Protein AF-A0A1E3YPY6-F1 (afdb_monomer_lite)

Structure (mmCIF, N/CA/C/O backbone):
data_AF-A0A1E3YPY6-F1
#
_entry.id   AF-A0A1E3YPY6-F1
#
loop_
_atom_site.group_PDB
_atom_site.id
_atom_site.type_symbol
_atom_site.label_atom_id
_atom_site.label_alt_id
_atom_site.label_comp_id
_atom_site.label_asym_id
_atom_site.label_entity_id
_atom_site.label_seq_id
_atom_site.pdbx_PDB_ins_code
_atom_site.Cartn_x
_atom_site.Cartn_y
_atom_site.Cartn_z
_atom_site.occupancy
_atom_site.B_iso_or_equiv
_atom_site.auth_seq_id
_atom_site.auth_comp_id
_atom_site.auth_asym_id
_atom_site.auth_atom_id
_atom_site.pdbx_PDB_model_num
ATOM 1 N N . MET A 1 1 ? 12.101 27.119 56.836 1.00 34.97 1 MET A N 1
ATOM 2 C CA . MET A 1 1 ? 12.352 27.068 55.381 1.00 34.97 1 MET A CA 1
ATOM 3 C C . MET A 1 1 ? 12.056 25.634 54.955 1.00 34.97 1 MET A C 1
ATOM 5 O O . MET A 1 1 ? 12.822 24.763 55.325 1.00 34.97 1 MET A O 1
ATOM 9 N N . LEU A 1 2 ? 10.776 25.323 54.697 1.00 31.48 2 LEU A N 1
ATOM 10 C CA . LEU A 1 2 ? 10.210 25.083 53.349 1.00 31.48 2 LEU A CA 1
ATOM 11 C C . LEU A 1 2 ? 10.940 23.900 52.667 1.00 31.48 2 LEU A C 1
ATOM 13 O O . LEU A 1 2 ? 12.137 24.001 52.460 1.00 31.48 2 LEU A O 1
ATOM 17 N N . MET A 1 3 ? 10.333 22.758 52.334 1.00 29.95 3 MET A N 1
ATOM 18 C CA . MET A 1 3 ? 9.056 22.560 51.641 1.00 29.95 3 MET A CA 1
ATOM 19 C C . MET A 1 3 ? 8.446 21.179 51.951 1.00 29.95 3 MET A C 1
ATOM 21 O O . MET A 1 3 ? 9.142 20.166 51.933 1.00 29.95 3 MET A O 1
ATOM 25 N N . LEU A 1 4 ? 7.124 21.155 52.155 1.00 35.59 4 LEU A N 1
ATOM 26 C CA . LEU A 1 4 ? 6.273 20.010 51.832 1.00 35.59 4 LEU A CA 1
ATOM 27 C C . LEU A 1 4 ? 6.309 19.797 50.309 1.00 35.59 4 LEU A C 1
ATOM 29 O O . LEU A 1 4 ? 6.026 20.738 49.571 1.00 35.59 4 LEU A O 1
ATOM 33 N N . LEU A 1 5 ? 6.562 18.571 49.846 1.00 29.44 5 LEU A N 1
ATOM 34 C CA . LEU A 1 5 ? 6.074 18.109 48.544 1.00 29.44 5 LEU A CA 1
ATOM 35 C C . LEU A 1 5 ? 4.943 17.111 48.802 1.00 29.44 5 LEU A C 1
ATOM 37 O O . LEU A 1 5 ? 5.155 15.914 48.977 1.00 29.44 5 LEU A O 1
ATOM 41 N N . SER A 1 6 ? 3.726 17.639 48.874 1.00 31.80 6 SER A N 1
ATOM 42 C CA . SER A 1 6 ? 2.503 16.875 48.676 1.00 31.80 6 SER A CA 1
ATOM 43 C C . SER A 1 6 ? 2.455 16.437 47.213 1.00 31.80 6 SER A C 1
ATOM 45 O O . SER A 1 6 ? 2.243 17.253 46.318 1.00 31.80 6 SER A O 1
ATOM 47 N N . ALA A 1 7 ? 2.652 15.144 46.956 1.00 33.16 7 ALA A N 1
ATOM 48 C CA . ALA A 1 7 ? 2.241 14.547 45.694 1.00 33.16 7 ALA A CA 1
ATOM 49 C C . ALA A 1 7 ? 0.706 14.559 45.666 1.00 33.16 7 ALA A C 1
ATOM 51 O O . ALA A 1 7 ? 0.052 13.707 46.263 1.00 33.16 7 ALA A O 1
ATOM 52 N N . LEU A 1 8 ? 0.132 15.588 45.042 1.00 30.27 8 LEU A N 1
ATOM 53 C CA . LEU A 1 8 ? -1.280 15.599 44.681 1.00 30.27 8 LEU A CA 1
ATOM 54 C C . LEU A 1 8 ? -1.510 14.445 43.692 1.00 30.27 8 LEU A C 1
ATOM 56 O O . LEU A 1 8 ? -0.836 14.413 42.658 1.00 30.27 8 LEU A O 1
ATOM 60 N N . PRO A 1 9 ? -2.428 13.500 43.957 1.00 34.06 9 PRO A N 1
ATOM 61 C CA . PRO A 1 9 ? -2.898 12.627 42.900 1.00 34.06 9 PRO A CA 1
ATOM 62 C C . PRO A 1 9 ? -3.607 13.516 41.875 1.00 34.06 9 PRO A C 1
ATOM 64 O O . PRO A 1 9 ? -4.551 14.234 42.207 1.00 34.06 9 PRO A O 1
ATOM 67 N N . PHE A 1 10 ? -3.122 13.505 40.635 1.00 34.03 10 PHE A N 1
ATOM 68 C CA . PHE A 1 10 ? -3.840 14.075 39.502 1.00 34.03 10 PHE A CA 1
ATOM 69 C C . PHE A 1 10 ? -5.107 13.238 39.285 1.00 34.03 10 PHE A C 1
ATOM 71 O O . PHE A 1 10 ? -5.103 12.269 38.532 1.00 34.03 10 PHE A O 1
ATOM 78 N N . ALA A 1 11 ? -6.180 13.567 40.003 1.00 38.66 11 ALA A N 1
ATOM 79 C CA . ALA A 1 11 ? -7.504 13.039 39.724 1.00 38.66 11 ALA A CA 1
ATOM 80 C C . ALA A 1 11 ? -8.008 13.711 38.442 1.00 38.66 11 ALA A C 1
ATOM 82 O O . ALA A 1 11 ? -8.156 14.932 38.390 1.00 38.66 11 ALA A O 1
ATOM 83 N N . ALA A 1 12 ? -8.239 12.925 37.393 1.00 40.94 12 ALA A N 1
ATOM 84 C CA . ALA A 1 12 ? -8.916 13.408 36.200 1.00 40.94 12 ALA A CA 1
ATOM 85 C C . ALA A 1 12 ? -10.387 13.690 36.558 1.00 40.94 12 ALA A C 1
ATOM 87 O O . ALA A 1 12 ? -11.180 12.773 36.757 1.00 40.94 12 ALA A O 1
ATOM 88 N N . SER A 1 13 ? -10.745 14.967 36.692 1.00 46.03 13 SER A N 1
ATOM 89 C CA . SER A 1 13 ? -12.110 15.438 36.944 1.00 46.03 13 SER A CA 1
ATOM 90 C C . SER A 1 13 ? -12.674 16.060 35.664 1.00 46.03 13 SER A C 1
ATOM 92 O O . SER A 1 13 ? -12.537 17.264 35.457 1.00 46.03 13 SER A O 1
ATOM 94 N N . ALA A 1 14 ? -13.244 15.246 34.772 1.00 44.12 14 ALA A N 1
ATOM 95 C CA . ALA A 1 14 ? -13.747 15.715 33.470 1.00 44.12 14 ALA A CA 1
ATOM 96 C C . ALA A 1 14 ? -15.236 15.406 33.209 1.00 44.12 14 ALA A C 1
ATOM 98 O O . ALA A 1 14 ? -15.761 15.780 32.168 1.00 44.12 14 ALA A O 1
ATOM 99 N N . GLN A 1 15 ? -15.923 14.754 34.144 1.00 61.22 15 GLN A N 1
ATOM 100 C CA . GLN A 1 15 ? -17.334 14.350 34.031 1.00 61.22 15 GLN A CA 1
ATOM 101 C C . GLN A 1 15 ? -18.212 15.176 34.944 1.00 61.22 15 GLN A C 1
ATOM 103 O O . GLN A 1 15 ? -17.682 15.783 35.870 1.00 61.22 15 GLN A O 1
ATOM 108 N N . THR A 1 16 ? -19.535 15.163 34.748 1.00 66.00 16 THR A N 1
ATOM 109 C CA . THR A 1 16 ? -20.418 16.005 35.556 1.00 66.00 16 THR A CA 1
ATOM 110 C C . THR A 1 16 ? -21.799 15.413 35.847 1.00 66.00 16 THR A C 1
ATOM 112 O O . THR A 1 16 ? -22.404 14.721 35.028 1.00 66.00 16 THR A O 1
ATOM 115 N N . ILE A 1 17 ? -22.325 15.733 37.027 1.00 66.94 17 ILE A N 1
ATOM 116 C CA . ILE A 1 17 ? -23.744 15.635 37.364 1.00 66.94 17 ILE A CA 1
ATOM 117 C C . ILE A 1 17 ? -24.298 17.048 37.369 1.00 66.94 17 ILE A C 1
ATOM 119 O O . ILE A 1 17 ? -23.826 17.889 38.132 1.00 66.94 17 ILE A O 1
ATOM 123 N N . SER A 1 18 ? -25.317 17.306 36.556 1.00 74.12 18 SER A N 1
ATOM 124 C CA . SER A 1 18 ? -26.039 18.575 36.615 1.00 74.12 18 SER A CA 1
ATOM 125 C C . SER A 1 18 ? -27.238 18.431 37.543 1.00 74.12 18 SER A C 1
ATOM 127 O O . SER A 1 18 ? -28.099 17.567 37.339 1.00 74.12 18 SER A O 1
ATOM 129 N N . SER A 1 19 ? -27.295 19.267 38.576 1.00 65.56 19 SER A N 1
ATOM 130 C CA . SER A 1 19 ? -28.382 19.282 39.554 1.00 65.56 19 SER A CA 1
ATOM 131 C C . SER A 1 19 ? -28.943 20.688 39.722 1.00 65.56 19 SER A C 1
ATOM 133 O O . SER A 1 19 ? -28.200 21.656 39.700 1.00 65.56 19 SER A O 1
ATOM 135 N N . GLY A 1 20 ? -30.255 20.831 39.877 1.00 65.12 20 GLY A N 1
ATOM 136 C CA . GLY A 1 20 ? -30.888 22.142 40.046 1.00 65.12 20 GLY A CA 1
ATOM 137 C C . GLY A 1 20 ? -32.089 22.070 40.971 1.00 65.12 20 GLY A C 1
ATOM 138 O O . GLY A 1 20 ? -32.632 20.988 41.195 1.00 65.12 20 GLY A O 1
ATOM 139 N N . ALA A 1 21 ? -32.518 23.206 41.522 1.00 65.06 21 ALA A N 1
ATOM 140 C CA . ALA A 1 21 ? -33.739 23.252 42.323 1.00 65.06 21 ALA A CA 1
ATOM 141 C C . ALA A 1 21 ? -34.928 22.687 41.512 1.00 65.06 21 ALA A C 1
ATOM 143 O O . ALA A 1 21 ? -35.004 22.929 40.301 1.00 65.06 21 ALA A O 1
ATOM 144 N N . PRO A 1 22 ? -35.852 21.924 42.128 1.00 56.84 22 PRO A N 1
ATOM 145 C CA . PRO A 1 22 ? -37.037 21.439 41.442 1.00 56.84 22 PRO A CA 1
ATOM 146 C C . PRO A 1 22 ? -37.764 22.627 40.818 1.00 56.84 22 PRO A C 1
ATOM 148 O O . PRO A 1 22 ? -38.004 23.635 41.485 1.00 56.84 22 PRO A O 1
ATOM 151 N N . ALA A 1 23 ? -38.120 22.511 39.538 1.00 51.97 23 ALA A N 1
ATOM 152 C CA . ALA A 1 23 ? -39.021 23.473 38.929 1.00 51.97 23 ALA A CA 1
ATOM 153 C C . ALA A 1 23 ? -40.313 23.474 39.757 1.00 51.97 23 ALA A C 1
ATOM 155 O O . ALA A 1 23 ? -40.967 22.435 39.888 1.00 51.97 23 ALA A O 1
ATOM 156 N N . VAL A 1 24 ? -40.664 24.620 40.344 1.00 46.09 24 VAL A N 1
ATOM 157 C CA . VAL A 1 24 ? -42.015 24.827 40.872 1.00 46.09 24 VAL A CA 1
ATOM 158 C C . VAL A 1 24 ? -42.952 24.535 39.706 1.00 46.09 24 VAL A C 1
ATOM 160 O O . VAL A 1 24 ? -42.697 25.021 38.607 1.00 46.09 24 VAL A O 1
ATOM 163 N N . ALA A 1 25 ? -43.960 23.680 39.897 1.00 40.34 25 ALA A N 1
ATOM 164 C CA . ALA A 1 25 ? -44.895 23.320 38.837 1.00 40.34 25 ALA A CA 1
ATOM 165 C C . ALA A 1 25 ? -45.421 24.601 38.172 1.00 40.34 25 ALA A C 1
ATOM 167 O O . ALA A 1 25 ? -46.195 25.345 38.775 1.00 40.34 25 ALA A O 1
ATOM 168 N N . ASN A 1 26 ? -44.944 24.889 36.960 1.00 40.75 26 ASN A N 1
ATOM 169 C CA . ASN A 1 26 ? -45.369 26.065 36.222 1.00 40.75 26 ASN A CA 1
ATOM 170 C C . ASN A 1 26 ? -46.879 25.941 36.006 1.00 40.75 26 ASN A C 1
ATOM 172 O O . ASN A 1 26 ? -47.342 24.958 35.426 1.00 40.75 26 ASN A O 1
ATOM 176 N N . VAL A 1 27 ? -47.654 26.937 36.443 1.00 35.75 27 VAL A N 1
ATOM 177 C CA . VAL A 1 27 ? -48.992 27.133 35.879 1.00 35.75 27 VAL A CA 1
ATOM 178 C C . VAL A 1 27 ? -48.769 27.407 34.388 1.00 35.75 27 VAL A C 1
ATOM 180 O O . VAL A 1 27 ? -48.040 28.351 34.073 1.00 35.75 27 VAL A O 1
ATOM 183 N N . PRO A 1 28 ? -49.318 26.602 33.461 1.00 36.38 28 PRO A N 1
ATOM 184 C CA . PRO A 1 28 ? -49.054 26.786 32.042 1.00 36.38 28 PRO A CA 1
ATOM 185 C C . PRO A 1 28 ? -49.637 28.129 31.599 1.00 36.38 28 PRO A C 1
ATOM 187 O O . PRO A 1 28 ? -50.858 28.302 31.542 1.00 36.38 28 PRO A O 1
ATOM 190 N N . VAL A 1 29 ? -48.766 29.085 31.275 1.00 40.81 29 VAL A N 1
ATOM 191 C CA . VAL A 1 29 ? -49.167 30.376 30.688 1.00 40.81 29 VAL A CA 1
ATOM 192 C C . VAL A 1 29 ? -49.671 30.196 29.246 1.00 40.81 29 VAL A C 1
ATOM 194 O O . VAL A 1 29 ? -50.265 31.106 28.678 1.00 40.81 29 VAL A O 1
ATOM 197 N N . ASP A 1 30 ? -49.532 28.986 28.696 1.00 42.22 30 ASP A N 1
ATOM 198 C CA . ASP A 1 30 ? -49.982 28.608 27.355 1.00 42.22 30 ASP A CA 1
ATOM 199 C C . ASP A 1 30 ? -51.465 28.216 27.285 1.00 42.22 30 ASP A C 1
ATOM 201 O O . ASP A 1 30 ? -51.959 27.861 26.215 1.00 42.22 30 ASP A O 1
ATOM 205 N N . SER A 1 31 ? -52.217 28.282 28.393 1.00 42.19 31 SER A N 1
ATOM 206 C CA . SER A 1 31 ? -53.671 28.135 28.304 1.00 42.19 31 SER A CA 1
ATOM 207 C C . SER A 1 31 ? -54.316 29.498 27.991 1.00 42.19 31 SER A C 1
ATOM 209 O O . SER A 1 31 ? -54.283 30.404 28.831 1.00 42.19 31 SER A O 1
ATOM 211 N N . PRO A 1 32 ? -54.960 29.683 26.820 1.00 49.38 32 PRO A N 1
ATOM 212 C CA . PRO A 1 32 ? -55.640 30.940 26.476 1.00 49.38 32 PRO A CA 1
ATOM 213 C C . PRO A 1 32 ? -56.736 31.328 27.489 1.00 49.38 32 PRO A C 1
ATOM 215 O O . PRO A 1 32 ? -57.124 32.492 27.583 1.00 49.38 32 PRO A O 1
ATOM 218 N N . LEU A 1 33 ? -57.187 30.372 28.308 1.00 47.69 33 LEU A N 1
ATOM 219 C CA . LEU A 1 33 ? -58.124 30.580 29.410 1.00 47.69 33 LEU A CA 1
ATOM 220 C C . LEU A 1 33 ? -57.523 31.383 30.580 1.00 47.69 33 LEU A C 1
ATOM 222 O O . LEU A 1 33 ? -58.249 32.163 31.194 1.00 47.69 33 LEU A O 1
ATOM 226 N N . ALA A 1 34 ? -56.223 31.259 30.872 1.00 46.88 34 ALA A N 1
ATOM 227 C CA . ALA A 1 34 ? -55.574 31.996 31.964 1.00 46.88 34 ALA A CA 1
ATOM 228 C C . ALA A 1 34 ? -55.373 33.485 31.620 1.00 46.88 34 ALA A C 1
ATOM 230 O O . ALA A 1 34 ? -55.666 34.362 32.435 1.00 46.88 34 ALA A O 1
ATOM 231 N N . LEU A 1 35 ? -54.966 33.775 30.379 1.00 49.16 35 LEU A N 1
ATOM 232 C CA . LEU A 1 35 ? -54.917 35.136 29.827 1.00 49.16 35 LEU A CA 1
ATOM 233 C C . LEU A 1 35 ? -56.319 35.757 29.731 1.00 49.16 35 LEU A C 1
ATOM 235 O O . LEU A 1 35 ? -56.507 36.923 30.083 1.00 49.16 35 LEU A O 1
ATOM 239 N N . GLY A 1 36 ? -57.318 34.962 29.334 1.00 52.81 36 GLY A N 1
ATOM 240 C CA . GLY A 1 36 ? -58.721 35.375 29.329 1.00 52.81 36 GLY A CA 1
ATOM 241 C C . GLY A 1 36 ? -59.237 35.747 30.723 1.00 52.81 36 GLY A C 1
ATOM 242 O O . GLY A 1 36 ? -59.844 36.803 30.890 1.00 52.81 36 GLY A O 1
ATOM 243 N N . ALA A 1 37 ? -58.946 34.936 31.744 1.00 52.94 37 ALA A N 1
ATOM 244 C CA . ALA A 1 37 ? -59.363 35.200 33.122 1.00 52.94 37 ALA A CA 1
ATOM 245 C C . ALA A 1 37 ? -58.737 36.485 33.694 1.00 52.94 37 ALA A C 1
ATOM 247 O O . ALA A 1 37 ? -59.416 37.251 34.382 1.00 52.94 37 ALA A O 1
ATOM 248 N N . LEU A 1 38 ? -57.471 36.762 33.361 1.00 50.22 38 LEU A N 1
ATOM 249 C CA . LEU A 1 38 ? -56.779 37.977 33.790 1.00 50.22 38 LEU A CA 1
ATOM 250 C C . LEU A 1 38 ? -57.373 39.234 33.133 1.00 50.22 38 LEU A C 1
ATOM 252 O O . LEU A 1 38 ? -57.635 40.227 33.813 1.00 50.22 38 LEU A O 1
ATOM 256 N N . LEU A 1 39 ? -57.651 39.183 31.826 1.00 57.53 39 LEU A N 1
ATOM 257 C CA . LEU A 1 39 ? -58.270 40.296 31.098 1.00 57.53 39 LEU A CA 1
ATOM 258 C C . LEU A 1 39 ? -59.692 40.586 31.592 1.00 57.53 39 LEU A C 1
ATOM 260 O O . LEU A 1 39 ? -60.063 41.749 31.752 1.00 57.53 39 LEU A O 1
ATOM 264 N N . VAL A 1 40 ? -60.467 39.544 31.906 1.00 61.44 40 VAL A N 1
ATOM 265 C CA . VAL A 1 40 ? -61.808 39.684 32.492 1.00 61.44 40 VAL A CA 1
ATOM 266 C C . VAL A 1 40 ? -61.737 40.293 33.894 1.00 61.44 40 VAL A C 1
ATOM 268 O O . VAL A 1 40 ? -62.522 41.187 34.203 1.00 61.44 40 VAL A O 1
ATOM 271 N N . ALA A 1 41 ? -60.772 39.893 34.728 1.00 57.56 41 ALA A N 1
ATOM 272 C CA . ALA A 1 41 ? -60.590 40.465 36.063 1.00 57.56 41 ALA A CA 1
ATOM 273 C C . ALA A 1 41 ? -60.224 41.961 36.014 1.00 57.56 41 ALA A C 1
ATOM 275 O O . ALA A 1 41 ? -60.776 42.760 36.773 1.00 57.56 41 ALA A O 1
ATOM 276 N N . VAL A 1 42 ? -59.356 42.362 35.079 1.00 66.06 42 VAL A N 1
ATOM 277 C CA . VAL A 1 42 ? -58.975 43.770 34.876 1.00 66.06 42 VAL A CA 1
ATOM 278 C C . VAL A 1 42 ? -60.140 44.585 34.307 1.00 66.06 42 VAL A C 1
ATOM 280 O O . VAL A 1 42 ? -60.392 45.700 34.767 1.00 66.06 42 VAL A O 1
ATOM 283 N N . ALA A 1 43 ? -60.906 44.024 33.368 1.00 63.12 43 ALA A N 1
ATOM 284 C CA . ALA A 1 43 ? -62.091 44.675 32.812 1.00 63.12 43 ALA A CA 1
ATOM 285 C C . ALA A 1 43 ? -63.200 44.855 33.864 1.00 63.12 43 ALA A C 1
ATOM 287 O O . ALA A 1 43 ? -63.806 45.924 33.938 1.00 63.12 43 ALA A O 1
ATOM 288 N N . LEU A 1 44 ? -63.427 43.856 34.726 1.00 59.69 44 LEU A N 1
ATOM 289 C CA . LEU A 1 44 ? -64.382 43.935 35.836 1.00 59.69 44 LEU A CA 1
ATOM 290 C C . LEU A 1 44 ? -63.937 44.942 36.903 1.00 59.69 44 LEU A C 1
ATOM 292 O O . LEU A 1 44 ? -64.767 45.710 37.389 1.00 59.69 44 LEU A O 1
ATOM 296 N N . ALA A 1 45 ? -62.641 45.005 37.221 1.00 56.50 45 ALA A N 1
ATOM 297 C CA . ALA A 1 45 ? -62.087 46.005 38.134 1.00 56.50 45 ALA A CA 1
ATOM 298 C C . ALA A 1 45 ? -62.194 47.432 37.562 1.00 56.50 45 ALA A C 1
ATOM 300 O O . ALA A 1 45 ? -62.563 48.365 38.282 1.00 56.50 45 ALA A O 1
ATOM 301 N N . GLY A 1 46 ? -61.952 47.601 36.258 1.00 57.31 46 GLY A N 1
ATOM 302 C CA . GLY A 1 46 ? -62.143 48.865 35.541 1.00 57.31 46 GLY A CA 1
ATOM 303 C C . GLY A 1 46 ? -63.611 49.299 35.487 1.00 57.31 46 GLY A C 1
ATOM 304 O O . GLY A 1 46 ? -63.934 50.448 35.782 1.00 57.31 46 GLY A O 1
ATOM 305 N N . TRP A 1 47 ? -64.525 48.372 35.193 1.00 58.12 47 TRP A N 1
ATOM 306 C CA . TRP A 1 47 ? -65.965 48.634 35.144 1.00 58.12 47 TRP A CA 1
ATOM 307 C C . TRP A 1 47 ? -66.558 48.956 36.524 1.00 58.12 47 TRP A C 1
ATOM 309 O O . TRP A 1 47 ? -67.370 49.874 36.655 1.00 58.12 47 TRP A O 1
ATOM 319 N N . TRP A 1 48 ? -66.107 48.259 37.572 1.00 48.56 48 TRP A N 1
ATOM 320 C CA . TRP A 1 48 ? -66.498 48.525 38.961 1.00 48.56 48 TRP A CA 1
ATOM 321 C C . TRP A 1 48 ? -65.986 49.889 39.454 1.00 48.56 48 TRP A C 1
ATOM 323 O O . TRP A 1 48 ? -66.713 50.620 40.126 1.00 48.56 48 TRP A O 1
ATOM 333 N N . SER A 1 49 ? -64.775 50.272 39.039 1.00 52.16 49 SER A N 1
ATOM 334 C CA . SER A 1 49 ? -64.166 51.588 39.283 1.00 52.16 49 SER A CA 1
ATOM 335 C C . SER A 1 49 ? -64.934 52.741 38.613 1.00 52.16 49 SER A C 1
ATOM 337 O O . SER A 1 49 ? -65.127 53.796 39.219 1.00 52.16 49 SER A O 1
ATOM 339 N N . LEU A 1 50 ? -65.451 52.531 37.397 1.00 53.47 50 LEU A N 1
ATOM 340 C CA . LEU A 1 50 ? -66.183 53.546 36.625 1.00 53.47 50 LEU A CA 1
ATOM 341 C C . LEU A 1 50 ? -67.625 53.792 37.111 1.00 53.47 50 LEU A C 1
ATOM 343 O O . LEU A 1 50 ? -68.217 54.814 36.767 1.00 53.47 50 LEU A O 1
ATOM 347 N N . ARG A 1 51 ? -68.201 52.894 37.925 1.00 58.84 51 ARG A N 1
ATOM 348 C CA . ARG A 1 51 ? -69.600 52.975 38.393 1.00 58.84 51 ARG A CA 1
ATOM 349 C C . ARG A 1 51 ? -69.830 53.804 39.663 1.00 58.84 51 ARG A C 1
ATOM 351 O O . ARG A 1 51 ? -70.984 54.005 40.032 1.00 58.84 51 ARG A O 1
ATOM 358 N N . ARG A 1 52 ? -68.788 54.294 40.345 1.00 50.91 52 ARG A N 1
ATOM 359 C CA . ARG A 1 52 ? -68.932 55.110 41.569 1.00 50.91 52 ARG A CA 1
ATOM 360 C C . ARG A 1 52 ? -68.238 56.470 41.429 1.00 50.91 52 ARG A C 1
ATOM 362 O O . ARG A 1 52 ? -67.034 56.609 41.609 1.00 50.91 52 ARG A O 1
ATOM 369 N N . SER A 1 53 ? -69.049 57.469 41.095 1.00 45.22 53 SER A N 1
ATOM 370 C CA . SER A 1 53 ? -68.771 58.911 41.026 1.00 45.22 53 SER A CA 1
ATOM 371 C C . SER A 1 53 ? -68.441 59.506 42.419 1.00 45.22 53 SER A C 1
ATOM 373 O O . SER A 1 53 ? -68.873 58.945 43.417 1.00 45.22 53 SER A O 1
ATOM 375 N N . HIS A 1 54 ? -67.719 60.612 42.650 1.00 52.94 54 HIS A N 1
ATOM 376 C CA . HIS A 1 54 ? -67.348 61.799 41.872 1.00 52.94 54 HIS A CA 1
ATOM 377 C C . HIS A 1 54 ? -65.979 62.362 42.341 1.00 52.94 54 HIS A C 1
ATOM 379 O O . HIS A 1 54 ? -65.583 62.215 43.496 1.00 52.94 54 HIS A O 1
ATOM 385 N N . GLY A 1 55 ? -65.297 63.105 41.461 1.00 56.41 55 GLY A N 1
ATOM 386 C CA . GLY A 1 55 ? -64.471 64.262 41.847 1.00 56.41 55 GLY A CA 1
ATOM 387 C C . GLY A 1 55 ? -62.963 64.054 42.013 1.00 56.41 55 GLY A C 1
ATOM 388 O O . GLY A 1 55 ? -62.190 64.680 41.297 1.00 56.41 55 GLY A O 1
ATOM 389 N N . VAL A 1 56 ? -62.510 63.190 42.925 1.00 52.84 56 VAL A N 1
ATOM 390 C CA . VAL A 1 56 ? -61.122 63.292 43.450 1.00 52.84 56 VAL A CA 1
ATOM 391 C C . VAL A 1 56 ? -60.093 62.385 42.734 1.00 52.84 56 VAL A C 1
ATOM 393 O O . VAL A 1 56 ? -58.892 62.494 42.956 1.00 52.84 56 VAL A O 1
ATOM 396 N N . ARG A 1 57 ? -60.508 61.512 41.801 1.00 51.09 57 ARG A N 1
ATOM 397 C CA . ARG A 1 57 ? -59.630 60.463 41.220 1.00 51.09 57 ARG A CA 1
ATOM 398 C C . ARG A 1 57 ? -59.233 60.608 39.743 1.00 51.09 57 ARG A C 1
ATOM 400 O O . ARG A 1 57 ? -58.592 59.703 39.207 1.00 51.09 57 ARG A O 1
ATOM 407 N N . ARG A 1 58 ? -59.504 61.745 39.086 1.00 49.38 58 ARG A N 1
ATOM 408 C CA . ARG A 1 58 ? -58.890 62.030 37.766 1.00 49.38 58 ARG A CA 1
ATOM 409 C C . ARG A 1 58 ? -57.370 62.213 37.876 1.00 49.38 58 ARG A C 1
ATOM 411 O O . ARG A 1 58 ? -56.642 61.768 36.998 1.00 49.38 58 ARG A O 1
ATOM 418 N N . VAL A 1 59 ? -56.898 62.744 39.005 1.00 50.34 59 VAL A N 1
ATOM 419 C CA . VAL A 1 59 ? -55.464 62.884 39.312 1.00 50.34 59 VAL A CA 1
ATOM 420 C C . VAL A 1 59 ? -54.830 61.524 39.634 1.00 50.34 59 VAL A C 1
ATOM 422 O O . VAL A 1 59 ? -53.779 61.198 39.095 1.00 50.34 59 VAL A O 1
ATOM 425 N N . ALA A 1 60 ? -55.507 60.671 40.412 1.00 48.03 60 ALA A N 1
ATOM 426 C CA . ALA A 1 60 ? -54.997 59.342 40.769 1.00 48.03 60 ALA A CA 1
ATOM 427 C C . ALA A 1 60 ? -54.908 58.373 39.574 1.00 48.03 60 ALA A C 1
ATOM 429 O O . ALA A 1 60 ? -54.001 57.552 39.526 1.00 48.03 60 ALA A O 1
ATOM 430 N N . SER A 1 61 ? -55.807 58.484 38.591 1.00 50.97 61 SER A N 1
ATOM 431 C CA . SER A 1 61 ? -55.807 57.607 37.406 1.00 50.97 61 SER A CA 1
ATOM 432 C C . SER A 1 61 ? -54.709 57.986 36.402 1.00 50.97 61 SER A C 1
ATOM 434 O O . SER A 1 61 ? -54.086 57.105 35.820 1.00 50.97 61 SER A O 1
ATOM 436 N N . LEU A 1 62 ? -54.408 59.284 36.258 1.00 49.34 62 LEU A N 1
ATOM 437 C CA . LEU A 1 62 ? -53.236 59.755 35.508 1.00 49.34 62 LEU A CA 1
ATOM 438 C C . LEU A 1 62 ? -51.925 59.359 36.205 1.00 49.34 62 LEU A C 1
ATOM 440 O O . LEU A 1 62 ? -50.984 58.954 35.532 1.00 49.34 62 LEU A O 1
ATOM 444 N N . LEU A 1 63 ? -51.888 59.379 37.543 1.00 48.31 63 LEU A N 1
ATOM 445 C CA . LEU A 1 63 ? -50.765 58.860 38.333 1.00 48.31 63 LEU A CA 1
ATOM 446 C C . LEU A 1 63 ? -50.603 57.337 38.218 1.00 48.31 63 LEU A C 1
ATOM 448 O O . LEU A 1 63 ? -49.470 56.863 38.219 1.00 48.31 63 LEU A O 1
ATOM 452 N N . LEU A 1 64 ? -51.691 56.572 38.072 1.00 48.25 64 LEU A N 1
ATOM 453 C CA . LEU A 1 64 ? -51.634 55.114 37.913 1.00 48.25 64 LEU A CA 1
ATOM 454 C C . LEU A 1 64 ? -51.175 54.701 36.504 1.00 48.25 64 LEU A C 1
ATOM 456 O O . LEU A 1 64 ? -50.372 53.788 36.355 1.00 48.25 64 LEU A O 1
ATOM 460 N N . VAL A 1 65 ? -51.605 55.420 35.462 1.00 48.41 65 VAL A N 1
ATOM 461 C CA . VAL A 1 65 ? -51.095 55.211 34.094 1.00 48.41 65 VAL A CA 1
ATOM 462 C C . VAL A 1 65 ? -49.639 55.679 33.974 1.00 48.41 65 VAL A C 1
ATOM 464 O O . VAL A 1 65 ? -48.834 54.984 33.365 1.00 48.41 65 VAL A O 1
ATOM 467 N N . ALA A 1 66 ? -49.256 56.789 34.616 1.00 46.84 66 ALA A N 1
ATOM 468 C CA . ALA A 1 66 ? -47.865 57.248 34.658 1.00 46.84 66 ALA A CA 1
ATOM 469 C C . ALA A 1 66 ? -46.944 56.314 35.465 1.00 46.84 66 ALA A C 1
ATOM 471 O O . ALA A 1 66 ? -45.785 56.146 35.097 1.00 46.84 66 ALA A O 1
ATOM 472 N N . THR A 1 67 ? -47.442 55.657 36.520 1.00 48.25 67 THR A N 1
ATOM 473 C CA . THR A 1 67 ? -46.676 54.625 37.246 1.00 48.25 67 THR A CA 1
ATOM 474 C C . THR A 1 67 ? -46.585 53.322 36.462 1.00 48.25 67 THR A C 1
ATOM 476 O O . THR A 1 67 ? -45.522 52.717 36.468 1.00 48.25 67 THR A O 1
ATOM 479 N N . VAL A 1 68 ? -47.616 52.916 35.715 1.00 46.75 68 VAL A N 1
ATOM 480 C CA . VAL A 1 68 ? -47.557 51.721 34.849 1.00 46.75 68 VAL A CA 1
ATOM 481 C C . VAL A 1 68 ? -46.652 51.940 33.625 1.00 46.75 68 VAL A C 1
ATOM 483 O O . VAL A 1 68 ? -45.858 51.064 33.295 1.00 46.75 68 VAL A O 1
ATOM 486 N N . VAL A 1 69 ? -46.681 53.120 32.995 1.00 46.62 69 VAL A N 1
ATOM 487 C CA . VAL A 1 69 ? -45.746 53.478 31.907 1.00 46.62 69 VAL A CA 1
ATOM 488 C C . VAL A 1 69 ? -44.329 53.726 32.451 1.00 46.62 69 VAL A C 1
ATOM 490 O O . VAL A 1 69 ? -43.351 53.364 31.803 1.00 46.62 69 VAL A O 1
ATOM 493 N N . GLY A 1 70 ? -44.199 54.254 33.673 1.00 44.03 70 GLY A N 1
ATOM 494 C CA . GLY A 1 70 ? -42.922 54.384 34.385 1.00 44.03 70 GLY A CA 1
ATOM 495 C C . GLY A 1 70 ? -42.305 53.040 34.797 1.00 44.03 70 GLY A C 1
ATOM 496 O O . GLY A 1 70 ? -41.090 52.884 34.714 1.00 44.03 70 GLY A O 1
ATOM 497 N N . LEU A 1 71 ? -43.125 52.047 35.157 1.00 44.22 71 LEU A N 1
ATOM 498 C CA . LEU A 1 71 ? -42.706 50.667 35.441 1.00 44.22 71 LEU A CA 1
ATOM 499 C C . LEU A 1 71 ? -42.302 49.902 34.173 1.00 44.22 71 LEU A C 1
ATOM 501 O O . LEU A 1 71 ? -41.439 49.034 34.243 1.00 44.22 71 LEU A O 1
ATOM 505 N N . ALA A 1 72 ? -42.856 50.252 33.008 1.00 46.97 72 ALA A N 1
ATOM 506 C CA . ALA A 1 72 ? -42.394 49.722 31.723 1.00 46.97 72 ALA A CA 1
ATOM 507 C C . ALA A 1 72 ? -41.068 50.358 31.245 1.00 46.97 72 ALA A C 1
ATOM 509 O O . ALA A 1 72 ? -40.415 49.814 30.356 1.00 46.97 72 ALA A O 1
ATOM 510 N N . GLY A 1 73 ? -40.660 51.493 31.829 1.00 50.28 73 GLY A N 1
ATOM 511 C CA . GLY A 1 73 ? -39.473 52.264 31.437 1.00 50.28 73 GLY A CA 1
ATOM 512 C C . GLY A 1 73 ? -38.284 52.206 32.404 1.00 50.28 73 GLY A C 1
ATOM 513 O O . GLY A 1 73 ? -37.274 52.856 32.143 1.00 50.28 73 GLY A O 1
ATOM 514 N N . GLN A 1 74 ? -38.363 51.469 33.517 1.00 41.75 74 GLN A N 1
ATOM 515 C CA . GLN A 1 74 ? -37.314 51.452 34.543 1.00 41.75 74 GLN A CA 1
ATOM 516 C C . GLN A 1 74 ? -36.809 50.035 34.829 1.00 41.75 74 GLN A C 1
ATOM 518 O O . GLN A 1 74 ? -37.407 49.267 35.576 1.00 41.75 74 GLN A O 1
ATOM 523 N N . GLY A 1 75 ? -35.620 49.756 34.291 1.00 44.03 75 GLY A N 1
ATOM 524 C CA . GLY A 1 75 ? -34.644 48.878 34.921 1.00 44.03 75 GLY A CA 1
ATOM 525 C C . GLY A 1 75 ? -34.611 47.457 34.381 1.00 44.03 75 GLY A C 1
ATOM 526 O O . GLY A 1 75 ? -35.421 46.610 34.748 1.00 44.03 75 GLY A O 1
ATOM 527 N N . ALA A 1 76 ? -33.544 47.153 33.644 1.00 46.09 76 ALA A N 1
ATOM 528 C CA . ALA A 1 76 ? -33.084 45.796 33.354 1.00 46.09 76 ALA A CA 1
ATOM 529 C C . ALA A 1 76 ? -33.070 44.863 34.590 1.00 46.09 76 ALA A C 1
ATOM 531 O O . ALA A 1 76 ? -33.080 43.654 34.422 1.00 46.09 76 ALA A O 1
ATOM 532 N N . GLY A 1 77 ? -33.111 45.399 35.819 1.00 46.72 77 GLY A N 1
ATOM 533 C CA . GLY A 1 77 ? -33.237 44.648 37.069 1.00 46.72 77 GLY A CA 1
ATOM 534 C C . GLY A 1 77 ? -34.585 43.951 37.304 1.00 46.72 77 GLY A C 1
ATOM 535 O O . GLY A 1 77 ? -34.576 42.838 37.816 1.00 46.72 77 GLY A O 1
ATOM 536 N N . LEU A 1 78 ? -35.732 44.527 36.913 1.00 42.59 78 LEU A N 1
ATOM 537 C CA . LEU A 1 78 ? -37.032 43.856 37.107 1.00 42.59 78 LEU A CA 1
ATOM 538 C C . LEU A 1 78 ? -37.253 42.777 36.040 1.00 42.59 78 LEU A C 1
ATOM 540 O O . LEU A 1 78 ? -37.695 41.678 36.352 1.00 42.59 78 LEU A O 1
ATOM 544 N N . MET A 1 79 ?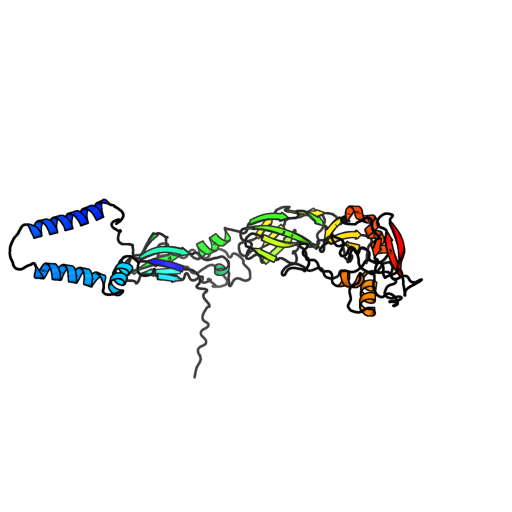 -36.841 43.053 34.797 1.00 44.09 79 MET A N 1
ATOM 545 C CA . MET A 1 79 ? -36.740 42.027 33.756 1.00 44.09 79 MET A CA 1
ATOM 546 C C . MET A 1 79 ? -35.711 40.956 34.127 1.00 44.09 79 MET A C 1
ATOM 548 O O . MET A 1 79 ? -35.974 39.796 33.871 1.00 44.09 79 MET A O 1
ATOM 552 N N . ALA A 1 80 ? -34.597 41.285 34.791 1.00 42.41 80 ALA A N 1
ATOM 553 C CA . ALA A 1 80 ? -33.653 40.290 35.305 1.00 42.41 80 ALA A CA 1
ATOM 554 C C . ALA A 1 80 ? -34.204 39.490 36.494 1.00 42.41 80 ALA A C 1
ATOM 556 O O . ALA A 1 80 ? -33.860 38.326 36.610 1.00 42.41 80 ALA A O 1
ATOM 557 N N . GLN A 1 81 ? -35.071 40.056 37.342 1.00 42.91 81 GLN A N 1
ATOM 558 C CA . GLN A 1 81 ? -35.758 39.324 38.420 1.00 42.91 81 GLN A CA 1
ATOM 559 C C . GLN A 1 81 ? -36.895 38.438 37.900 1.00 42.91 81 GLN A C 1
ATOM 561 O O . GLN A 1 81 ? -37.119 37.353 38.423 1.00 42.91 81 GLN A O 1
ATOM 566 N N . VAL A 1 82 ? -37.602 38.872 36.854 1.00 41.12 82 VAL A N 1
ATOM 567 C CA . VAL A 1 82 ? -38.608 38.057 36.161 1.00 41.12 82 VAL A CA 1
ATOM 568 C C . VAL A 1 82 ? -37.912 36.970 35.344 1.00 41.12 82 VAL A C 1
ATOM 570 O O . VAL A 1 82 ? -38.269 35.805 35.462 1.00 41.12 82 VAL A O 1
ATOM 573 N N . VAL A 1 83 ? -36.848 37.301 34.609 1.00 43.38 83 VAL A N 1
ATOM 574 C CA . VAL A 1 83 ? -35.992 36.315 33.944 1.00 43.38 83 VAL A CA 1
ATOM 575 C C . VAL A 1 83 ? -35.365 35.386 34.979 1.00 43.38 83 VAL A C 1
ATOM 577 O O . VAL A 1 83 ? -35.467 34.201 34.759 1.00 43.38 83 VAL A O 1
ATOM 580 N N . SER A 1 84 ? -34.877 35.829 36.147 1.00 39.69 84 SER A N 1
ATOM 581 C CA . SER A 1 84 ? -34.365 34.931 37.206 1.00 39.69 84 SER A CA 1
ATOM 582 C C . SER A 1 84 ? -35.446 34.134 37.941 1.00 39.69 84 SER A C 1
ATOM 584 O O . SER A 1 84 ? -35.121 33.183 38.644 1.00 39.69 84 SER A O 1
ATOM 586 N N . ALA A 1 85 ? -36.718 34.516 37.818 1.00 38.16 85 ALA A N 1
ATOM 587 C CA . ALA A 1 85 ? -37.851 33.710 38.268 1.00 38.16 85 ALA A CA 1
ATOM 588 C C . ALA A 1 85 ? -38.270 32.667 37.211 1.00 38.16 85 ALA A C 1
ATOM 590 O O . ALA A 1 85 ? -38.881 31.661 37.566 1.00 38.16 85 ALA A O 1
ATOM 591 N N . PHE A 1 86 ? -37.910 32.876 35.935 1.00 36.00 86 PHE A N 1
ATOM 592 C CA . PHE A 1 86 ? -38.165 31.965 34.808 1.00 36.00 86 PHE A CA 1
ATOM 593 C C . PHE A 1 86 ? -36.926 31.181 34.324 1.00 36.00 86 PHE A C 1
ATOM 595 O O . PHE A 1 86 ? -37.067 30.168 33.644 1.00 36.00 86 PHE A O 1
ATOM 602 N N . THR A 1 87 ? -35.716 31.590 34.698 1.00 36.53 87 THR A N 1
ATOM 603 C CA . THR A 1 87 ? -34.458 30.862 34.542 1.00 36.53 87 THR A CA 1
ATOM 604 C C . THR A 1 87 ? -34.109 30.307 35.908 1.00 36.53 87 THR A C 1
ATOM 606 O O . THR A 1 87 ? -33.842 31.071 36.834 1.00 36.53 87 THR A O 1
ATOM 609 N N . GLN A 1 88 ? -34.129 28.982 36.040 1.00 42.47 88 GLN A N 1
ATOM 610 C CA . GLN A 1 88 ? -33.628 28.289 37.227 1.00 42.47 88 GLN A CA 1
ATOM 611 C C . GLN A 1 88 ? -32.258 28.867 37.641 1.00 42.47 88 GLN A C 1
ATOM 613 O O . GLN A 1 88 ? -31.476 29.224 36.752 1.00 42.47 88 GLN A O 1
ATOM 618 N N . PRO A 1 89 ? -31.925 28.951 38.947 1.00 44.62 89 PRO A N 1
ATOM 619 C CA . PRO A 1 89 ? -30.538 29.168 39.338 1.00 44.62 89 PRO A CA 1
ATOM 620 C C . PRO A 1 89 ? -29.711 28.089 38.639 1.00 44.62 89 PRO A C 1
ATOM 622 O O . PRO A 1 89 ? -30.103 26.920 38.661 1.00 44.62 89 PRO A O 1
ATOM 625 N N . ALA A 1 90 ? -28.658 28.517 37.937 1.00 51.34 90 ALA A N 1
ATOM 626 C CA . ALA A 1 90 ? -27.791 27.660 37.140 1.00 51.34 90 ALA A CA 1
ATOM 627 C C . ALA A 1 90 ? -27.544 26.352 37.894 1.00 51.34 90 ALA A C 1
ATOM 629 O O . ALA A 1 90 ? -27.063 26.386 39.027 1.00 51.34 90 ALA A O 1
ATOM 630 N N . GLY A 1 91 ? -27.956 25.227 37.305 1.00 57.12 91 GLY A N 1
ATOM 631 C CA . GLY A 1 91 ? -27.756 23.938 37.944 1.00 57.12 91 GLY A CA 1
ATOM 632 C C . GLY A 1 91 ? -26.283 23.769 38.320 1.00 57.12 91 GLY A C 1
ATOM 633 O O . GLY A 1 91 ? -25.396 24.083 37.523 1.00 57.12 91 GLY A O 1
ATOM 634 N N . GLU A 1 92 ? -26.015 23.313 39.538 1.00 64.81 92 GLU A N 1
ATOM 635 C CA . GLU A 1 92 ? -24.663 23.007 39.972 1.00 64.81 92 GLU A CA 1
ATOM 636 C C . GLU A 1 92 ? -24.176 21.785 39.195 1.00 64.81 92 GLU A C 1
ATOM 638 O O . GLU A 1 92 ? -24.846 20.749 39.133 1.00 64.81 92 GLU A O 1
ATOM 643 N N . THR A 1 93 ? -23.026 21.949 38.552 1.00 69.00 93 THR A N 1
ATOM 644 C CA . THR A 1 93 ? -22.362 20.920 37.760 1.00 69.00 93 THR A CA 1
ATOM 645 C C . THR A 1 93 ? -21.265 20.317 38.631 1.00 69.00 93 THR A C 1
ATOM 647 O O . THR A 1 93 ? -20.230 20.941 38.854 1.00 69.00 93 THR A O 1
ATOM 650 N N . LEU A 1 94 ? -21.522 19.132 39.176 1.00 74.81 94 LEU A N 1
ATOM 651 C CA . LEU A 1 94 ? -20.659 18.465 40.149 1.00 74.81 94 LEU A CA 1
ATOM 652 C C . LEU A 1 94 ? -19.763 17.442 39.447 1.00 74.81 94 LEU A C 1
ATOM 654 O O . LEU A 1 94 ? -20.298 16.582 38.747 1.00 74.81 94 LEU A O 1
ATOM 658 N N . PRO A 1 95 ? -18.432 17.484 39.620 1.00 75.50 95 PRO A N 1
ATOM 659 C CA . PRO A 1 95 ? -17.553 16.595 38.885 1.00 75.50 95 PRO A CA 1
ATOM 660 C C . PRO A 1 95 ? -17.639 15.143 39.371 1.00 75.50 95 PRO A C 1
ATOM 662 O O . PRO A 1 95 ? -17.610 14.893 40.575 1.00 75.50 95 PRO A O 1
ATOM 665 N N . ILE A 1 96 ? -17.670 14.177 38.450 1.00 79.94 96 ILE A N 1
ATOM 666 C CA . ILE A 1 96 ? -17.486 12.756 38.788 1.00 79.94 96 ILE A CA 1
ATOM 667 C C . ILE A 1 96 ? -15.987 12.449 38.715 1.00 79.94 96 ILE A C 1
ATOM 669 O O . ILE A 1 96 ? -15.355 12.591 37.667 1.00 79.94 96 ILE A O 1
ATOM 673 N N . ALA A 1 97 ? -15.398 12.085 39.854 1.00 77.50 97 ALA A N 1
ATOM 674 C CA . ALA A 1 97 ? -13.984 11.744 39.942 1.00 77.50 97 ALA A CA 1
ATOM 675 C C . ALA A 1 97 ? -13.769 10.261 39.617 1.00 77.50 97 ALA A C 1
ATOM 677 O O . ALA A 1 97 ? -14.339 9.390 40.274 1.00 77.50 97 ALA A O 1
ATOM 678 N N . VAL A 1 98 ? -12.895 9.972 38.653 1.00 74.31 98 VAL A N 1
ATOM 679 C CA . VAL A 1 98 ? -12.451 8.604 38.365 1.00 74.31 98 VAL A CA 1
ATOM 680 C C . VAL A 1 98 ? -11.151 8.350 39.117 1.00 74.31 98 VAL A C 1
ATOM 682 O O . VAL A 1 98 ? -10.084 8.810 38.713 1.00 74.31 98 VAL A O 1
ATOM 685 N N . SER A 1 99 ? -11.246 7.628 40.232 1.00 77.56 99 SER A N 1
ATOM 686 C CA . SER A 1 99 ? -10.097 7.329 41.092 1.00 77.56 99 SER A CA 1
ATOM 687 C C . SER A 1 99 ? -9.842 5.817 41.155 1.00 77.56 99 SER A C 1
ATOM 689 O O . SER A 1 99 ? -10.681 5.087 41.683 1.00 77.56 99 SER A O 1
ATOM 691 N N . PRO A 1 100 ? -8.697 5.325 40.650 1.00 72.31 100 PRO A N 1
ATOM 692 C CA . PRO A 1 100 ? -8.272 3.933 40.792 1.00 72.31 100 PRO A CA 1
ATOM 693 C C . PRO A 1 100 ? -8.186 3.461 42.247 1.00 72.31 100 PRO A C 1
ATOM 695 O O . PRO A 1 100 ? -7.735 4.205 43.117 1.00 72.31 100 PRO A O 1
ATOM 698 N N . ILE A 1 101 ? -8.489 2.186 42.498 1.00 71.88 101 ILE A N 1
ATOM 699 C CA . ILE A 1 101 ? -8.122 1.498 43.746 1.00 71.88 101 ILE A CA 1
ATOM 700 C C . ILE A 1 101 ? -6.852 0.680 43.492 1.00 71.88 101 ILE A C 1
ATOM 702 O O . ILE A 1 101 ? -6.873 -0.243 42.682 1.00 71.88 101 ILE A O 1
ATOM 706 N N . THR A 1 102 ? -5.748 1.017 44.169 1.00 63.06 102 THR A N 1
ATOM 707 C CA . THR A 1 102 ? -4.401 0.460 43.906 1.00 63.06 102 THR A CA 1
ATOM 708 C C . THR A 1 102 ? -3.830 -0.438 45.015 1.00 63.06 102 THR A C 1
ATOM 710 O O . THR A 1 102 ? -2.636 -0.745 45.005 1.00 63.06 102 THR A O 1
ATOM 713 N N . ALA A 1 103 ? -4.636 -0.885 45.984 1.00 55.88 103 ALA A N 1
ATOM 714 C CA . ALA A 1 103 ? -4.163 -1.698 47.111 1.00 55.88 103 ALA A CA 1
ATOM 715 C C . ALA A 1 103 ? -3.615 -3.073 46.652 1.00 55.88 103 ALA A C 1
ATOM 717 O O . ALA A 1 103 ? -4.371 -4.026 46.484 1.00 55.88 103 ALA A O 1
ATOM 718 N N . GLY A 1 104 ? -2.293 -3.167 46.449 1.00 51.44 104 GLY A N 1
ATOM 719 C CA . GLY A 1 104 ? -1.606 -4.367 45.941 1.00 51.44 104 GLY A CA 1
ATOM 720 C C . GLY A 1 104 ? -1.679 -4.566 44.417 1.00 51.44 104 GLY A C 1
ATOM 721 O O . GLY A 1 104 ? -1.281 -5.619 43.927 1.00 51.44 104 GLY A O 1
ATOM 722 N N . GLY A 1 105 ? -2.182 -3.574 43.673 1.00 57.78 105 GLY A N 1
ATOM 723 C CA . GLY A 1 105 ? -2.494 -3.642 42.239 1.00 57.78 105 GLY A CA 1
ATOM 724 C C . GLY A 1 105 ? -3.799 -2.902 41.921 1.00 57.78 105 GLY A C 1
ATOM 725 O O . GLY A 1 105 ? -4.521 -2.516 42.837 1.00 57.78 105 GLY A O 1
ATOM 726 N N . PHE A 1 106 ? -4.106 -2.673 40.640 1.00 58.44 106 PHE A N 1
ATOM 727 C CA . PHE A 1 106 ? -5.357 -2.023 40.220 1.00 58.44 106 PHE A CA 1
ATOM 728 C C . PHE A 1 106 ? -6.537 -2.999 40.362 1.00 58.44 106 PHE A C 1
ATOM 730 O O . PHE A 1 106 ? -6.604 -3.966 39.614 1.00 58.44 106 PHE A O 1
ATOM 737 N N . THR A 1 107 ? -7.457 -2.784 41.306 1.00 63.00 107 THR A N 1
ATOM 738 C CA . THR A 1 107 ? -8.545 -3.746 41.613 1.00 63.00 107 THR A CA 1
ATOM 739 C C . THR A 1 107 ? -9.963 -3.205 41.398 1.00 63.00 107 THR A C 1
ATOM 741 O O . THR A 1 107 ? -10.921 -3.961 41.529 1.00 63.00 107 THR A O 1
ATOM 744 N N . GLY A 1 108 ? -10.125 -1.930 41.026 1.00 70.56 108 GLY A N 1
ATOM 745 C CA . GLY A 1 108 ? -11.433 -1.315 40.767 1.00 70.56 108 GLY A CA 1
ATOM 746 C C . GLY A 1 108 ? -11.384 0.215 40.749 1.00 70.56 108 GLY A C 1
ATOM 747 O O . GLY A 1 108 ? -10.304 0.808 40.667 1.00 70.56 108 GLY A O 1
ATOM 748 N N . PHE A 1 109 ? -12.552 0.850 40.864 1.00 77.88 109 PHE A N 1
ATOM 749 C CA . PHE A 1 109 ? -12.703 2.307 40.929 1.00 77.88 109 PHE A CA 1
ATOM 750 C C . PHE A 1 109 ? -13.361 2.725 42.241 1.00 77.88 109 PHE A C 1
ATOM 752 O O . PHE A 1 109 ? -14.289 2.074 42.714 1.00 77.88 109 PHE A O 1
ATOM 759 N N . GLN A 1 110 ? -12.892 3.824 42.829 1.00 80.56 110 GLN A N 1
ATOM 760 C CA . GLN A 1 110 ? -13.588 4.452 43.944 1.00 80.56 110 GLN A CA 1
ATOM 761 C C . GLN A 1 110 ? -14.941 4.992 43.457 1.00 80.56 110 GLN A C 1
ATOM 763 O O . GLN A 1 110 ? -14.983 5.692 42.441 1.00 80.56 110 GLN A O 1
ATOM 768 N N . PRO A 1 111 ? -16.039 4.702 44.171 1.00 80.56 111 PRO A N 1
ATOM 769 C CA . PRO A 1 111 ? -17.327 5.317 43.891 1.00 80.56 111 PRO A CA 1
ATOM 770 C C . PRO A 1 111 ? -17.313 6.818 44.216 1.00 80.56 111 PRO A C 1
ATOM 772 O O . PRO A 1 111 ? -16.529 7.274 45.050 1.00 80.56 111 PRO A O 1
ATOM 775 N N . ALA A 1 112 ? -18.219 7.575 43.594 1.00 85.44 112 ALA A N 1
ATOM 776 C CA . ALA A 1 112 ? -18.352 9.015 43.812 1.00 85.44 112 ALA A CA 1
ATOM 777 C C . ALA A 1 112 ? -19.651 9.337 44.568 1.00 85.44 112 ALA A C 1
ATOM 779 O O . ALA A 1 112 ? -20.742 9.018 44.091 1.00 85.44 112 ALA A O 1
ATOM 780 N N . ASP A 1 113 ? -19.531 9.973 45.735 1.00 86.69 113 ASP A N 1
ATOM 781 C CA . ASP A 1 113 ? -20.665 10.427 46.546 1.00 86.69 113 ASP A CA 1
ATOM 782 C C . ASP A 1 113 ? -20.958 11.909 46.324 1.00 86.69 113 ASP A C 1
ATOM 784 O O . ASP A 1 113 ? -20.055 12.746 46.333 1.00 86.69 113 ASP A O 1
ATOM 788 N N . PHE A 1 114 ? -22.242 12.234 46.202 1.00 84.12 114 PHE A N 1
ATOM 789 C CA . PHE A 1 114 ? -22.735 13.590 46.005 1.00 84.12 114 PHE A CA 1
ATOM 790 C C . PHE A 1 114 ? -23.734 13.938 47.100 1.00 84.12 114 PHE A C 1
ATOM 792 O O . PHE A 1 114 ? -24.813 13.346 47.186 1.00 84.12 114 PHE A O 1
ATOM 799 N N . SER A 1 115 ? -23.366 14.906 47.937 1.00 85.25 115 SER A N 1
ATOM 800 C CA . SER A 1 115 ? -24.179 15.381 49.057 1.00 85.25 115 SER A CA 1
ATOM 801 C C . SER A 1 115 ? -24.796 16.735 48.735 1.00 85.25 115 SER A C 1
ATOM 803 O O . SER A 1 115 ? -24.090 17.670 48.359 1.00 85.25 115 SER A O 1
ATOM 805 N N . ASN A 1 116 ? -26.107 16.861 48.921 1.00 82.50 116 ASN A N 1
ATOM 806 C CA . ASN A 1 116 ? -26.801 18.131 48.753 1.00 82.50 116 ASN A CA 1
ATOM 807 C C . ASN A 1 116 ? -26.725 18.964 50.039 1.00 82.50 116 ASN A C 1
ATOM 809 O O . ASN A 1 116 ? -27.404 18.653 51.013 1.00 82.50 116 ASN A O 1
ATOM 813 N N . ASN A 1 117 ? -25.966 20.060 50.010 1.00 81.00 117 ASN A N 1
ATOM 814 C CA . ASN A 1 117 ? -25.853 21.011 51.123 1.00 81.00 117 ASN A CA 1
ATOM 815 C C . ASN A 1 117 ? -26.455 22.391 50.794 1.00 81.00 117 ASN A C 1
ATOM 817 O O . ASN A 1 117 ? -26.156 23.377 51.463 1.00 81.00 117 ASN A O 1
ATOM 821 N N . SER A 1 118 ? -27.281 22.479 49.748 1.00 75.25 118 SER A N 1
ATOM 822 C CA . SER A 1 118 ? -27.785 23.751 49.208 1.00 75.25 118 SER A CA 1
ATOM 823 C C . SER A 1 118 ? -28.886 24.408 50.051 1.00 75.25 118 SER A C 1
ATOM 825 O O . SER A 1 118 ? -29.290 25.534 49.772 1.00 75.25 118 SER A O 1
ATOM 827 N N . GLY A 1 119 ? -29.413 23.716 51.068 1.00 75.31 119 GLY A N 1
ATOM 828 C CA . GLY A 1 119 ? -30.555 24.189 51.854 1.00 75.31 119 GLY A CA 1
ATOM 829 C C . GLY A 1 119 ? -31.923 23.901 51.218 1.00 75.31 119 GLY A C 1
ATOM 830 O O . GLY A 1 119 ? -32.939 24.055 51.892 1.00 75.31 119 GLY A O 1
ATOM 831 N N . ALA A 1 120 ? -31.972 23.433 49.965 1.00 78.94 120 ALA A N 1
ATOM 832 C CA . ALA A 1 120 ? -33.193 23.063 49.244 1.00 78.94 120 ALA A CA 1
ATOM 833 C C . ALA A 1 120 ? -33.072 21.658 48.633 1.00 78.94 120 ALA A C 1
ATOM 835 O O . ALA A 1 120 ? -31.975 21.126 48.505 1.00 78.94 120 ALA A O 1
ATOM 836 N N . ALA A 1 121 ? -34.189 21.028 48.256 1.00 77.31 121 ALA A N 1
ATOM 837 C CA . ALA A 1 121 ? -34.131 19.798 47.462 1.00 77.31 121 ALA A CA 1
ATOM 838 C C . ALA A 1 121 ? -33.594 20.105 46.052 1.00 77.31 121 ALA A C 1
ATOM 840 O O . ALA A 1 121 ? -33.879 21.172 45.514 1.00 77.31 121 ALA A O 1
ATOM 841 N N . LEU A 1 122 ? -32.854 19.173 45.452 1.00 80.12 122 LEU A N 1
ATOM 842 C CA . LEU A 1 122 ? -32.327 19.279 44.088 1.00 80.12 122 LEU A CA 1
ATOM 843 C C . LEU A 1 122 ? -32.848 18.125 43.229 1.00 80.12 122 LEU A C 1
ATOM 845 O O . LEU A 1 122 ? -33.028 17.016 43.722 1.00 80.12 122 LEU A O 1
ATOM 849 N N . ARG A 1 123 ? -33.059 18.360 41.935 1.00 80.00 123 ARG A N 1
ATOM 850 C CA . ARG A 1 123 ? -33.340 17.326 40.937 1.00 80.00 123 ARG A CA 1
ATOM 851 C C . ARG A 1 123 ? -32.078 17.035 40.142 1.00 80.00 123 ARG A C 1
ATOM 853 O O . ARG A 1 123 ? -31.449 17.963 39.636 1.00 80.00 123 ARG A O 1
ATOM 860 N N . ILE A 1 124 ? -31.761 15.758 39.962 1.00 81.19 124 ILE A N 1
ATOM 861 C CA . ILE A 1 124 ? -30.698 15.332 39.047 1.00 81.19 124 ILE A CA 1
ATOM 862 C C . ILE A 1 124 ? -31.218 15.490 37.614 1.00 81.19 124 ILE A C 1
ATOM 864 O O . ILE A 1 124 ? -32.147 14.789 37.207 1.00 81.19 124 ILE A O 1
ATOM 868 N N . ALA A 1 125 ? -30.668 16.439 36.860 1.00 75.19 125 ALA A N 1
ATOM 869 C CA . ALA A 1 125 ? -31.121 16.765 35.509 1.00 75.19 125 ALA A CA 1
ATOM 870 C C . ALA A 1 125 ? -30.459 15.876 34.449 1.00 75.19 125 ALA A C 1
ATOM 872 O O . ALA A 1 125 ? -31.135 15.414 33.532 1.00 75.19 125 ALA A O 1
ATOM 873 N N . ALA A 1 126 ? -29.162 15.616 34.603 1.00 73.50 126 ALA A N 1
ATOM 874 C CA . ALA A 1 126 ? -28.374 14.770 33.719 1.00 73.50 126 ALA A CA 1
ATOM 875 C C . ALA A 1 126 ? -27.188 14.163 34.478 1.00 73.50 126 ALA A C 1
ATOM 877 O O . ALA A 1 126 ? -26.692 14.750 35.444 1.00 73.50 126 ALA A O 1
ATOM 878 N N . ILE A 1 127 ? -26.745 12.997 34.016 1.00 80.62 127 ILE A N 1
ATOM 879 C CA . ILE A 1 127 ? -25.493 12.356 34.416 1.00 80.62 127 ILE A CA 1
ATOM 880 C C . ILE A 1 127 ? -24.738 12.101 33.116 1.00 80.62 127 ILE A C 1
ATOM 882 O O . ILE A 1 127 ? -25.257 11.384 32.260 1.00 80.62 127 ILE A O 1
ATOM 886 N N . ASP A 1 128 ? -23.561 12.701 32.966 1.00 77.81 128 ASP A N 1
ATOM 887 C CA . ASP A 1 128 ? -22.670 12.436 31.837 1.00 77.81 128 ASP A CA 1
ATOM 888 C C . ASP A 1 128 ? -21.619 11.398 32.272 1.00 77.81 128 ASP A C 1
ATOM 890 O O . ASP A 1 128 ? -20.772 11.716 33.117 1.00 77.81 128 ASP A O 1
ATOM 894 N N . PRO A 1 129 ? -21.727 10.130 31.828 1.00 76.50 129 PRO A N 1
ATOM 895 C CA . PRO A 1 129 ? -20.860 9.060 32.303 1.00 76.50 129 PRO A CA 1
ATOM 896 C C . PRO A 1 129 ? -19.412 9.227 31.812 1.00 76.50 129 PRO A C 1
ATOM 898 O O . PRO A 1 129 ? -19.181 9.835 30.769 1.00 76.50 129 PRO A O 1
ATOM 901 N N . PRO A 1 130 ? -18.430 8.631 32.515 1.00 76.00 130 PRO A N 1
ATOM 902 C CA . PRO A 1 130 ? -17.077 8.472 32.000 1.00 76.00 130 PRO A CA 1
ATOM 903 C C . PRO A 1 130 ? -16.994 7.954 30.569 1.00 76.00 130 PRO A C 1
ATOM 905 O O . PRO A 1 130 ? -17.796 7.114 30.173 1.00 76.00 130 PRO A O 1
ATOM 908 N N . ASP A 1 131 ? -15.954 8.363 29.842 1.00 71.31 131 ASP A N 1
ATOM 909 C CA . ASP A 1 131 ? -15.487 7.644 28.656 1.00 71.31 131 ASP A CA 1
ATOM 910 C C . ASP A 1 131 ? -14.369 6.634 28.995 1.00 71.31 131 ASP A C 1
ATOM 912 O O . ASP A 1 131 ? -13.832 6.579 30.107 1.00 71.31 131 ASP A O 1
ATOM 916 N N . LEU A 1 132 ? -14.011 5.799 28.017 1.00 68.62 132 LEU A N 1
ATOM 917 C CA . LEU A 1 132 ? -13.002 4.751 28.178 1.00 68.62 132 LEU A CA 1
ATOM 918 C C . LEU A 1 132 ? -11.604 5.315 28.498 1.00 68.62 132 LEU A C 1
ATOM 920 O O . LEU A 1 132 ? -10.866 4.724 29.286 1.00 68.62 132 LEU A O 1
ATOM 924 N N . ALA A 1 133 ? -11.235 6.458 27.912 1.00 69.56 133 ALA A N 1
ATOM 925 C CA . ALA A 1 133 ? -9.935 7.081 28.150 1.00 69.56 133 ALA A CA 1
ATOM 926 C C . ALA A 1 133 ? -9.843 7.611 29.586 1.00 69.56 133 ALA A C 1
ATOM 928 O O . ALA A 1 133 ? -8.814 7.450 30.236 1.00 69.56 133 ALA A O 1
ATOM 929 N N . GLN A 1 134 ? -10.933 8.168 30.109 1.00 76.31 134 GLN A N 1
ATOM 930 C CA . GLN A 1 134 ? -11.043 8.632 31.488 1.00 76.31 134 GLN A CA 1
ATOM 931 C C . GLN A 1 134 ? -11.004 7.468 32.485 1.00 76.31 134 GLN A C 1
ATOM 933 O O . GLN A 1 134 ? -10.315 7.564 33.499 1.00 76.31 134 GLN A O 1
ATOM 938 N N . CYS A 1 135 ? -11.681 6.354 32.189 1.00 75.19 135 CYS A N 1
ATOM 939 C CA . CYS A 1 135 ? -11.634 5.147 33.017 1.00 75.19 135 CYS A CA 1
ATOM 940 C C . CYS A 1 135 ? -10.230 4.525 33.087 1.00 75.19 135 CYS A C 1
ATOM 942 O O . CYS A 1 135 ? -9.827 4.037 34.138 1.00 75.19 135 CYS A O 1
ATOM 944 N N . PHE A 1 136 ? -9.453 4.544 32.002 1.00 70.31 136 PHE A N 1
ATOM 945 C CA . PHE A 1 136 ? -8.203 3.772 31.922 1.00 70.31 136 PHE A CA 1
ATOM 946 C C . PHE A 1 136 ? -6.937 4.614 31.706 1.00 70.31 136 PHE A C 1
ATOM 948 O O . PHE A 1 136 ? -5.882 4.061 31.403 1.00 70.31 136 PHE A O 1
ATOM 955 N N . ALA A 1 137 ? -6.996 5.929 31.948 1.00 64.88 137 ALA A N 1
ATOM 956 C CA . ALA A 1 137 ? -5.895 6.876 31.719 1.00 64.88 137 ALA A CA 1
ATOM 957 C C . ALA A 1 137 ? -4.549 6.466 32.353 1.00 64.88 137 ALA A C 1
ATOM 959 O O . ALA A 1 137 ? -3.489 6.807 31.834 1.00 64.88 137 ALA A O 1
ATOM 960 N N . THR A 1 138 ? -4.579 5.744 33.479 1.00 59.12 138 THR A N 1
ATOM 961 C CA . THR A 1 138 ? -3.386 5.354 34.248 1.00 59.12 138 THR A CA 1
ATOM 962 C C . THR A 1 138 ? -3.051 3.863 34.162 1.00 59.12 138 THR A C 1
ATOM 964 O O . THR A 1 138 ? -2.179 3.404 34.899 1.00 59.12 138 THR A O 1
ATOM 967 N N . ASN A 1 139 ? -3.742 3.084 33.320 1.00 57.84 139 ASN A N 1
ATOM 968 C CA . ASN A 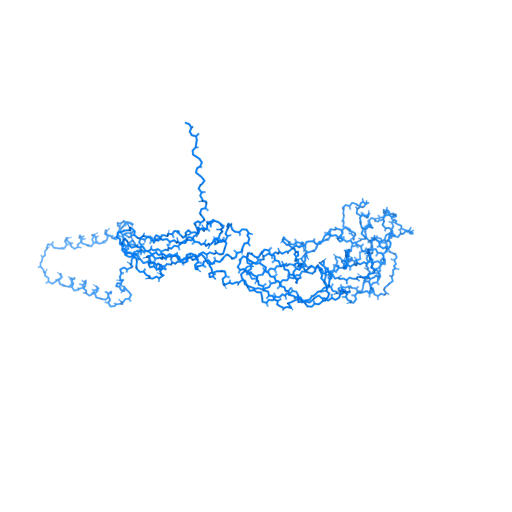1 139 ? -3.514 1.644 33.182 1.00 57.84 139 ASN A CA 1
ATOM 969 C C . ASN A 1 139 ? -2.835 1.321 31.833 1.00 57.84 139 ASN A C 1
ATOM 971 O O . ASN A 1 139 ? -3.527 1.086 30.844 1.00 57.84 139 ASN A O 1
ATOM 975 N N . PRO A 1 140 ? -1.491 1.251 31.772 1.00 49.53 140 PRO A N 1
ATOM 976 C CA . PRO A 1 140 ? -0.770 0.988 30.524 1.00 49.53 140 PRO A CA 1
ATOM 977 C C . PRO A 1 140 ? -0.982 -0.434 29.977 1.00 49.53 140 PRO A C 1
ATOM 979 O O . PRO A 1 140 ? -0.640 -0.693 28.827 1.00 49.53 140 PRO A O 1
ATOM 982 N N . ALA A 1 141 ? -1.527 -1.356 30.779 1.00 47.44 141 ALA A N 1
ATOM 983 C CA . ALA A 1 141 ? -1.713 -2.752 30.395 1.00 47.44 141 ALA A CA 1
ATOM 984 C C . ALA A 1 141 ? -3.129 -3.074 29.887 1.00 47.44 141 ALA A C 1
ATOM 986 O O . ALA A 1 141 ? -3.322 -4.148 29.325 1.00 47.44 141 ALA A O 1
ATOM 987 N N . ASN A 1 142 ? -4.126 -2.198 30.096 1.00 51.34 142 ASN A N 1
ATOM 988 C CA . ASN A 1 142 ? -5.547 -2.453 29.782 1.00 51.34 142 ASN A CA 1
ATOM 989 C C . ASN A 1 142 ? -6.087 -3.822 30.234 1.00 51.34 142 ASN A C 1
ATOM 991 O O . ASN A 1 142 ? -7.062 -4.344 29.693 1.00 51.34 142 ASN A O 1
ATOM 995 N N . THR A 1 143 ? -5.467 -4.433 31.237 1.00 51.22 143 THR A N 1
ATOM 996 C CA . THR A 1 143 ? -5.918 -5.712 31.769 1.00 51.22 143 THR A CA 1
ATOM 997 C C . THR A 1 143 ? -7.104 -5.474 32.688 1.00 51.22 143 THR A C 1
ATOM 999 O O . THR A 1 143 ? -6.981 -4.743 33.675 1.00 51.22 143 THR A O 1
ATOM 1002 N N . LEU A 1 144 ? -8.239 -6.114 32.391 1.00 50.34 144 LEU A N 1
ATOM 1003 C CA . LEU A 1 144 ? -9.307 -6.282 33.370 1.00 50.34 144 LEU A CA 1
ATOM 1004 C C . LEU A 1 144 ? -8.767 -7.077 34.550 1.00 50.34 144 LEU A C 1
ATOM 1006 O O . LEU A 1 144 ? -8.395 -8.241 34.396 1.00 50.34 144 LEU A O 1
ATOM 1010 N N . LEU A 1 145 ? -8.769 -6.470 35.731 1.00 48.97 145 LEU A N 1
ATOM 1011 C CA . LEU A 1 145 ? -8.592 -7.214 36.966 1.00 48.97 145 LEU A CA 1
ATOM 1012 C C . LEU A 1 145 ? -9.952 -7.647 37.543 1.00 48.97 145 LEU A C 1
ATOM 1014 O O . LEU A 1 145 ? -10.985 -7.014 37.262 1.00 48.97 145 LEU A O 1
ATOM 1018 N N . PRO A 1 146 ? -9.964 -8.766 38.297 1.00 48.28 146 PRO A N 1
ATOM 1019 C CA . PRO A 1 146 ? -11.163 -9.323 38.917 1.00 48.28 146 PRO A CA 1
ATOM 1020 C C . PRO A 1 146 ? -11.916 -8.273 39.745 1.00 48.28 146 PRO A C 1
ATOM 1022 O O . PRO A 1 146 ? -11.304 -7.299 40.186 1.00 48.28 146 PRO A O 1
ATOM 1025 N N . PRO A 1 147 ? -13.241 -8.438 39.928 1.00 51.81 147 PRO A N 1
ATOM 1026 C CA . PRO A 1 147 ? -14.057 -7.488 40.671 1.00 51.81 147 PRO A CA 1
ATOM 1027 C C . PRO A 1 147 ? -13.433 -7.180 42.028 1.00 51.81 147 PRO A C 1
ATOM 1029 O O . PRO A 1 147 ? -13.058 -8.094 42.770 1.00 51.81 147 PRO A O 1
ATOM 1032 N N . GLY A 1 148 ? -13.345 -5.888 42.345 1.00 52.09 148 GLY A N 1
ATOM 1033 C CA . GLY A 1 148 ? -13.145 -5.474 43.721 1.00 52.09 148 GLY A CA 1
ATOM 1034 C C . GLY A 1 148 ? -14.280 -6.046 44.579 1.00 52.09 148 GLY A C 1
ATOM 1035 O O . GLY A 1 148 ? -15.366 -6.340 44.065 1.00 52.09 148 GLY A O 1
ATOM 1036 N N . PRO A 1 149 ? -14.063 -6.260 45.886 1.00 54.88 149 PRO A N 1
ATOM 1037 C CA . PRO A 1 149 ? -15.162 -6.622 46.768 1.00 54.88 149 PRO A CA 1
ATOM 1038 C C . PRO A 1 149 ? -16.279 -5.576 46.618 1.00 54.88 149 PRO A C 1
ATOM 1040 O O . PRO A 1 149 ? -15.965 -4.382 46.611 1.00 54.88 149 PRO A O 1
ATOM 1043 N N . PRO A 1 150 ? -17.558 -5.986 46.491 1.00 56.09 150 PRO A N 1
ATOM 1044 C CA . PRO A 1 150 ? -18.656 -5.041 46.358 1.00 56.09 150 PRO A CA 1
ATOM 1045 C C . PRO A 1 150 ? -18.588 -4.081 47.537 1.00 56.09 150 PRO A C 1
ATOM 1047 O O . PRO A 1 150 ? -18.661 -4.512 48.689 1.00 56.09 150 PRO A O 1
ATOM 1050 N N . THR A 1 151 ? -18.399 -2.789 47.271 1.00 56.94 151 THR A N 1
ATOM 1051 C CA . THR A 1 151 ? -18.420 -1.813 48.355 1.00 56.94 151 THR A CA 1
ATOM 1052 C C . THR A 1 151 ? -19.844 -1.793 48.906 1.00 56.94 151 THR A C 1
ATOM 1054 O O . THR A 1 151 ? -20.764 -1.492 48.140 1.00 56.94 151 THR A O 1
ATOM 1057 N N . PRO A 1 152 ? -20.074 -2.107 50.192 1.00 56.16 152 PRO A N 1
ATOM 1058 C CA . PRO A 1 152 ? -21.388 -1.915 50.776 1.00 56.16 152 PRO A CA 1
ATOM 1059 C C . PRO A 1 152 ? -21.699 -0.418 50.706 1.00 56.16 152 PRO A C 1
ATOM 1061 O O . PRO A 1 152 ? -21.037 0.388 51.356 1.00 56.16 152 PRO A O 1
ATOM 1064 N N . SER A 1 153 ? -22.649 -0.036 49.852 1.00 61.78 153 SER A N 1
ATOM 1065 C CA . SER A 1 153 ? -23.082 1.355 49.730 1.00 61.78 153 SER A CA 1
ATOM 1066 C C . SER A 1 153 ? -24.190 1.617 50.746 1.00 61.78 153 SER A C 1
ATOM 1068 O O . SER A 1 153 ? -25.257 1.011 50.633 1.00 61.78 153 SER A O 1
ATOM 1070 N N . PRO A 1 154 ? -23.994 2.520 51.720 1.00 73.19 154 PRO A N 1
ATOM 1071 C CA . PRO A 1 154 ? -25.084 2.984 52.571 1.00 73.19 154 PRO A CA 1
ATOM 1072 C C . PRO A 1 154 ? -25.977 4.024 51.864 1.00 73.19 154 PRO A C 1
ATOM 1074 O O . PRO A 1 154 ? -27.008 4.406 52.416 1.00 73.19 154 PRO A O 1
ATOM 1077 N N . HIS A 1 155 ? -25.599 4.494 50.666 1.00 85.12 155 HIS A N 1
ATOM 1078 C CA . HIS A 1 155 ? -26.287 5.560 49.932 1.00 85.12 155 HIS A CA 1
ATOM 1079 C C . HIS A 1 155 ? -27.076 5.027 48.722 1.00 85.12 155 HIS A C 1
ATOM 1081 O O . HIS A 1 155 ? -26.605 4.103 48.047 1.00 85.12 155 HIS A O 1
ATOM 1087 N N . PRO A 1 156 ? -28.252 5.612 48.411 1.00 87.75 156 PRO A N 1
ATOM 1088 C CA . PRO A 1 156 ? -29.008 5.296 47.201 1.00 87.75 156 PRO A CA 1
ATOM 1089 C C . PRO A 1 156 ? -28.244 5.705 45.934 1.00 87.75 156 PRO A C 1
ATOM 1091 O O . PRO A 1 156 ? -27.462 6.658 45.943 1.00 87.75 156 PRO A O 1
ATOM 1094 N N . ALA A 1 157 ? -28.505 5.012 44.824 1.00 86.38 157 ALA A N 1
ATOM 1095 C CA . ALA A 1 157 ? -27.913 5.346 43.532 1.00 86.38 157 ALA A CA 1
ATOM 1096 C C . ALA A 1 157 ? -28.405 6.714 43.027 1.00 86.38 157 ALA A C 1
ATOM 1098 O O . ALA A 1 157 ? -29.602 7.011 43.077 1.00 86.38 157 ALA A O 1
ATOM 1099 N N . CYS A 1 158 ? -27.493 7.540 42.511 1.00 86.81 158 CYS A N 1
ATOM 1100 C CA . CYS A 1 158 ? -27.858 8.761 41.800 1.00 86.81 158 CYS A CA 1
ATOM 1101 C C . CYS A 1 158 ? -28.564 8.386 40.485 1.00 86.81 158 CYS A C 1
ATOM 1103 O O . CYS A 1 158 ? -27.970 7.744 39.622 1.00 86.81 158 CYS A O 1
ATOM 1105 N N . GLY A 1 159 ? -29.830 8.780 40.322 1.00 84.31 159 GLY A N 1
ATOM 1106 C CA . GLY A 1 159 ? -30.620 8.513 39.116 1.00 84.31 159 GLY A CA 1
ATOM 1107 C C . GLY A 1 159 ? -31.124 9.799 38.468 1.00 84.31 159 GLY A C 1
ATOM 1108 O O . GLY A 1 159 ? -31.586 10.703 39.164 1.00 84.31 159 GLY A O 1
ATOM 1109 N N . VAL A 1 160 ? -31.075 9.885 37.136 1.00 82.19 160 VAL A N 1
ATOM 1110 C CA . VAL A 1 160 ? -31.645 11.027 36.401 1.00 82.19 160 VAL A CA 1
ATOM 1111 C C . VAL A 1 160 ? -33.133 11.162 36.730 1.00 82.19 160 VAL A C 1
ATOM 1113 O O . VAL A 1 160 ? -33.892 10.197 36.691 1.00 82.19 160 VAL A O 1
ATOM 1116 N N . GLY A 1 161 ? -33.553 12.375 37.080 1.00 77.75 161 GLY A N 1
ATOM 1117 C CA . GLY A 1 161 ? -34.911 12.691 37.504 1.00 77.75 161 GLY A CA 1
ATOM 1118 C C . GLY A 1 161 ? -35.193 12.475 38.993 1.00 77.75 161 GLY A C 1
ATOM 1119 O O . GLY A 1 161 ? -36.240 12.939 39.449 1.00 77.75 161 GLY A O 1
ATOM 1120 N N . ALA A 1 162 ? -34.287 11.848 39.751 1.00 84.00 162 ALA A N 1
ATOM 1121 C CA . ALA A 1 162 ? -34.438 11.677 41.193 1.00 84.00 162 ALA A CA 1
ATOM 1122 C C . ALA A 1 162 ? -34.317 13.017 41.938 1.00 84.00 162 ALA A C 1
ATOM 1124 O O . ALA A 1 162 ? -33.556 13.905 41.541 1.00 84.00 162 ALA A O 1
ATOM 1125 N N . MET A 1 163 ? -35.072 13.141 43.033 1.00 82.81 163 MET A N 1
ATOM 1126 C CA . MET A 1 163 ? -34.984 14.267 43.962 1.00 82.81 163 MET A CA 1
ATOM 1127 C C . MET A 1 163 ? -34.031 13.923 45.103 1.00 82.81 163 MET A C 1
ATOM 1129 O O . MET A 1 163 ? -34.223 12.929 45.802 1.00 82.81 163 MET A O 1
ATOM 1133 N N . LEU A 1 164 ? -33.032 14.771 45.313 1.00 83.81 164 LEU A N 1
ATOM 1134 C CA . LEU A 1 164 ? -32.064 14.690 46.393 1.00 83.81 164 LEU A CA 1
ATOM 1135 C C . LEU A 1 164 ? -32.413 15.748 47.445 1.00 83.81 164 LEU A C 1
ATOM 1137 O O . LEU A 1 164 ? -32.253 16.948 47.214 1.00 83.81 164 LEU A O 1
ATOM 1141 N N . ALA A 1 165 ? -32.942 15.317 48.591 1.00 85.94 165 ALA A N 1
ATOM 1142 C CA . ALA A 1 165 ? -33.312 16.217 49.683 1.00 85.94 165 ALA A CA 1
ATOM 1143 C C . ALA A 1 165 ? -32.088 16.953 50.260 1.00 85.94 165 ALA A C 1
ATOM 1145 O O . ALA A 1 165 ? -30.954 16.499 50.115 1.00 85.94 165 ALA A O 1
ATOM 1146 N N . ASN A 1 166 ? -32.314 18.081 50.936 1.00 83.31 166 ASN A N 1
ATOM 1147 C CA . ASN A 1 166 ? -31.242 18.774 51.648 1.00 83.31 166 ASN A CA 1
ATOM 1148 C C . ASN A 1 166 ? -30.646 17.861 52.737 1.00 83.31 166 ASN A C 1
ATOM 1150 O O . ASN A 1 166 ? -31.389 17.253 53.507 1.00 83.31 166 ASN A O 1
ATOM 1154 N N . GLY A 1 167 ? -29.320 17.765 52.786 1.00 83.06 167 GLY A N 1
ATOM 1155 C CA . GLY A 1 167 ? -28.566 16.859 53.653 1.00 83.06 167 GLY A CA 1
ATOM 1156 C C . GLY A 1 167 ? -28.529 15.398 53.190 1.00 83.06 167 GLY A C 1
ATOM 1157 O O . GLY A 1 167 ? -27.925 14.574 53.872 1.00 83.06 167 GLY A O 1
ATOM 1158 N N . ALA A 1 168 ? -29.164 15.049 52.063 1.00 88.19 168 ALA A N 1
ATOM 1159 C CA . ALA A 1 168 ? -29.110 13.698 51.512 1.00 88.19 168 ALA A CA 1
ATOM 1160 C C . ALA A 1 168 ? -27.886 13.504 50.605 1.00 88.19 168 ALA A C 1
ATOM 1162 O O . ALA A 1 168 ? -27.448 14.427 49.913 1.00 88.19 168 ALA A O 1
ATOM 1163 N N . THR A 1 169 ? -27.392 12.267 50.571 1.00 88.44 169 THR A N 1
ATOM 1164 C CA . THR A 1 169 ? -26.277 11.832 49.724 1.00 88.44 169 THR A CA 1
ATOM 1165 C C . THR A 1 169 ? -26.752 10.744 48.771 1.00 88.44 169 THR A C 1
ATOM 1167 O O . THR A 1 169 ? -27.448 9.818 49.194 1.00 88.44 169 THR A O 1
ATOM 1170 N N . CYS A 1 170 ? -26.371 10.840 47.499 1.00 88.62 170 CYS A N 1
ATOM 1171 C CA . CYS A 1 170 ? -26.478 9.740 46.543 1.00 88.62 170 CYS A CA 1
ATOM 1172 C C . CYS A 1 170 ? -25.088 9.328 46.051 1.00 88.62 170 CYS A C 1
ATOM 1174 O O . CYS A 1 170 ? -24.143 10.114 46.126 1.00 88.62 170 CYS A O 1
ATOM 1176 N N . ARG A 1 171 ? -24.972 8.101 45.537 1.00 87.69 171 ARG A N 1
ATOM 1177 C CA . ARG A 1 171 ? -23.721 7.545 45.010 1.00 87.69 171 ARG A CA 1
ATOM 1178 C C . ARG A 1 171 ? -23.816 7.237 43.519 1.00 87.69 171 ARG A C 1
ATOM 1180 O O . ARG A 1 171 ? -24.806 6.664 43.064 1.00 87.69 171 ARG A O 1
ATOM 1187 N N . VAL A 1 172 ? -22.762 7.558 42.776 1.00 86.44 172 VAL A N 1
ATOM 1188 C CA . VAL A 1 172 ? -22.508 7.045 41.425 1.00 86.44 172 VAL A CA 1
ATOM 1189 C C . VAL A 1 172 ? -21.562 5.852 41.511 1.00 86.44 172 VAL A C 1
ATOM 1191 O O . VAL A 1 172 ? -20.471 5.942 42.080 1.00 86.44 172 VAL A O 1
ATOM 1194 N N . ASP A 1 173 ? -21.983 4.734 40.924 1.00 84.44 173 ASP A N 1
ATOM 1195 C CA . ASP A 1 173 ? -21.169 3.527 40.786 1.00 84.44 173 ASP A CA 1
ATOM 1196 C C . ASP A 1 173 ? -20.230 3.660 39.575 1.00 84.44 173 ASP A C 1
ATOM 1198 O O . ASP A 1 173 ? -20.548 3.267 38.450 1.00 84.44 173 ASP A O 1
ATOM 1202 N N . VAL A 1 174 ? -19.072 4.284 39.809 1.00 81.44 174 VAL A N 1
ATOM 1203 C CA . VAL A 1 174 ? -18.044 4.514 38.780 1.00 81.44 174 VAL A CA 1
ATOM 1204 C C . VAL A 1 174 ? -17.504 3.188 38.235 1.00 81.44 174 VAL A C 1
ATOM 1206 O O . VAL A 1 174 ? -17.203 3.093 37.046 1.00 81.44 174 VAL A O 1
ATOM 1209 N N . GLU A 1 175 ? -17.431 2.143 39.067 1.00 77.94 175 GLU A N 1
ATOM 1210 C CA . GLU A 1 175 ? -16.976 0.822 38.636 1.00 77.94 175 GLU A CA 1
ATOM 1211 C C . GLU A 1 175 ? -17.954 0.194 37.639 1.00 77.94 175 GLU A C 1
ATOM 1213 O O . GLU A 1 175 ? -17.521 -0.265 36.580 1.00 77.94 175 GLU A O 1
ATOM 1218 N N . ALA A 1 176 ? -19.258 0.216 37.922 1.00 77.75 176 ALA A N 1
ATOM 1219 C CA . ALA A 1 176 ? -20.268 -0.293 36.997 1.00 77.75 176 ALA A CA 1
ATOM 1220 C C . ALA A 1 176 ? -20.255 0.461 35.659 1.00 77.75 176 ALA A C 1
ATOM 1222 O O . ALA A 1 176 ? -20.328 -0.172 34.603 1.00 77.75 176 ALA A O 1
ATOM 1223 N N . ILE A 1 177 ? -20.101 1.790 35.684 1.00 77.69 177 ILE A N 1
ATOM 1224 C CA . ILE A 1 177 ? -20.024 2.592 34.458 1.00 77.69 177 ILE A CA 1
ATOM 1225 C C . ILE A 1 177 ? -18.770 2.230 33.655 1.00 77.69 177 ILE A C 1
ATOM 1227 O O . ILE A 1 177 ? -18.890 1.817 32.502 1.00 77.69 177 ILE A O 1
ATOM 1231 N N . CYS A 1 178 ? -17.583 2.284 34.263 1.00 76.50 178 CYS A N 1
ATOM 1232 C CA . CYS A 1 178 ? -16.333 1.956 33.576 1.00 76.50 178 CYS A CA 1
ATOM 1233 C C . CYS A 1 178 ? -16.294 0.508 33.064 1.00 76.50 178 CYS A C 1
ATOM 1235 O O . CYS A 1 178 ? -15.771 0.245 31.981 1.00 76.50 178 CYS A O 1
ATOM 1237 N N . ARG A 1 179 ? -16.896 -0.443 33.791 1.00 72.25 179 ARG A N 1
ATOM 1238 C CA . ARG A 1 179 ? -17.052 -1.827 33.319 1.00 72.25 179 ARG A CA 1
ATOM 1239 C C . ARG A 1 179 ? -18.055 -1.941 32.175 1.00 72.25 179 ARG A C 1
ATOM 1241 O O . ARG A 1 179 ? -17.815 -2.713 31.259 1.00 72.25 179 ARG A O 1
ATOM 1248 N N . SER A 1 180 ? -19.148 -1.183 32.175 1.00 67.75 180 SER A N 1
ATOM 1249 C CA . SER A 1 180 ? -20.111 -1.209 31.064 1.00 67.75 180 SER A CA 1
ATOM 1250 C C . SER A 1 180 ? -19.512 -0.690 29.751 1.00 67.75 180 SER A C 1
ATOM 1252 O O . SER A 1 180 ? -19.794 -1.253 28.696 1.00 67.75 180 SER A O 1
ATOM 1254 N N . LEU A 1 181 ? -18.608 0.294 29.822 1.00 65.31 181 LEU A N 1
ATOM 1255 C CA . LEU A 1 181 ? -17.833 0.788 28.675 1.00 65.31 181 LEU A CA 1
ATOM 1256 C C . LEU A 1 181 ? -16.840 -0.253 28.157 1.00 65.31 181 LEU A C 1
ATOM 1258 O O . LEU A 1 181 ? -16.533 -0.286 26.969 1.00 65.31 181 LEU A O 1
ATOM 1262 N N . TYR A 1 182 ? -16.354 -1.117 29.047 1.00 56.41 182 TYR A N 1
ATOM 1263 C CA . TYR A 1 182 ? -15.572 -2.286 28.668 1.00 56.41 182 TYR A CA 1
ATOM 1264 C C . TYR A 1 182 ? -16.445 -3.363 27.994 1.00 56.41 182 TYR A C 1
ATOM 1266 O O . TYR A 1 182 ? -15.998 -4.054 27.087 1.00 56.41 182 TYR A O 1
ATOM 1274 N N . VAL A 1 183 ? -17.708 -3.508 28.411 1.00 49.22 183 VAL A N 1
ATOM 1275 C CA . VAL A 1 183 ? -18.654 -4.483 27.837 1.00 49.22 183 VAL A CA 1
ATOM 1276 C C . VAL A 1 183 ? -19.250 -4.004 26.501 1.00 49.22 183 VAL A C 1
ATOM 1278 O O . VAL A 1 183 ? -19.589 -4.840 25.664 1.00 49.22 183 VAL A O 1
ATOM 1281 N N . SER A 1 184 ? -19.300 -2.694 26.219 1.00 58.44 184 SER A N 1
ATOM 1282 C CA . SER A 1 184 ? -19.531 -2.171 24.860 1.00 58.44 184 SER A CA 1
ATOM 1283 C C . SER A 1 184 ? -18.232 -2.211 24.042 1.00 58.44 184 SER A C 1
ATOM 1285 O O . SER A 1 184 ? -17.668 -1.176 23.682 1.00 58.44 184 SER A O 1
ATOM 1287 N N . GLY A 1 185 ? -17.714 -3.419 23.818 1.00 68.69 185 GLY A N 1
ATOM 1288 C CA . GLY A 1 185 ? -16.446 -3.641 23.129 1.00 68.69 185 GLY A CA 1
ATOM 1289 C C . GLY A 1 185 ? -16.417 -3.052 21.717 1.00 68.69 185 GLY A C 1
ATOM 1290 O O . GLY A 1 185 ? -17.451 -2.833 21.076 1.00 68.69 185 GLY A O 1
ATOM 1291 N N . ALA A 1 186 ? -15.206 -2.816 21.214 1.00 81.56 186 ALA A N 1
ATOM 1292 C CA . ALA A 1 186 ? -15.021 -2.508 19.806 1.00 81.56 186 ALA A CA 1
ATOM 1293 C C . ALA A 1 186 ? -15.591 -3.647 18.946 1.00 81.56 186 ALA A C 1
ATOM 1295 O O . ALA A 1 186 ? -15.462 -4.826 19.282 1.00 81.56 186 ALA A O 1
ATOM 1296 N N . THR A 1 187 ? -16.210 -3.298 17.823 1.00 90.44 187 THR A N 1
ATOM 1297 C CA . THR A 1 187 ? -16.644 -4.285 16.830 1.00 90.44 187 THR A CA 1
ATOM 1298 C C . THR A 1 187 ? -15.845 -4.096 15.559 1.00 90.44 187 THR A C 1
ATOM 1300 O O . THR A 1 187 ? -15.465 -2.977 15.220 1.00 90.44 187 THR A O 1
ATOM 1303 N N . LEU A 1 188 ? -15.585 -5.198 14.862 1.00 95.44 188 LEU A N 1
ATOM 1304 C CA . LEU A 1 188 ? -14.954 -5.200 13.554 1.00 95.44 188 LEU A CA 1
ATOM 1305 C C . LEU A 1 188 ? -15.918 -5.900 12.602 1.00 95.44 188 LEU A C 1
ATOM 1307 O O . LEU A 1 188 ? -16.277 -7.053 12.826 1.00 95.44 188 LEU A O 1
ATOM 1311 N N . THR A 1 189 ? -16.394 -5.180 11.593 1.00 96.75 189 THR A N 1
ATOM 1312 C CA . THR A 1 189 ? -17.481 -5.634 10.716 1.00 96.75 189 THR A CA 1
ATOM 1313 C C . THR A 1 189 ? -17.008 -5.925 9.302 1.00 96.75 189 THR A C 1
ATOM 1315 O O . THR A 1 189 ? -17.591 -6.781 8.640 1.00 96.75 189 THR A O 1
ATOM 1318 N N . ALA A 1 190 ? -15.950 -5.258 8.837 1.00 97.88 190 ALA A N 1
ATOM 1319 C CA . ALA A 1 190 ? -15.389 -5.502 7.516 1.00 97.88 190 ALA A CA 1
ATOM 1320 C C . ALA A 1 190 ? -13.901 -5.146 7.426 1.00 97.88 190 ALA A C 1
ATOM 1322 O O . ALA A 1 190 ? -13.374 -4.344 8.199 1.00 97.88 190 ALA A O 1
ATOM 1323 N N . ILE A 1 191 ? -13.253 -5.732 6.423 1.00 98.50 191 ILE A N 1
ATOM 1324 C CA . ILE A 1 191 ? -11.931 -5.358 5.932 1.00 98.50 191 ILE A CA 1
ATOM 1325 C C . ILE A 1 191 ? -11.999 -5.257 4.405 1.00 98.50 191 ILE A C 1
ATOM 1327 O O . ILE A 1 191 ? -12.669 -6.061 3.758 1.00 98.50 191 ILE A O 1
ATOM 1331 N N . SER A 1 192 ? -11.332 -4.261 3.828 1.00 96.69 192 SER A N 1
ATOM 1332 C CA . SER A 1 192 ? -11.236 -4.082 2.381 1.00 96.69 192 SER A CA 1
ATOM 1333 C C . SER A 1 192 ? -9.822 -3.655 1.978 1.00 96.69 192 SER A C 1
ATOM 1335 O O . SER A 1 192 ? -9.335 -2.664 2.523 1.00 96.69 192 SER A O 1
ATOM 1337 N N . PRO A 1 193 ? -9.184 -4.321 1.000 1.00 96.38 193 PRO A N 1
ATOM 1338 C CA . PRO A 1 193 ? -9.618 -5.566 0.355 1.00 96.38 193 PRO A CA 1
ATOM 1339 C C . PRO A 1 193 ? -9.633 -6.765 1.327 1.00 96.38 193 PRO A C 1
ATOM 1341 O O . PRO A 1 193 ? -8.994 -6.736 2.374 1.00 96.38 193 PRO A O 1
ATOM 1344 N N . THR A 1 194 ? -10.356 -7.835 0.975 1.00 97.50 194 THR A N 1
ATOM 1345 C CA . THR A 1 194 ? -10.456 -9.078 1.775 1.00 97.50 194 THR A CA 1
ATOM 1346 C C . THR A 1 194 ? -9.368 -10.107 1.453 1.00 97.50 194 THR A C 1
ATOM 1348 O O . THR A 1 194 ? -9.325 -11.186 2.045 1.00 97.50 194 THR A O 1
ATOM 1351 N N . SER A 1 195 ? -8.475 -9.802 0.513 1.00 97.00 195 SER A N 1
ATOM 1352 C CA . SER A 1 195 ? -7.361 -10.671 0.142 1.00 97.00 195 SER A CA 1
ATOM 1353 C C . SER A 1 195 ? -6.196 -9.882 -0.439 1.00 97.00 195 SER A C 1
ATOM 1355 O O . SER A 1 195 ? -6.403 -8.808 -1.006 1.00 97.00 195 SER A O 1
ATOM 1357 N N . GLY A 1 196 ? -5.002 -10.467 -0.396 1.00 96.06 196 GLY A N 1
ATOM 1358 C CA . GLY A 1 196 ? -3.805 -9.914 -1.025 1.00 96.06 196 GLY A CA 1
ATOM 1359 C C . GLY A 1 196 ? -2.624 -10.875 -0.954 1.00 96.06 196 GLY A C 1
ATOM 1360 O O . GLY A 1 196 ? -2.768 -12.017 -0.526 1.00 96.06 196 GLY A O 1
ATOM 1361 N N . THR A 1 197 ? -1.462 -10.424 -1.416 1.00 96.19 197 THR A N 1
ATOM 1362 C CA . THR A 1 197 ? -0.254 -11.254 -1.530 1.00 96.19 197 THR A CA 1
ATOM 1363 C C . THR A 1 197 ? 0.284 -11.728 -0.173 1.00 96.19 197 THR A C 1
ATOM 1365 O O . THR A 1 197 ? 0.289 -10.965 0.793 1.00 96.19 197 THR A O 1
ATOM 1368 N N . ALA A 1 198 ? 0.801 -12.960 -0.119 1.00 96.31 198 ALA A N 1
ATOM 1369 C CA . ALA A 1 198 ? 1.549 -13.540 1.003 1.00 96.31 198 ALA A CA 1
ATOM 1370 C C . ALA A 1 198 ? 2.770 -12.696 1.416 1.00 96.31 198 ALA A C 1
ATOM 1372 O O . ALA A 1 198 ? 3.139 -12.677 2.589 1.00 96.31 198 ALA A O 1
ATOM 1373 N N . SER A 1 199 ? 3.343 -11.929 0.485 1.00 93.25 199 SER A N 1
ATOM 1374 C CA . SER A 1 199 ? 4.437 -10.983 0.757 1.00 93.25 199 SER A CA 1
ATOM 1375 C C . SER A 1 199 ? 4.013 -9.782 1.614 1.00 93.25 199 SER A C 1
ATOM 1377 O O . SER A 1 199 ? 4.857 -9.026 2.094 1.00 93.25 199 SER A O 1
ATOM 1379 N N . GLY A 1 200 ? 2.707 -9.567 1.795 1.00 94.56 200 GLY A N 1
ATOM 1380 C CA . GLY A 1 200 ? 2.167 -8.401 2.481 1.00 94.56 200 GLY A CA 1
ATOM 1381 C C . GLY A 1 200 ? 2.391 -7.090 1.718 1.00 94.56 200 GLY A C 1
ATOM 1382 O O . GLY A 1 200 ? 2.488 -7.045 0.487 1.00 94.56 200 GLY A O 1
ATOM 1383 N N . GLY A 1 201 ? 2.423 -5.984 2.462 1.00 92.12 201 GLY A N 1
ATOM 1384 C CA . GLY A 1 201 ? 2.619 -4.641 1.912 1.00 92.12 201 GLY A CA 1
ATOM 1385 C C . GLY A 1 201 ? 1.389 -4.040 1.224 1.00 92.12 201 GLY A C 1
ATOM 1386 O O . GLY A 1 201 ? 1.492 -2.952 0.663 1.00 92.12 201 GLY A O 1
ATOM 1387 N N . GLY A 1 202 ? 0.238 -4.718 1.237 1.00 91.75 202 GLY A N 1
ATOM 1388 C CA . GLY A 1 202 ? -1.030 -4.164 0.771 1.00 91.75 202 GLY A CA 1
ATOM 1389 C C . GLY A 1 202 ? -1.671 -3.285 1.843 1.00 91.75 202 GLY A C 1
ATOM 1390 O O . GLY A 1 202 ? -1.719 -3.665 3.015 1.00 91.75 202 GLY A O 1
ATOM 1391 N N . GLY A 1 203 ? -2.166 -2.109 1.457 1.00 93.94 203 GLY A N 1
ATOM 1392 C CA . GLY A 1 203 ? -3.001 -1.300 2.338 1.00 93.94 203 GLY A CA 1
ATOM 1393 C C . GLY A 1 203 ? -4.393 -1.902 2.483 1.00 93.94 203 GLY A C 1
ATOM 1394 O O . GLY A 1 203 ? -4.996 -2.343 1.505 1.00 93.94 203 GLY A O 1
ATOM 1395 N N . VAL A 1 204 ? -4.908 -1.890 3.706 1.00 97.00 204 VAL A N 1
ATOM 1396 C CA . VAL A 1 204 ? -6.267 -2.312 4.038 1.00 97.00 204 VAL A CA 1
ATOM 1397 C C . VAL A 1 204 ? -6.987 -1.232 4.833 1.00 97.00 204 VAL A C 1
ATOM 1399 O O . VAL A 1 204 ? -6.377 -0.471 5.588 1.00 97.00 204 VAL A O 1
ATOM 1402 N N . THR A 1 205 ? -8.305 -1.217 4.690 1.00 97.19 205 THR A N 1
ATOM 1403 C CA . THR A 1 205 ? -9.232 -0.421 5.488 1.00 97.19 205 THR A CA 1
ATOM 1404 C C . THR A 1 205 ? -10.096 -1.359 6.313 1.00 97.19 205 THR A C 1
ATOM 1406 O O . THR A 1 205 ? -10.753 -2.251 5.779 1.00 97.19 205 THR A O 1
ATOM 1409 N N . LEU A 1 206 ? -10.092 -1.144 7.619 1.00 98.25 206 LEU A N 1
ATOM 1410 C CA . LEU A 1 206 ? -10.861 -1.863 8.623 1.00 98.25 206 LEU A CA 1
ATOM 1411 C C . LEU A 1 206 ? -12.055 -1.004 9.034 1.00 98.25 206 LEU A C 1
ATOM 1413 O O . LEU A 1 206 ? -11.885 0.173 9.364 1.00 98.25 206 LEU A O 1
ATOM 1417 N N . THR A 1 207 ? -13.249 -1.590 9.037 1.00 98.19 207 THR A N 1
ATOM 1418 C CA . THR A 1 207 ? -14.501 -0.915 9.399 1.00 98.19 207 THR A CA 1
ATOM 1419 C C . THR A 1 207 ? -15.119 -1.561 10.630 1.00 98.19 207 THR A C 1
ATOM 1421 O O . THR A 1 207 ? -15.120 -2.786 10.762 1.00 98.19 207 THR A O 1
ATOM 1424 N N . GLY A 1 208 ? -15.647 -0.739 11.535 1.00 95.06 208 GLY A N 1
ATOM 1425 C CA . GLY A 1 208 ? -16.173 -1.204 12.814 1.00 95.06 208 GLY A CA 1
ATOM 1426 C C . GLY A 1 208 ? -16.783 -0.100 13.675 1.00 95.06 208 GLY A C 1
ATOM 1427 O O . GLY A 1 208 ? -17.190 0.943 13.167 1.00 95.06 208 GLY A O 1
ATOM 1428 N N . THR A 1 209 ? -16.823 -0.319 14.988 1.00 89.75 209 THR A N 1
ATOM 1429 C CA . THR A 1 209 ? -17.224 0.678 15.998 1.00 89.75 209 THR A CA 1
ATOM 1430 C C . THR A 1 209 ? -16.263 0.656 17.180 1.00 89.75 209 THR A C 1
ATOM 1432 O O . THR A 1 209 ? -15.694 -0.387 17.490 1.00 89.75 209 THR A O 1
ATOM 1435 N N . GLY A 1 210 ? -16.103 1.785 17.876 1.00 84.38 210 GLY A N 1
ATOM 1436 C CA . GLY A 1 210 ? -15.248 1.865 19.069 1.00 84.38 210 GLY A CA 1
ATOM 1437 C C . GLY A 1 210 ? -13.746 1.821 18.764 1.00 84.38 210 GLY A C 1
ATOM 1438 O O . GLY A 1 210 ? -12.959 1.415 19.612 1.00 84.38 210 GLY A O 1
ATOM 1439 N N . LEU A 1 211 ? -13.337 2.229 17.557 1.00 88.19 211 LEU A N 1
ATOM 1440 C CA . LEU A 1 211 ? -11.959 2.084 17.072 1.00 88.19 211 LEU A CA 1
ATOM 1441 C C . LEU A 1 211 ? -11.012 3.233 17.469 1.00 88.19 211 LEU A C 1
ATOM 1443 O O . LEU A 1 211 ? -9.808 3.109 17.265 1.00 88.19 211 LEU A O 1
ATOM 1447 N N . THR A 1 212 ? -11.515 4.326 18.061 1.00 84.25 212 THR A N 1
ATOM 1448 C CA . THR A 1 212 ? -10.743 5.559 18.350 1.00 84.25 212 THR A CA 1
ATOM 1449 C C . THR A 1 212 ? -9.470 5.322 19.169 1.00 84.25 212 THR A C 1
ATOM 1451 O O . THR A 1 212 ? -8.494 6.045 19.009 1.00 84.25 212 THR A O 1
ATOM 1454 N N . ALA A 1 213 ? -9.474 4.317 20.047 1.00 77.38 213 ALA A N 1
ATOM 1455 C CA . ALA A 1 213 ? -8.361 4.006 20.942 1.00 77.38 213 ALA A CA 1
ATOM 1456 C C . ALA A 1 213 ? -7.623 2.711 20.556 1.00 77.38 213 ALA A C 1
ATOM 1458 O O . ALA A 1 213 ? -6.987 2.094 21.409 1.00 77.38 213 ALA A O 1
ATOM 1459 N N . ALA A 1 214 ? -7.735 2.251 19.306 1.00 86.75 214 ALA A N 1
ATOM 1460 C CA . ALA A 1 214 ? -7.025 1.056 18.867 1.00 86.75 214 ALA A CA 1
ATOM 1461 C C . ALA A 1 214 ? -5.504 1.227 18.993 1.00 86.75 214 ALA A C 1
ATOM 1463 O O . ALA A 1 214 ? -4.940 2.232 18.566 1.00 86.75 214 ALA A O 1
ATOM 1464 N N . THR A 1 215 ? -4.844 0.231 19.582 1.00 85.62 215 THR A N 1
ATOM 1465 C CA . THR A 1 215 ? -3.399 0.251 19.857 1.00 85.62 215 THR A CA 1
ATOM 1466 C C . THR A 1 215 ? -2.606 -0.615 18.889 1.00 85.62 215 THR A C 1
ATOM 1468 O O . THR A 1 215 ? -1.427 -0.358 18.659 1.00 85.62 215 THR A O 1
ATOM 1471 N N . SER A 1 216 ? -3.227 -1.652 18.322 1.00 91.75 216 SER A N 1
ATOM 1472 C CA . SER A 1 216 ? -2.595 -2.520 17.329 1.00 91.75 216 SER A CA 1
ATOM 1473 C C . SER A 1 216 ? -3.622 -3.278 16.494 1.00 91.75 216 SER A C 1
ATOM 1475 O O . SER A 1 216 ? -4.778 -3.450 16.889 1.00 91.75 216 SER A O 1
ATOM 1477 N N . VAL A 1 217 ? -3.166 -3.746 15.333 1.00 97.62 217 VAL A N 1
ATOM 1478 C CA . VAL A 1 217 ? -3.889 -4.651 14.439 1.00 97.62 217 VAL A CA 1
ATOM 1479 C C . VAL A 1 217 ? -2.999 -5.858 14.179 1.00 97.62 217 VAL A C 1
ATOM 1481 O O . VAL A 1 217 ? -1.799 -5.688 13.954 1.00 97.62 217 VAL A O 1
ATOM 1484 N N . THR A 1 218 ? -3.561 -7.064 14.187 1.00 98.06 218 THR A N 1
ATOM 1485 C CA . THR A 1 218 ? -2.833 -8.292 13.845 1.00 98.06 218 THR A CA 1
ATOM 1486 C C . THR A 1 218 ? -3.570 -9.131 12.806 1.00 98.06 218 THR A C 1
ATOM 1488 O O . THR A 1 218 ? -4.799 -9.110 12.718 1.00 98.06 218 THR A O 1
ATOM 1491 N N . PHE A 1 219 ? -2.792 -9.884 12.032 1.00 98.50 219 PHE A N 1
ATOM 1492 C CA . PHE A 1 219 ? -3.236 -10.909 11.092 1.00 98.50 219 PHE A CA 1
ATOM 1493 C C . PHE A 1 219 ? -2.692 -12.249 11.587 1.00 98.50 219 PHE A C 1
ATOM 1495 O O . PHE A 1 219 ? -1.486 -12.470 11.546 1.00 98.50 219 PHE A O 1
ATOM 1502 N N . ASP A 1 220 ? -3.566 -13.090 12.137 1.00 97.19 220 ASP A N 1
ATOM 1503 C CA . ASP A 1 220 ? -3.212 -14.337 12.839 1.00 97.19 220 ASP A CA 1
ATOM 1504 C C . ASP A 1 220 ? -2.090 -14.172 13.886 1.00 97.19 220 ASP A C 1
ATOM 1506 O O . ASP A 1 220 ? -1.178 -14.981 14.021 1.00 97.19 220 ASP A O 1
ATOM 1510 N N . GLY A 1 221 ? -2.124 -13.055 14.619 1.00 93.75 221 GLY A N 1
ATOM 1511 C CA . GLY A 1 221 ? -1.112 -12.715 15.623 1.00 93.75 221 GLY A CA 1
ATOM 1512 C C . GLY A 1 221 ? 0.129 -11.999 15.078 1.00 93.75 221 GLY A C 1
ATOM 1513 O O . GLY A 1 221 ? 0.866 -11.418 15.872 1.00 93.75 221 GLY A O 1
ATOM 1514 N N . VAL A 1 222 ? 0.334 -11.941 13.757 1.00 97.62 222 VAL A N 1
ATOM 1515 C CA . VAL A 1 222 ? 1.413 -11.144 13.151 1.00 97.62 222 VAL A CA 1
ATOM 1516 C C . VAL A 1 222 ? 1.008 -9.663 13.121 1.00 97.62 222 VAL A C 1
ATOM 1518 O O . VAL A 1 222 ? -0.037 -9.340 12.547 1.00 97.62 222 VAL A O 1
ATOM 1521 N N . PRO A 1 223 ? 1.783 -8.741 13.727 1.00 97.00 223 PRO A N 1
ATOM 1522 C CA . PRO A 1 223 ? 1.436 -7.321 13.755 1.00 97.00 223 PRO A CA 1
ATOM 1523 C C . PRO A 1 223 ? 1.406 -6.685 12.364 1.00 97.00 223 PRO A C 1
ATOM 1525 O O . PRO A 1 223 ? 2.342 -6.840 11.582 1.00 97.00 223 PRO A O 1
ATOM 1528 N N . ALA A 1 224 ? 0.351 -5.924 12.082 1.00 97.38 224 ALA A N 1
ATOM 1529 C CA . ALA A 1 224 ? 0.290 -5.035 10.930 1.00 97.38 224 ALA A CA 1
ATOM 1530 C C . ALA A 1 224 ? 1.184 -3.805 11.132 1.00 97.38 224 ALA A C 1
ATOM 1532 O O . ALA A 1 224 ? 1.476 -3.403 12.261 1.00 97.38 224 ALA A O 1
ATOM 1533 N N . THR A 1 225 ? 1.587 -3.172 10.033 1.00 94.06 225 THR A N 1
ATOM 1534 C CA . THR A 1 225 ? 2.350 -1.916 10.053 1.00 94.06 225 THR A CA 1
ATOM 1535 C C . THR A 1 225 ? 1.468 -0.737 9.643 1.00 94.06 225 THR A C 1
ATOM 1537 O O . THR A 1 225 ? 0.364 -0.925 9.136 1.00 94.06 225 THR A O 1
ATOM 1540 N N . SER A 1 226 ? 1.919 0.493 9.922 1.00 91.75 226 SER A N 1
ATOM 1541 C CA . SER A 1 226 ? 1.178 1.737 9.627 1.00 91.75 226 SER A CA 1
ATOM 1542 C C . SER A 1 226 ? -0.298 1.702 10.025 1.00 91.75 226 SER A C 1
ATOM 1544 O O . SER A 1 226 ? -1.172 2.111 9.265 1.00 91.75 226 SER A O 1
ATOM 1546 N N . VAL A 1 227 ? -0.568 1.203 11.232 1.00 94.56 227 VAL A N 1
ATOM 1547 C CA . VAL A 1 227 ? -1.898 1.275 11.836 1.00 94.56 227 VAL A CA 1
ATOM 1548 C C . VAL A 1 227 ? -2.217 2.741 12.120 1.00 94.56 227 VAL A C 1
ATOM 1550 O O . VAL A 1 227 ? -1.575 3.369 12.959 1.00 94.56 227 VAL A O 1
ATOM 1553 N N . ASN A 1 228 ? -3.211 3.272 11.419 1.00 93.19 228 ASN A N 1
ATOM 1554 C CA . ASN A 1 228 ? -3.672 4.645 11.533 1.00 93.19 228 ASN A CA 1
ATOM 1555 C C . ASN A 1 228 ? -5.171 4.665 11.849 1.00 93.19 228 ASN A C 1
ATOM 1557 O O . ASN A 1 228 ? -6.004 4.214 11.060 1.00 93.19 228 ASN A O 1
ATOM 1561 N N . VAL A 1 229 ? -5.518 5.187 13.024 1.00 92.56 229 VAL A N 1
ATOM 1562 C CA . VAL A 1 229 ? -6.909 5.340 13.456 1.00 92.56 229 VAL A CA 1
ATOM 1563 C C . VAL A 1 229 ? -7.480 6.603 12.820 1.00 92.56 229 VAL A C 1
ATOM 1565 O O . VAL A 1 229 ? -7.203 7.712 13.265 1.00 92.56 229 VAL A O 1
ATOM 1568 N N . VAL A 1 230 ? -8.288 6.436 11.772 1.00 91.44 230 VAL A N 1
ATOM 1569 C CA . VAL A 1 230 ? -8.869 7.561 11.024 1.00 91.44 230 VAL A CA 1
ATOM 1570 C C . VAL A 1 230 ? -10.006 8.206 11.818 1.00 91.44 230 VAL A C 1
ATOM 1572 O O . VAL A 1 230 ? -10.110 9.427 11.891 1.00 91.44 230 VAL A O 1
ATOM 1575 N N . ASN A 1 231 ? -10.888 7.386 12.394 1.00 87.06 231 ASN A N 1
ATOM 1576 C CA . ASN A 1 231 ? -11.991 7.815 13.256 1.00 87.06 231 ASN A CA 1
ATOM 1577 C C . ASN A 1 231 ? -12.534 6.616 14.060 1.00 87.06 231 ASN A C 1
ATOM 1579 O O . ASN A 1 231 ? -12.038 5.497 13.943 1.00 87.06 231 ASN A O 1
ATOM 1583 N N . ALA A 1 232 ? -13.606 6.823 14.834 1.00 87.50 232 ALA A N 1
ATOM 1584 C CA . ALA A 1 232 ? -14.227 5.796 15.680 1.00 87.50 232 ALA A CA 1
ATOM 1585 C C . ALA A 1 232 ? -14.728 4.535 14.942 1.00 87.50 232 ALA A C 1
ATOM 1587 O O . ALA A 1 232 ? -15.072 3.548 15.595 1.00 87.50 232 ALA A O 1
ATOM 1588 N N . THR A 1 233 ? -14.788 4.563 13.610 1.00 94.00 233 THR A N 1
ATOM 1589 C CA . THR A 1 233 ? -15.324 3.488 12.763 1.00 94.00 233 THR A CA 1
ATOM 1590 C C . THR A 1 233 ? -14.363 3.006 11.681 1.00 94.00 233 THR A C 1
ATOM 1592 O O . THR A 1 233 ? -14.703 2.086 10.942 1.00 94.00 233 THR A O 1
ATOM 1595 N N . THR A 1 234 ? -13.179 3.616 11.552 1.00 95.88 234 THR A N 1
ATOM 1596 C CA . THR A 1 234 ? -12.253 3.355 10.441 1.00 95.88 234 THR A CA 1
ATOM 1597 C C . THR A 1 234 ? -10.802 3.333 10.914 1.00 95.88 234 THR A C 1
ATOM 1599 O O . THR A 1 234 ? -10.330 4.295 11.523 1.00 95.88 234 THR A O 1
ATOM 1602 N N . ILE A 1 235 ? -10.080 2.266 10.570 1.00 96.69 235 ILE A N 1
ATOM 1603 C CA . ILE A 1 235 ? -8.620 2.155 10.708 1.00 96.69 235 ILE A CA 1
ATOM 1604 C C . ILE A 1 235 ? -8.036 1.821 9.336 1.00 96.69 235 ILE A C 1
ATOM 1606 O O . ILE A 1 235 ? -8.570 0.960 8.640 1.00 96.69 235 ILE A O 1
ATOM 1610 N N . THR A 1 236 ? -6.931 2.456 8.953 1.00 96.38 236 THR A N 1
ATOM 1611 C CA . THR A 1 236 ? -6.090 1.973 7.852 1.00 96.38 236 THR A CA 1
ATOM 1612 C C . THR A 1 236 ? -4.861 1.260 8.406 1.00 96.38 236 THR A C 1
ATOM 1614 O O . THR A 1 236 ? -4.369 1.597 9.480 1.00 96.38 236 THR A O 1
ATOM 1617 N N . ALA A 1 237 ? -4.397 0.224 7.716 1.00 96.88 237 ALA A N 1
ATOM 1618 C CA . ALA A 1 237 ? -3.207 -0.535 8.095 1.00 96.88 237 ALA A CA 1
ATOM 1619 C C . ALA A 1 237 ? -2.535 -1.138 6.856 1.00 96.88 237 ALA A C 1
ATOM 1621 O O . ALA A 1 237 ? -3.112 -1.140 5.768 1.00 96.88 237 ALA A O 1
ATOM 1622 N N . VAL A 1 238 ? -1.329 -1.673 7.025 1.00 96.31 238 VAL A N 1
ATOM 1623 C CA . VAL A 1 238 ? -0.594 -2.420 6.001 1.00 96.31 238 VAL A CA 1
ATOM 1624 C C . VAL A 1 238 ? -0.425 -3.865 6.450 1.00 96.31 238 VAL A C 1
ATOM 1626 O O . VAL A 1 238 ? 0.033 -4.141 7.561 1.00 96.31 238 VAL A O 1
ATOM 1629 N N . THR A 1 239 ? -0.812 -4.794 5.578 1.00 96.75 239 THR A N 1
ATOM 1630 C CA . THR A 1 239 ? -0.753 -6.234 5.849 1.00 96.75 239 THR A CA 1
ATOM 1631 C C . THR A 1 239 ? 0.701 -6.687 6.012 1.00 96.75 239 THR A C 1
ATOM 1633 O O . THR A 1 239 ? 1.519 -6.371 5.138 1.00 96.75 239 THR A O 1
ATOM 1636 N N . PRO A 1 240 ? 1.043 -7.444 7.066 1.00 96.50 240 PRO A N 1
ATOM 1637 C CA . PRO A 1 240 ? 2.359 -8.062 7.180 1.00 96.50 240 PRO A CA 1
ATOM 1638 C C . PRO A 1 240 ? 2.533 -9.204 6.168 1.00 96.50 240 PRO A C 1
ATOM 1640 O O . PRO A 1 240 ? 1.576 -9.632 5.526 1.00 96.50 240 PRO A O 1
ATOM 1643 N N . ALA A 1 241 ? 3.757 -9.712 6.031 1.00 95.62 241 ALA A N 1
ATOM 1644 C CA . ALA A 1 241 ? 3.985 -10.965 5.319 1.00 95.62 241 ALA A CA 1
ATOM 1645 C C . ALA A 1 241 ? 3.427 -12.141 6.135 1.00 95.62 241 ALA A C 1
ATOM 1647 O O . ALA A 1 241 ? 3.581 -12.189 7.359 1.00 95.62 241 ALA A O 1
ATOM 1648 N N . HIS A 1 242 ? 2.785 -13.089 5.459 1.00 97.06 242 HIS A N 1
ATOM 1649 C CA . HIS A 1 242 ? 2.185 -14.265 6.080 1.00 97.06 242 HIS A CA 1
ATOM 1650 C C . HIS A 1 242 ? 2.063 -15.408 5.065 1.00 97.06 242 HIS A C 1
ATOM 1652 O O . HIS A 1 242 ? 1.921 -15.181 3.865 1.00 97.06 242 HIS A O 1
ATOM 1658 N N . ALA A 1 243 ? 2.077 -16.655 5.540 1.00 96.81 243 ALA A N 1
ATOM 1659 C CA . ALA A 1 243 ? 1.825 -17.810 4.683 1.00 96.81 243 ALA A CA 1
ATOM 1660 C C . ALA A 1 243 ? 0.440 -17.723 4.012 1.00 96.81 243 ALA A C 1
ATOM 1662 O O . ALA A 1 243 ? -0.514 -17.194 4.589 1.00 96.81 243 ALA A O 1
ATOM 1663 N N . ALA A 1 244 ? 0.317 -18.271 2.800 1.00 97.31 244 ALA A N 1
ATOM 1664 C CA . ALA A 1 244 ? -0.955 -18.290 2.085 1.00 97.31 244 ALA A CA 1
ATOM 1665 C C . ALA A 1 244 ? -2.034 -19.050 2.881 1.00 97.31 244 ALA A C 1
ATOM 1667 O O . ALA A 1 244 ? -1.785 -20.137 3.403 1.00 97.31 244 ALA A O 1
ATOM 1668 N N . GLY A 1 245 ? -3.235 -18.478 2.952 1.00 98.25 245 GLY A N 1
ATOM 1669 C CA . GLY A 1 245 ? -4.351 -19.000 3.735 1.00 98.25 245 GLY A CA 1
ATOM 1670 C C . GLY A 1 245 ? -5.269 -17.905 4.279 1.00 98.25 245 GLY A C 1
ATOM 1671 O O . GLY A 1 245 ? -4.926 -16.722 4.292 1.00 98.25 245 GLY A O 1
ATOM 1672 N N . ALA A 1 246 ? -6.461 -18.309 4.722 1.00 98.25 246 ALA A N 1
ATOM 1673 C CA . ALA A 1 246 ? -7.385 -17.426 5.427 1.00 98.25 246 ALA A CA 1
ATOM 1674 C C . ALA A 1 246 ? -6.914 -17.206 6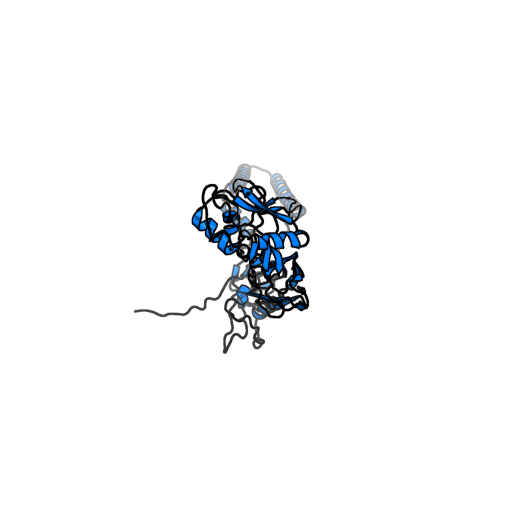.871 1.00 98.25 246 ALA A C 1
ATOM 1676 O O . ALA A 1 246 ? -6.552 -18.163 7.554 1.00 98.25 246 ALA A O 1
ATOM 1677 N N . VAL A 1 247 ? -6.960 -15.960 7.339 1.00 98.62 247 VAL A N 1
ATOM 1678 C CA . VAL A 1 247 ? -6.478 -15.549 8.661 1.00 98.62 247 VAL A CA 1
ATOM 1679 C C . VAL A 1 247 ? -7.519 -14.742 9.424 1.00 98.62 247 VAL A C 1
ATOM 1681 O O . VAL A 1 247 ? -8.359 -14.045 8.846 1.00 98.62 247 VAL A O 1
ATOM 1684 N N . ASN A 1 248 ? -7.433 -14.809 10.749 1.00 97.81 248 ASN A N 1
ATOM 1685 C CA . ASN A 1 248 ? -8.179 -13.915 11.621 1.00 97.81 248 ASN A CA 1
ATOM 1686 C C . ASN A 1 248 ? -7.535 -12.527 11.609 1.00 97.81 248 ASN A C 1
ATOM 1688 O O . ASN A 1 248 ? -6.311 -12.411 11.657 1.00 97.81 248 ASN A O 1
ATOM 1692 N N . VAL A 1 249 ? -8.361 -11.484 11.595 1.00 98.56 249 VAL A N 1
ATOM 1693 C CA . VAL A 1 249 ? -7.900 -10.100 11.746 1.00 98.56 249 VAL A CA 1
ATOM 1694 C C . VAL A 1 249 ? -8.416 -9.570 13.068 1.00 98.56 249 VAL A C 1
ATOM 1696 O O . VAL A 1 249 ? -9.624 -9.597 13.297 1.00 98.56 249 VAL A O 1
ATOM 1699 N N . ALA A 1 250 ? -7.522 -9.099 13.932 1.00 96.44 250 ALA A N 1
ATOM 1700 C CA . ALA A 1 250 ? -7.882 -8.566 15.239 1.00 96.44 250 ALA A CA 1
ATOM 1701 C C . ALA A 1 250 ? -7.417 -7.118 15.390 1.00 96.44 250 ALA A C 1
ATOM 1703 O O . ALA A 1 250 ? -6.297 -6.773 15.021 1.00 96.44 250 ALA A O 1
ATOM 1704 N N . VAL A 1 251 ? -8.277 -6.282 15.963 1.00 95.94 251 VAL A N 1
ATOM 1705 C CA . VAL A 1 251 ? -7.955 -4.935 16.430 1.00 95.94 251 VAL A CA 1
ATOM 1706 C C . VAL A 1 251 ? -7.981 -4.958 17.947 1.00 95.94 251 VAL A C 1
ATOM 1708 O O . VAL A 1 251 ? -8.994 -5.320 18.546 1.00 95.94 251 VAL A O 1
ATOM 1711 N N . PHE A 1 252 ? -6.885 -4.551 18.575 1.00 88.19 252 PHE A N 1
ATOM 1712 C CA . PHE A 1 252 ? -6.803 -4.456 20.026 1.00 88.19 252 PHE A CA 1
ATOM 1713 C C . PHE A 1 252 ? -7.116 -3.036 20.467 1.00 88.19 252 PHE A C 1
ATOM 1715 O O . PHE A 1 252 ? -6.494 -2.075 20.013 1.00 88.19 252 PHE A O 1
ATOM 1722 N N . THR A 1 253 ? -8.081 -2.916 21.371 1.00 80.50 253 THR A N 1
ATOM 1723 C CA . THR A 1 253 ? -8.453 -1.658 22.016 1.00 80.50 253 THR A CA 1
ATOM 1724 C C . THR A 1 253 ? -8.404 -1.826 23.536 1.00 80.50 253 THR A C 1
ATOM 1726 O O . THR A 1 253 ? -8.441 -2.957 24.031 1.00 80.50 253 THR A O 1
ATOM 1729 N N . PRO A 1 254 ? -8.382 -0.726 24.304 1.00 70.69 254 PRO A N 1
ATOM 1730 C CA . PRO A 1 254 ? -8.555 -0.778 25.750 1.00 70.69 254 PRO A CA 1
ATOM 1731 C C . PRO A 1 254 ? -9.835 -1.474 26.222 1.00 70.69 254 PRO A C 1
ATOM 1733 O O . PRO A 1 254 ? -9.835 -2.064 27.296 1.00 70.69 254 PRO A O 1
ATOM 1736 N N . ALA A 1 255 ? -10.902 -1.447 25.417 1.00 68.88 255 ALA A N 1
ATOM 1737 C CA 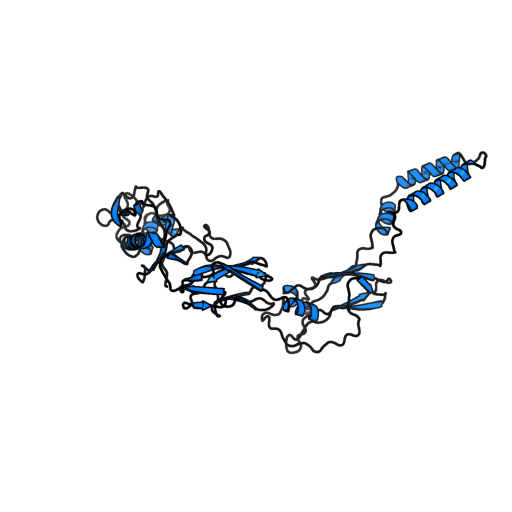. ALA A 1 255 ? -12.176 -2.104 25.719 1.00 68.88 255 ALA A CA 1
ATOM 1738 C C . ALA A 1 255 ? -12.181 -3.605 25.369 1.00 68.88 255 ALA A C 1
ATOM 1740 O O . ALA A 1 255 ? -13.188 -4.277 25.555 1.00 68.88 255 ALA A O 1
ATOM 1741 N N . GLY A 1 256 ? -11.080 -4.138 24.834 1.00 72.62 256 GLY A N 1
ATOM 1742 C CA . GLY A 1 256 ? -10.975 -5.517 24.367 1.00 72.62 256 GLY A CA 1
ATOM 1743 C C . GLY A 1 256 ? -10.644 -5.625 22.879 1.00 72.62 256 GLY A C 1
ATOM 1744 O O . GLY A 1 256 ? -10.494 -4.626 22.165 1.00 72.62 256 GLY A O 1
ATOM 1745 N N . ALA A 1 257 ? -10.487 -6.865 22.419 1.00 84.62 257 ALA A N 1
ATOM 1746 C CA . ALA A 1 257 ? -10.194 -7.167 21.026 1.00 84.62 257 ALA A CA 1
ATOM 1747 C C . ALA A 1 257 ? -11.484 -7.276 20.202 1.00 84.62 257 ALA A C 1
ATOM 1749 O O . ALA A 1 257 ? -12.411 -7.992 20.579 1.00 84.62 257 ALA A O 1
ATOM 1750 N N . ALA A 1 258 ? -11.506 -6.612 19.050 1.00 91.38 258 ALA A N 1
ATOM 1751 C CA . ALA A 1 258 ? -12.494 -6.822 18.004 1.00 91.38 258 ALA A CA 1
ATOM 1752 C C . ALA A 1 258 ? -11.882 -7.727 16.934 1.00 91.38 258 ALA A C 1
ATOM 1754 O O . ALA A 1 258 ? -10.768 -7.460 16.487 1.00 91.38 258 ALA A O 1
ATOM 1755 N N . GLN A 1 259 ? -12.578 -8.782 16.509 1.00 94.69 259 GLN A N 1
ATOM 1756 C CA . GLN A 1 259 ? -12.015 -9.759 15.577 1.00 94.69 259 GLN A CA 1
ATOM 1757 C C . GLN A 1 259 ? -12.962 -10.066 14.418 1.00 94.69 259 GLN A C 1
ATOM 1759 O O . GLN A 1 259 ? -14.154 -10.288 14.618 1.00 94.69 259 GLN A O 1
ATOM 1764 N N . LEU A 1 260 ? -12.394 -10.166 13.218 1.00 96.88 260 LEU A N 1
ATOM 1765 C CA . LEU A 1 260 ? -12.999 -10.812 12.060 1.00 96.88 260 LEU A CA 1
ATOM 1766 C C . LEU A 1 260 ? -12.381 -12.199 11.894 1.00 96.88 260 LEU A C 1
ATOM 1768 O O . LEU A 1 260 ? -11.201 -12.332 11.558 1.00 96.88 260 LEU A O 1
ATOM 1772 N N . ALA A 1 261 ? -13.181 -13.236 12.139 1.00 96.88 261 ALA A N 1
ATOM 1773 C CA . ALA A 1 261 ? -12.767 -14.610 11.892 1.00 96.88 261 ALA A CA 1
ATOM 1774 C C . ALA A 1 261 ? -12.631 -14.854 10.383 1.00 96.88 261 ALA A C 1
ATOM 1776 O O . ALA A 1 261 ? -13.549 -14.528 9.632 1.00 96.88 261 ALA A O 1
ATOM 1777 N N . SER A 1 262 ? -11.487 -15.393 9.946 1.00 97.12 262 SER A N 1
ATOM 1778 C CA . SER A 1 262 ? -11.170 -15.596 8.520 1.00 97.12 262 SER A CA 1
ATOM 1779 C C . SER A 1 262 ? -11.434 -14.353 7.649 1.00 97.12 262 SER A C 1
ATOM 1781 O O . SER A 1 262 ? -11.830 -14.470 6.491 1.00 97.12 262 SER A O 1
ATOM 1783 N N . GLY A 1 263 ? -11.248 -13.156 8.217 1.00 97.25 263 GLY A N 1
ATOM 1784 C CA . GLY A 1 263 ? -11.611 -11.892 7.575 1.00 97.25 263 GLY A CA 1
ATOM 1785 C C . GLY A 1 263 ? -10.732 -11.526 6.382 1.00 97.25 263 GLY A C 1
ATOM 1786 O O . GLY A 1 263 ? -11.167 -10.763 5.523 1.00 97.25 263 GLY A O 1
ATOM 1787 N N . TYR A 1 264 ? -9.513 -12.067 6.313 1.00 98.69 264 TYR A N 1
ATOM 1788 C CA . TYR A 1 264 ? -8.563 -11.784 5.241 1.00 98.69 264 TYR A CA 1
ATOM 1789 C C . TYR A 1 264 ? -7.925 -13.063 4.704 1.00 98.69 264 TYR A C 1
ATOM 1791 O O . TYR A 1 264 ? -7.677 -13.998 5.460 1.00 98.69 264 TYR A O 1
ATOM 1799 N N . THR A 1 265 ? -7.637 -13.105 3.403 1.00 98.50 265 THR A N 1
ATOM 1800 C CA . THR A 1 265 ? -6.983 -14.249 2.752 1.00 98.50 265 THR A CA 1
ATOM 1801 C C . THR A 1 265 ? -5.657 -13.848 2.117 1.00 98.50 265 THR A C 1
ATOM 1803 O O . THR A 1 265 ? -5.623 -13.061 1.171 1.00 98.50 265 THR A O 1
ATOM 1806 N N . TYR A 1 266 ? -4.566 -14.447 2.594 1.00 98.38 266 TYR A N 1
ATOM 1807 C CA . TYR A 1 266 ? -3.275 -14.381 1.922 1.00 98.38 266 TYR A CA 1
ATOM 1808 C C . TYR A 1 266 ? -3.259 -15.345 0.738 1.00 98.38 266 TYR A C 1
ATOM 1810 O O . TYR A 1 266 ? -3.467 -16.550 0.887 1.00 98.38 266 TYR A O 1
ATOM 1818 N N . LEU A 1 267 ? -3.015 -14.807 -0.448 1.00 97.44 267 LEU A N 1
ATOM 1819 C CA . LEU A 1 267 ? -2.850 -15.553 -1.686 1.00 97.44 267 LEU A CA 1
ATOM 1820 C C . LEU A 1 267 ? -1.363 -15.771 -1.944 1.00 97.44 267 LEU A C 1
ATOM 1822 O O . LEU A 1 267 ? -0.540 -14.935 -1.575 1.00 97.44 267 LEU A O 1
ATOM 1826 N N . ALA A 1 268 ? -1.011 -16.866 -2.618 1.00 96.38 268 ALA A N 1
ATOM 1827 C CA . ALA A 1 268 ? 0.353 -17.037 -3.106 1.00 96.38 268 ALA A CA 1
ATOM 1828 C C . ALA A 1 268 ? 0.763 -15.809 -3.935 1.00 96.38 268 ALA A C 1
ATOM 1830 O O . ALA A 1 268 ? -0.022 -15.333 -4.766 1.00 96.38 268 ALA A O 1
ATOM 1831 N N . THR A 1 269 ? 1.968 -15.300 -3.678 1.00 95.19 269 THR A N 1
ATOM 1832 C CA . THR A 1 269 ? 2.500 -14.117 -4.351 1.00 95.19 269 THR A CA 1
ATOM 1833 C C . THR A 1 269 ? 2.530 -14.347 -5.856 1.00 95.19 269 THR A C 1
ATOM 1835 O O . THR A 1 269 ? 3.151 -15.298 -6.334 1.00 95.19 269 THR A O 1
ATOM 1838 N N . ALA A 1 270 ? 1.856 -13.477 -6.602 1.00 96.25 270 ALA A N 1
ATOM 1839 C CA . ALA A 1 270 ? 1.758 -13.575 -8.051 1.00 96.25 270 ALA A CA 1
ATOM 1840 C C . ALA A 1 270 ? 1.790 -12.193 -8.713 1.00 96.25 270 ALA A C 1
ATOM 1842 O O . ALA A 1 270 ? 1.369 -11.188 -8.136 1.00 96.25 270 ALA A O 1
ATOM 1843 N N . VAL A 1 271 ? 2.261 -12.165 -9.960 1.00 97.25 271 VAL A N 1
ATOM 1844 C CA . VAL A 1 271 ? 2.205 -10.982 -10.826 1.00 97.25 271 VAL A CA 1
ATOM 1845 C C . VAL A 1 271 ? 0.752 -10.518 -10.986 1.00 97.25 271 VAL A C 1
ATOM 1847 O O . VAL A 1 271 ? -0.155 -11.333 -11.147 1.00 97.25 271 VAL A O 1
ATOM 1850 N N . GLY A 1 272 ? 0.536 -9.203 -10.942 1.00 95.75 272 GLY A N 1
ATOM 1851 C CA . GLY A 1 272 ? -0.782 -8.568 -11.024 1.00 95.75 272 GLY A CA 1
ATOM 1852 C C . GLY A 1 272 ? -1.446 -8.291 -9.669 1.00 95.75 272 GLY A C 1
ATOM 1853 O O . GLY A 1 272 ? -2.459 -7.599 -9.619 1.00 95.75 272 GLY A O 1
ATOM 1854 N N . GLN A 1 273 ? -0.888 -8.778 -8.556 1.00 95.12 273 GLN A N 1
ATOM 1855 C CA . GLN A 1 273 ? -1.407 -8.473 -7.218 1.00 95.12 273 GLN A CA 1
ATOM 1856 C C . GLN A 1 273 ? -0.935 -7.099 -6.722 1.00 95.12 273 GLN A C 1
ATOM 1858 O O . GLN A 1 273 ? 0.198 -6.690 -6.978 1.00 95.12 273 GLN A O 1
ATOM 1863 N N . SER A 1 274 ? -1.785 -6.400 -5.966 1.00 92.75 274 SER A N 1
ATOM 1864 C CA . SER A 1 274 ? -1.418 -5.141 -5.311 1.00 92.75 274 SER A CA 1
ATOM 1865 C C . SER A 1 274 ? -0.442 -5.376 -4.156 1.00 92.75 274 SER A C 1
ATOM 1867 O O . SER A 1 274 ? -0.681 -6.226 -3.297 1.00 92.75 274 SER A O 1
ATOM 1869 N N . SER A 1 275 ? 0.643 -4.605 -4.114 1.00 93.62 275 SER A N 1
ATOM 1870 C CA . SER A 1 275 ? 1.612 -4.600 -3.014 1.00 93.62 275 SER A CA 1
ATOM 1871 C C . SER A 1 275 ? 2.441 -3.322 -3.057 1.00 93.62 275 SER A C 1
ATOM 1873 O O . SER A 1 275 ? 2.723 -2.801 -4.135 1.00 93.62 275 SER A O 1
ATOM 1875 N N . GLY A 1 276 ? 2.841 -2.805 -1.895 1.00 92.25 276 GLY A N 1
ATOM 1876 C CA . GLY A 1 276 ? 3.889 -1.794 -1.797 1.00 92.25 276 GLY A CA 1
ATOM 1877 C C . GLY A 1 276 ? 3.608 -0.506 -2.573 1.00 92.25 276 GLY A C 1
ATOM 1878 O O . GLY A 1 276 ? 4.536 0.043 -3.163 1.00 92.25 276 GLY A O 1
ATOM 1879 N N . GLY A 1 277 ? 2.341 -0.080 -2.632 1.00 92.62 277 GLY A N 1
ATOM 1880 C CA . GLY A 1 277 ? 1.898 1.114 -3.363 1.00 92.62 277 GLY A CA 1
ATOM 1881 C C . GLY A 1 277 ? 1.711 0.924 -4.874 1.00 92.62 277 GLY A C 1
ATOM 1882 O O . GLY A 1 277 ? 1.385 1.879 -5.574 1.00 92.62 277 GLY A O 1
ATOM 1883 N N . GLY A 1 278 ? 1.898 -0.291 -5.393 1.00 95.69 278 GLY A N 1
ATOM 1884 C CA . GLY A 1 278 ? 1.776 -0.598 -6.814 1.00 95.69 278 GLY A CA 1
ATOM 1885 C C . GLY A 1 278 ? 1.238 -2.000 -7.085 1.00 95.69 278 GLY A C 1
ATOM 1886 O O . GLY A 1 278 ? 0.464 -2.556 -6.302 1.00 95.69 278 GLY A O 1
ATOM 1887 N N . VAL A 1 279 ? 1.651 -2.564 -8.217 1.00 96.75 279 VAL A N 1
ATOM 1888 C CA . VAL A 1 279 ? 1.278 -3.906 -8.678 1.00 96.75 279 VAL A CA 1
ATOM 1889 C C . VAL A 1 279 ? 2.536 -4.734 -8.905 1.00 96.75 279 VAL A C 1
ATOM 1891 O O . VAL A 1 279 ? 3.469 -4.265 -9.554 1.00 96.75 279 VAL A O 1
ATOM 1894 N N . ILE A 1 280 ? 2.570 -5.970 -8.403 1.00 97.56 280 ILE A N 1
ATOM 1895 C CA . ILE A 1 280 ? 3.683 -6.897 -8.644 1.00 97.56 280 ILE A CA 1
ATOM 1896 C C . ILE A 1 280 ? 3.814 -7.126 -10.153 1.00 97.56 280 ILE A C 1
ATOM 1898 O O . ILE A 1 280 ? 2.911 -7.663 -10.793 1.00 97.56 280 ILE A O 1
ATOM 1902 N N . ALA A 1 281 ? 4.942 -6.707 -10.715 1.00 97.75 281 ALA A N 1
ATOM 1903 C CA . ALA A 1 281 ? 5.216 -6.701 -12.143 1.00 97.75 281 ALA A CA 1
ATOM 1904 C C . ALA A 1 281 ? 6.172 -7.803 -12.593 1.00 97.75 281 ALA A C 1
ATOM 1906 O O . ALA A 1 281 ? 6.123 -8.193 -13.757 1.00 97.75 281 ALA A O 1
ATOM 1907 N N . ALA A 1 282 ? 7.022 -8.313 -11.703 1.00 97.00 282 ALA A N 1
ATOM 1908 C CA . ALA A 1 282 ? 7.932 -9.415 -12.000 1.00 97.00 282 ALA A CA 1
ATOM 1909 C C . ALA A 1 282 ? 8.334 -10.160 -10.720 1.00 97.00 282 ALA A C 1
ATOM 1911 O O . ALA A 1 282 ? 8.371 -9.565 -9.640 1.00 97.00 282 ALA A O 1
ATOM 1912 N N . LEU A 1 283 ? 8.626 -11.456 -10.861 1.00 95.25 283 LEU A N 1
ATOM 1913 C CA . LEU A 1 283 ? 9.049 -12.374 -9.794 1.00 95.25 283 LEU A CA 1
ATOM 1914 C C . LEU A 1 283 ? 10.280 -13.183 -10.242 1.00 95.25 283 LEU A C 1
ATOM 1916 O O . LEU A 1 283 ? 10.327 -14.404 -10.102 1.00 95.25 283 LEU A O 1
ATOM 1920 N N . ASP A 1 284 ? 11.269 -12.498 -10.817 1.00 91.50 284 ASP A N 1
ATOM 1921 C CA . ASP A 1 284 ? 12.425 -13.134 -11.466 1.00 91.50 284 ASP A CA 1
ATOM 1922 C C . ASP A 1 284 ? 13.668 -13.217 -10.551 1.00 91.50 284 ASP A C 1
ATOM 1924 O O . ASP A 1 284 ? 14.772 -13.535 -10.996 1.00 91.50 284 ASP A O 1
ATOM 1928 N N . GLY A 1 285 ? 13.499 -12.935 -9.255 1.00 88.25 285 GLY A N 1
ATOM 1929 C CA . GLY A 1 285 ? 14.534 -13.031 -8.227 1.00 88.25 285 GLY A CA 1
ATOM 1930 C C . GLY A 1 285 ? 15.441 -11.800 -8.115 1.00 88.25 285 GLY A C 1
ATOM 1931 O O . GLY A 1 285 ? 15.671 -11.055 -9.070 1.00 88.25 285 GLY A O 1
ATOM 1932 N N . GLY A 1 286 ? 15.991 -11.589 -6.913 1.00 87.25 286 GLY A N 1
ATOM 1933 C CA . GLY A 1 286 ? 16.904 -10.479 -6.623 1.00 87.25 286 GLY A CA 1
ATOM 1934 C C . GLY A 1 286 ? 16.312 -9.119 -7.008 1.00 87.25 286 GLY A C 1
ATOM 1935 O O . GLY A 1 286 ? 15.176 -8.810 -6.663 1.00 87.25 286 GLY A O 1
ATOM 1936 N N . LEU A 1 287 ? 17.074 -8.326 -7.767 1.00 88.31 287 LEU A N 1
ATOM 1937 C CA . LEU A 1 287 ? 16.659 -7.003 -8.256 1.00 88.31 287 LEU A CA 1
ATOM 1938 C C . LEU A 1 287 ? 15.560 -7.046 -9.336 1.00 88.31 287 LEU A C 1
ATOM 1940 O O . LEU A 1 287 ? 15.071 -5.995 -9.745 1.00 88.31 287 LEU A O 1
ATOM 1944 N N . ASN A 1 288 ? 15.171 -8.231 -9.813 1.00 91.94 288 ASN A N 1
ATOM 1945 C CA . ASN A 1 288 ? 14.125 -8.401 -10.826 1.00 91.94 288 ASN A CA 1
ATOM 1946 C C . ASN A 1 288 ? 12.767 -8.798 -10.222 1.00 91.94 288 ASN A C 1
ATOM 1948 O O . ASN A 1 288 ? 11.801 -9.000 -10.953 1.00 91.94 288 ASN A O 1
ATOM 1952 N N . ASN A 1 289 ? 12.661 -8.866 -8.893 1.00 96.00 289 ASN A N 1
ATOM 1953 C CA . ASN A 1 289 ? 11.369 -8.828 -8.219 1.00 96.00 289 ASN A CA 1
ATOM 1954 C C . ASN A 1 289 ? 10.892 -7.375 -8.182 1.00 96.00 289 ASN A C 1
ATOM 1956 O O . ASN A 1 289 ? 11.445 -6.555 -7.446 1.00 96.00 289 ASN A O 1
ATOM 1960 N N . LEU A 1 290 ? 9.895 -7.047 -9.002 1.00 97.88 290 LEU A N 1
ATOM 1961 C CA . LEU A 1 290 ? 9.483 -5.667 -9.247 1.00 97.88 290 LEU A CA 1
ATOM 1962 C C . LEU A 1 290 ? 8.029 -5.435 -8.869 1.00 97.88 290 LEU A C 1
ATOM 1964 O O . LEU A 1 290 ? 7.160 -6.247 -9.178 1.00 97.88 290 LEU A O 1
ATOM 1968 N N . ILE A 1 291 ? 7.767 -4.268 -8.295 1.00 97.81 291 ILE A N 1
ATOM 1969 C CA . ILE A 1 291 ? 6.445 -3.653 -8.197 1.00 97.81 291 ILE A CA 1
ATOM 1970 C C . ILE A 1 291 ? 6.445 -2.457 -9.150 1.00 97.81 291 ILE A C 1
ATOM 1972 O O . ILE A 1 291 ? 7.328 -1.608 -9.062 1.00 97.81 291 ILE A O 1
ATOM 1976 N N . ALA A 1 292 ? 5.479 -2.380 -10.061 1.00 98.25 292 ALA A N 1
ATOM 1977 C CA . ALA A 1 292 ? 5.280 -1.236 -10.946 1.00 98.25 292 ALA A CA 1
ATOM 1978 C C . ALA A 1 292 ? 4.224 -0.279 -10.383 1.00 98.25 292 ALA A C 1
ATOM 1980 O O . ALA A 1 292 ? 3.285 -0.702 -9.703 1.00 98.25 292 ALA A O 1
ATOM 1981 N N . ALA A 1 293 ? 4.355 1.010 -10.699 1.00 97.62 293 ALA A N 1
ATOM 1982 C CA . ALA A 1 293 ? 3.320 1.994 -10.408 1.00 97.62 293 ALA A CA 1
ATOM 1983 C C . ALA A 1 293 ? 2.000 1.611 -11.104 1.00 97.62 293 ALA A C 1
ATOM 1985 O O . ALA A 1 293 ? 1.994 1.002 -12.177 1.00 97.62 293 ALA A O 1
ATOM 1986 N N . THR A 1 294 ? 0.865 1.981 -10.515 1.00 95.75 294 THR A N 1
ATOM 1987 C CA . THR A 1 294 ? -0.470 1.598 -11.018 1.00 95.75 294 THR A CA 1
ATOM 1988 C C . THR A 1 294 ? -0.841 2.282 -12.340 1.00 95.75 294 THR A C 1
ATOM 1990 O O . THR A 1 294 ? -1.602 1.725 -13.132 1.00 95.75 294 THR A O 1
ATOM 1993 N N . ALA A 1 295 ? -0.255 3.447 -12.631 1.00 95.38 295 ALA A N 1
ATOM 1994 C CA . ALA A 1 295 ? -0.417 4.196 -13.879 1.00 95.38 295 ALA A CA 1
ATOM 1995 C C . ALA A 1 295 ? 0.929 4.723 -14.405 1.00 95.38 295 ALA A C 1
ATOM 1997 O O . ALA A 1 295 ? 1.931 4.711 -13.687 1.00 95.38 295 ALA A O 1
ATOM 1998 N N . ASP A 1 296 ? 0.961 5.145 -15.675 1.00 97.12 296 ASP A N 1
ATOM 1999 C CA . ASP A 1 296 ? 2.149 5.771 -16.258 1.00 97.12 296 ASP A CA 1
ATOM 2000 C C . ASP A 1 296 ? 2.446 7.058 -15.498 1.00 97.12 296 ASP A C 1
ATOM 2002 O O . ASP A 1 296 ? 1.576 7.912 -15.332 1.00 97.12 296 ASP A O 1
ATOM 2006 N N . ASN A 1 297 ? 3.683 7.199 -15.030 1.00 96.62 297 ASN A N 1
ATOM 2007 C CA . ASN A 1 297 ? 4.102 8.369 -14.267 1.00 96.62 297 ASN A CA 1
ATOM 2008 C C . ASN A 1 297 ? 4.288 9.592 -15.177 1.00 96.62 297 ASN A C 1
ATOM 2010 O O . ASN A 1 297 ? 4.236 10.727 -14.711 1.00 96.62 297 ASN A O 1
ATOM 2014 N N . SER A 1 298 ? 4.519 9.369 -16.473 1.00 97.19 298 SER A N 1
ATOM 2015 C CA . SER A 1 298 ? 4.514 10.401 -17.508 1.00 97.19 298 SER A CA 1
ATOM 2016 C C . SER A 1 298 ? 4.229 9.787 -18.872 1.00 97.19 298 SER A C 1
ATOM 2018 O O . SER A 1 298 ? 4.705 8.690 -19.149 1.00 97.19 298 SER A O 1
ATOM 2020 N N . THR A 1 299 ? 3.525 10.537 -19.724 1.00 96.62 299 THR A N 1
ATOM 2021 C CA . THR A 1 299 ? 3.214 10.186 -21.119 1.00 96.62 299 THR A CA 1
ATOM 2022 C C . THR A 1 299 ? 4.097 10.885 -22.148 1.00 96.62 299 THR A C 1
A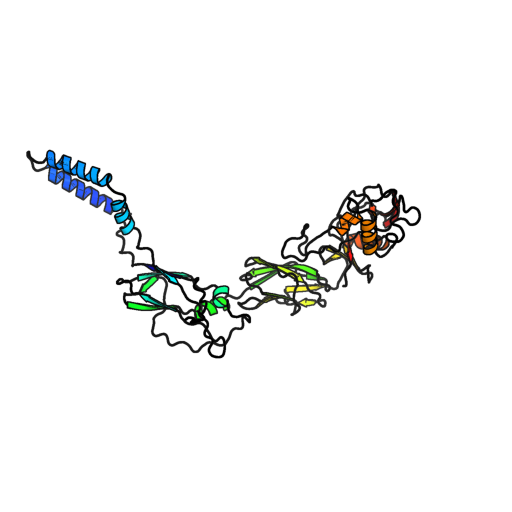TOM 2024 O O . THR A 1 299 ? 3.869 10.750 -23.348 1.00 96.62 299 THR A O 1
ATOM 2027 N N . GLY A 1 300 ? 5.075 11.672 -21.704 1.00 96.25 300 GLY A N 1
ATOM 2028 C CA . GLY A 1 300 ? 5.908 12.467 -22.595 1.00 96.25 300 GLY A CA 1
ATOM 2029 C C . GLY A 1 300 ? 7.035 13.152 -21.845 1.00 96.25 300 GLY A C 1
ATOM 2030 O O . GLY A 1 300 ? 6.968 14.348 -21.574 1.00 96.25 300 GLY A O 1
ATOM 2031 N N . ILE A 1 301 ? 8.071 12.391 -21.509 1.00 97.69 301 ILE A N 1
ATOM 2032 C CA . ILE A 1 301 ? 9.269 12.897 -20.838 1.00 97.69 301 ILE A CA 1
ATOM 2033 C C . ILE A 1 301 ? 10.530 12.439 -21.569 1.00 97.69 301 ILE A C 1
ATOM 2035 O O . ILE A 1 301 ? 10.570 11.334 -22.109 1.00 97.69 301 ILE A O 1
ATOM 2039 N N . GLY A 1 302 ? 11.549 13.295 -21.599 1.00 97.69 302 GLY A N 1
ATOM 2040 C CA . GLY A 1 302 ? 12.873 12.943 -22.107 1.00 97.69 302 GLY A CA 1
ATOM 2041 C C . GLY A 1 302 ? 13.634 12.032 -21.147 1.00 97.69 302 GLY A C 1
ATOM 2042 O O . GLY A 1 302 ? 13.421 12.074 -19.931 1.00 97.69 302 GLY A O 1
ATOM 2043 N N . TRP A 1 303 ? 14.575 11.250 -21.678 1.00 97.88 303 TRP A N 1
ATOM 2044 C CA . TRP A 1 303 ? 15.499 10.475 -20.841 1.00 97.88 303 TRP A CA 1
ATOM 2045 C C . TRP A 1 303 ? 16.409 11.398 -20.011 1.00 97.88 303 TRP A C 1
ATOM 2047 O O . TRP A 1 303 ? 16.709 11.102 -18.857 1.00 97.88 303 TRP A O 1
ATOM 2057 N N . GLY A 1 304 ? 16.768 12.557 -20.583 1.00 92.12 304 GLY A N 1
ATOM 2058 C CA . GLY A 1 304 ? 17.634 13.582 -19.988 1.00 92.12 304 GLY A CA 1
ATOM 2059 C C . GLY A 1 304 ? 19.032 13.614 -20.613 1.00 92.12 304 GLY A C 1
ATOM 2060 O O . GLY A 1 304 ? 19.396 12.740 -21.390 1.00 92.12 304 GLY A O 1
ATOM 2061 N N . GLY A 1 305 ? 19.826 14.645 -20.309 1.00 90.88 305 GLY A N 1
ATOM 2062 C CA . GLY A 1 305 ? 21.278 14.608 -20.539 1.00 90.88 305 GLY A CA 1
ATOM 2063 C C . GLY A 1 305 ? 21.743 14.407 -21.985 1.00 90.88 305 GLY A C 1
ATOM 2064 O O . GLY A 1 305 ? 22.774 13.776 -22.200 1.00 90.88 305 GLY A O 1
ATOM 2065 N N . PHE A 1 306 ? 21.007 14.895 -22.989 1.00 94.12 306 PHE A N 1
ATOM 2066 C CA . PHE A 1 306 ? 21.495 14.867 -24.372 1.00 94.12 306 PHE A CA 1
ATOM 2067 C C . PHE A 1 306 ? 22.816 15.646 -24.487 1.00 94.12 306 PHE A C 1
ATOM 2069 O O . PHE A 1 306 ? 22.922 16.775 -24.014 1.00 94.12 306 PHE A O 1
ATOM 2076 N N . GLY A 1 307 ? 23.824 15.035 -25.107 1.00 95.38 307 GLY A N 1
ATOM 2077 C CA . GLY A 1 307 ? 25.192 15.550 -25.159 1.00 95.38 307 GLY A CA 1
ATOM 2078 C C . GLY A 1 307 ? 26.033 15.231 -23.916 1.00 95.38 307 GLY A C 1
ATOM 2079 O O . GLY A 1 307 ? 27.182 15.653 -23.845 1.00 95.38 307 GLY A O 1
ATOM 2080 N N . THR A 1 308 ? 25.501 14.489 -22.940 1.00 96.25 308 THR A N 1
ATOM 2081 C CA . THR A 1 308 ? 26.212 14.064 -21.726 1.00 96.25 308 THR A CA 1
ATOM 2082 C C . THR A 1 308 ? 26.105 12.551 -21.560 1.00 96.25 308 THR A C 1
ATOM 2084 O O . THR A 1 308 ? 25.012 11.988 -21.528 1.00 96.25 308 THR A O 1
ATOM 2087 N N . ALA A 1 309 ? 27.255 11.887 -21.455 1.00 97.25 309 ALA A N 1
ATOM 2088 C CA . ALA A 1 309 ? 27.322 10.468 -21.137 1.00 97.25 309 ALA A CA 1
ATOM 2089 C C . ALA A 1 309 ? 27.324 10.309 -19.617 1.00 97.25 309 ALA A C 1
ATOM 2091 O O . ALA A 1 309 ? 28.205 10.848 -18.945 1.00 97.25 309 ALA A O 1
ATOM 2092 N N . VAL A 1 310 ? 26.367 9.550 -19.089 1.00 97.31 310 VAL A N 1
ATOM 2093 C CA . VAL A 1 310 ? 26.422 9.067 -17.702 1.00 97.31 310 VAL A CA 1
ATOM 2094 C C . VAL A 1 310 ? 27.446 7.931 -17.603 1.00 97.31 310 VAL A C 1
ATOM 2096 O O . VAL A 1 310 ? 28.155 7.798 -16.606 1.00 97.31 310 VAL A O 1
ATOM 2099 N N . GLY A 1 311 ? 27.601 7.164 -18.684 1.00 96.12 311 GLY A N 1
ATOM 2100 C CA . GLY A 1 311 ? 28.632 6.151 -18.828 1.00 96.12 311 GLY A CA 1
ATOM 2101 C C . GLY A 1 311 ? 28.270 4.846 -18.117 1.00 96.12 311 GLY A C 1
ATOM 2102 O O . GLY A 1 311 ? 27.092 4.565 -17.892 1.00 96.12 311 GLY A O 1
ATOM 2103 N N . PRO A 1 312 ? 29.271 4.025 -17.746 1.00 97.19 312 PRO A N 1
ATOM 2104 C CA . PRO A 1 312 ? 29.051 2.680 -17.209 1.00 97.19 312 PRO A CA 1
ATOM 2105 C C . PRO A 1 312 ? 28.091 2.601 -16.012 1.00 97.19 312 PRO A C 1
ATOM 2107 O O . PRO A 1 312 ? 27.447 1.574 -15.821 1.00 97.19 312 PRO A O 1
ATOM 2110 N N . GLY A 1 313 ? 27.951 3.683 -15.236 1.00 96.75 313 GLY A N 1
ATOM 2111 C CA . GLY A 1 313 ? 27.023 3.755 -14.103 1.00 96.75 313 GLY A CA 1
ATOM 2112 C C . GLY A 1 313 ? 25.538 3.678 -14.479 1.00 96.75 313 GLY A C 1
ATOM 2113 O O . GLY A 1 313 ? 24.734 3.338 -13.621 1.00 96.75 313 GLY A O 1
ATOM 2114 N N . ALA A 1 314 ? 25.175 3.955 -15.737 1.00 98.00 314 ALA A N 1
ATOM 2115 C CA . ALA A 1 314 ? 23.801 3.867 -16.241 1.00 98.00 314 ALA A CA 1
ATOM 2116 C C . ALA A 1 314 ? 23.626 2.828 -17.358 1.00 98.00 314 ALA A C 1
ATOM 2118 O O . ALA A 1 314 ? 22.639 2.864 -18.084 1.00 98.00 314 ALA A O 1
ATOM 2119 N N . GLN A 1 315 ? 24.581 1.914 -17.542 1.00 98.38 315 GLN A N 1
ATOM 2120 C CA . GLN A 1 315 ? 24.562 0.927 -18.631 1.00 98.38 315 GLN A CA 1
ATOM 2121 C C . GLN A 1 315 ? 24.174 -0.482 -18.158 1.00 98.38 315 GLN A C 1
ATOM 2123 O O . GLN A 1 315 ? 24.279 -1.436 -18.927 1.00 98.38 315 GLN A O 1
ATOM 2128 N N . SER A 1 316 ? 23.715 -0.636 -16.910 1.00 97.94 316 SER A N 1
ATOM 2129 C CA . SER A 1 316 ? 23.219 -1.925 -16.423 1.00 97.94 316 SER A CA 1
ATOM 2130 C C . SER A 1 316 ? 21.902 -2.289 -17.103 1.00 97.94 316 SER A C 1
ATOM 2132 O O . SER A 1 316 ? 21.009 -1.454 -17.246 1.00 97.94 316 SER A O 1
ATOM 2134 N N . ASP A 1 317 ? 21.748 -3.555 -17.477 1.00 97.00 317 ASP A N 1
ATOM 2135 C CA . ASP A 1 317 ? 20.494 -4.079 -18.025 1.00 97.00 317 ASP A CA 1
ATOM 2136 C C . ASP A 1 317 ? 19.524 -4.573 -16.951 1.00 97.00 317 ASP A C 1
ATOM 2138 O O . ASP A 1 317 ? 18.336 -4.734 -17.222 1.00 97.00 317 ASP A O 1
ATOM 2142 N N . THR A 1 318 ? 20.014 -4.817 -15.737 1.00 96.25 318 THR A N 1
ATOM 2143 C CA . THR A 1 318 ? 19.268 -5.505 -14.671 1.00 96.25 318 THR A CA 1
ATOM 2144 C C . THR A 1 318 ? 19.149 -4.697 -13.385 1.00 96.25 318 THR A C 1
ATOM 2146 O O . THR A 1 318 ? 18.426 -5.106 -12.486 1.00 96.25 318 THR A O 1
ATOM 2149 N N . ASP A 1 319 ? 19.858 -3.574 -13.268 1.00 97.69 319 ASP A N 1
ATOM 2150 C CA . ASP A 1 319 ? 19.873 -2.747 -12.059 1.00 97.69 319 ASP A CA 1
ATOM 2151 C C . ASP A 1 319 ? 19.436 -1.313 -12.372 1.00 97.69 319 ASP A C 1
ATOM 2153 O O . ASP A 1 319 ? 20.240 -0.385 -12.492 1.00 97.69 319 ASP A O 1
ATOM 2157 N N . GLY A 1 320 ? 18.124 -1.142 -12.539 1.00 98.38 320 GLY A N 1
ATOM 2158 C CA . GLY A 1 320 ? 17.535 0.163 -12.810 1.00 98.38 320 GLY A CA 1
ATOM 2159 C C . GLY A 1 320 ? 17.674 1.145 -11.650 1.00 98.38 320 GLY A C 1
ATOM 2160 O O . GLY A 1 320 ? 17.697 2.352 -11.890 1.00 98.38 320 GLY A O 1
ATOM 2161 N N . ALA A 1 321 ? 17.807 0.653 -10.415 1.00 98.00 321 ALA A N 1
ATOM 2162 C CA . ALA A 1 321 ? 17.998 1.490 -9.238 1.00 98.00 321 ALA A CA 1
ATOM 2163 C C . ALA A 1 321 ? 19.370 2.174 -9.282 1.00 98.00 321 ALA A C 1
ATOM 2165 O O . ALA A 1 321 ? 19.440 3.404 -9.213 1.00 98.00 321 ALA A O 1
ATOM 2166 N N . SER A 1 322 ? 20.442 1.406 -9.507 1.00 98.19 322 SER A N 1
ATOM 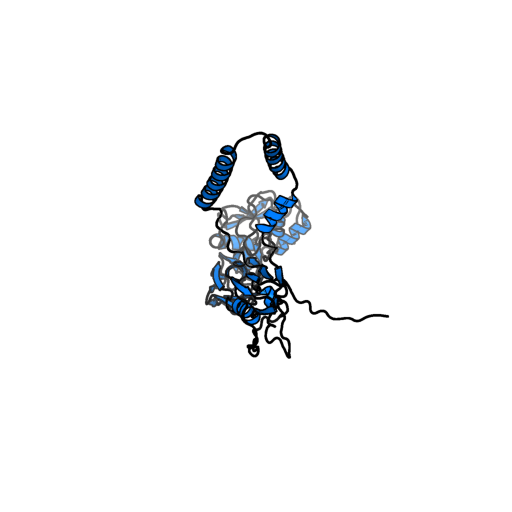2167 C CA . SER A 1 322 ? 21.791 1.960 -9.673 1.00 98.19 322 SER A CA 1
ATOM 2168 C C . SER A 1 322 ? 21.887 2.880 -10.891 1.00 98.19 322 SER A C 1
ATOM 2170 O O . SER A 1 322 ? 22.434 3.977 -10.773 1.00 98.19 322 SER A O 1
ATOM 2172 N N . ASN A 1 323 ? 21.284 2.503 -12.029 1.00 98.50 323 ASN A N 1
ATOM 2173 C CA . ASN A 1 323 ? 21.241 3.377 -13.205 1.00 98.50 323 ASN A CA 1
ATOM 2174 C C . ASN A 1 323 ? 20.557 4.714 -12.887 1.00 98.50 323 ASN A C 1
ATOM 2176 O O . ASN A 1 323 ? 21.103 5.777 -13.170 1.00 98.50 323 ASN A O 1
ATOM 2180 N N . THR A 1 324 ? 19.369 4.674 -12.277 1.00 98.38 324 THR A N 1
ATOM 2181 C CA . THR A 1 324 ? 18.590 5.874 -11.930 1.00 98.38 324 THR A CA 1
ATOM 2182 C C . THR A 1 324 ? 19.380 6.793 -10.998 1.00 98.38 324 THR A C 1
ATOM 2184 O O . THR A 1 324 ? 19.413 8.006 -11.216 1.00 98.38 324 THR A O 1
ATOM 2187 N N . ALA A 1 325 ? 20.070 6.225 -10.004 1.00 97.62 325 ALA A N 1
ATOM 2188 C CA . ALA A 1 325 ? 20.932 6.975 -9.098 1.00 97.62 325 ALA A CA 1
ATOM 2189 C C . ALA A 1 325 ? 22.123 7.625 -9.826 1.00 97.62 325 ALA A C 1
ATOM 2191 O O . ALA A 1 325 ? 22.409 8.802 -9.600 1.00 97.62 325 ALA A O 1
ATOM 2192 N N . ALA A 1 326 ? 22.787 6.900 -10.734 1.00 98.06 326 ALA A N 1
ATOM 2193 C CA . ALA A 1 326 ? 23.899 7.428 -11.523 1.00 98.06 326 ALA A CA 1
ATOM 2194 C C . ALA A 1 326 ? 23.458 8.577 -12.442 1.00 98.06 326 ALA A C 1
ATOM 2196 O O . ALA A 1 326 ? 24.109 9.621 -12.480 1.00 98.06 326 ALA A O 1
ATOM 2197 N N . VAL A 1 327 ? 22.317 8.425 -13.125 1.00 97.62 327 VAL A N 1
ATOM 2198 C CA . VAL A 1 327 ? 21.740 9.484 -13.967 1.00 97.62 327 VAL A CA 1
ATOM 2199 C C . VAL A 1 327 ? 21.458 10.737 -13.134 1.00 97.62 327 VAL A C 1
ATOM 2201 O O . VAL A 1 327 ? 21.856 11.832 -13.532 1.00 97.62 327 VAL A O 1
ATOM 2204 N N . GLY A 1 328 ? 20.838 10.579 -11.959 1.00 96.38 328 GLY A N 1
ATOM 2205 C CA . GLY A 1 328 ? 20.563 11.688 -11.041 1.00 96.38 328 GLY A CA 1
ATOM 2206 C C . GLY A 1 328 ? 21.828 12.410 -10.566 1.00 96.38 328 GLY A C 1
ATOM 2207 O O . GLY A 1 328 ? 21.873 13.641 -10.541 1.00 96.38 328 GLY A O 1
ATOM 2208 N N . ALA A 1 329 ? 22.881 11.653 -10.244 1.00 96.25 329 ALA A N 1
ATOM 2209 C CA . ALA A 1 329 ? 24.161 12.205 -9.809 1.00 96.25 329 ALA A CA 1
ATOM 2210 C C . ALA A 1 329 ? 24.885 12.983 -10.922 1.00 96.25 329 ALA A C 1
ATOM 2212 O O . ALA A 1 329 ? 25.495 14.015 -10.650 1.00 96.25 329 ALA A O 1
ATOM 2213 N N . THR A 1 330 ? 24.814 12.517 -12.173 1.00 97.12 330 THR A N 1
ATOM 2214 C CA . THR A 1 330 ? 25.477 13.176 -13.308 1.00 97.12 330 THR A CA 1
ATOM 2215 C C . THR A 1 330 ? 24.706 14.394 -13.810 1.00 97.12 330 THR A C 1
ATOM 2217 O O . THR A 1 330 ? 25.312 15.429 -14.082 1.00 97.12 330 THR A O 1
ATOM 2220 N N . LEU A 1 331 ? 23.383 14.293 -13.955 1.00 94.19 331 LEU A N 1
ATOM 2221 C CA . LEU A 1 331 ? 22.574 15.342 -14.586 1.00 94.19 331 LEU A CA 1
ATOM 2222 C C . LEU A 1 331 ? 22.087 16.419 -13.610 1.00 94.19 331 LEU A C 1
ATOM 2224 O O . LEU A 1 331 ? 21.649 17.476 -14.058 1.00 94.19 331 LEU A O 1
ATOM 2228 N N . SER A 1 332 ? 22.196 16.187 -12.296 1.00 86.00 332 SER A N 1
ATOM 2229 C CA . SER A 1 332 ? 21.627 17.053 -11.251 1.00 86.00 332 SER A CA 1
ATOM 2230 C C . SER A 1 332 ? 20.096 17.192 -11.360 1.00 86.00 332 SER A C 1
ATOM 2232 O O . SER A 1 332 ? 19.436 16.476 -12.115 1.00 86.00 332 SER A O 1
ATOM 2234 N N . ALA A 1 333 ? 19.490 18.080 -10.566 1.00 85.75 333 ALA A N 1
ATOM 2235 C CA . ALA A 1 333 ? 18.040 18.276 -10.568 1.00 85.75 333 ALA A CA 1
ATOM 2236 C C . ALA A 1 333 ? 17.523 18.776 -11.934 1.00 85.75 333 ALA A C 1
ATOM 2238 O O . ALA A 1 333 ? 18.053 19.731 -12.499 1.00 85.75 333 ALA A O 1
ATOM 2239 N N . GLY A 1 334 ? 16.454 18.159 -12.442 1.00 89.81 334 GLY A N 1
ATOM 2240 C CA . GLY A 1 334 ? 15.833 18.514 -13.719 1.00 89.81 334 GLY A CA 1
ATOM 2241 C C . GLY A 1 334 ? 14.543 17.736 -13.987 1.00 89.81 334 GLY A C 1
ATOM 2242 O O . GLY A 1 334 ? 14.085 16.971 -13.144 1.00 89.81 334 GLY A O 1
ATOM 2243 N N . VAL A 1 335 ? 13.946 17.930 -15.166 1.00 94.94 335 VAL A N 1
ATOM 2244 C CA . VAL A 1 335 ? 12.722 17.224 -15.586 1.00 94.94 335 VAL A CA 1
ATOM 2245 C C . VAL A 1 335 ? 13.088 16.154 -16.608 1.00 94.94 335 VAL A C 1
ATOM 2247 O O . VAL A 1 335 ? 13.209 16.433 -17.799 1.00 94.94 335 VAL A O 1
ATOM 2250 N N . TYR A 1 336 ? 13.311 14.934 -16.131 1.00 97.31 336 TYR A N 1
ATOM 2251 C CA . TYR A 1 336 ? 13.655 13.782 -16.964 1.00 97.31 336 TYR A CA 1
ATOM 2252 C C . TYR A 1 336 ? 13.224 12.466 -16.303 1.00 97.31 336 TYR A C 1
ATOM 2254 O O . TYR A 1 336 ? 12.932 12.429 -15.106 1.00 97.31 336 TYR A O 1
ATOM 2262 N N . ALA A 1 337 ? 13.157 11.388 -17.088 1.00 98.19 337 ALA A N 1
ATOM 2263 C CA . ALA A 1 337 ? 12.534 10.119 -16.701 1.00 98.19 337 ALA A CA 1
ATOM 2264 C C . ALA A 1 337 ? 13.085 9.521 -15.391 1.00 98.19 337 ALA A C 1
ATOM 2266 O O . ALA A 1 337 ? 12.312 9.129 -14.519 1.00 98.19 337 ALA A O 1
ATOM 2267 N N . ALA A 1 338 ? 14.411 9.496 -15.220 1.00 97.94 338 ALA A N 1
ATOM 2268 C CA . ALA A 1 338 ? 15.041 8.978 -14.004 1.00 97.94 338 ALA A CA 1
ATOM 2269 C C . ALA A 1 338 ? 14.703 9.824 -12.758 1.00 97.94 338 ALA A C 1
ATOM 2271 O O . ALA A 1 338 ? 14.349 9.259 -11.725 1.00 97.94 338 ALA A O 1
ATOM 2272 N N . GLN A 1 339 ? 14.725 11.161 -12.864 1.00 97.25 339 GLN A N 1
ATOM 2273 C CA . GLN A 1 339 ? 14.373 12.059 -11.753 1.00 97.25 339 GLN A CA 1
ATOM 2274 C C . GLN A 1 339 ? 12.893 11.970 -11.374 1.00 97.25 339 GLN A C 1
ATOM 2276 O O . GLN A 1 339 ? 12.541 12.040 -10.196 1.00 97.25 339 GLN A O 1
ATOM 2281 N N . LEU A 1 340 ? 12.016 11.806 -12.368 1.00 97.56 340 LEU A N 1
ATOM 2282 C CA . LEU A 1 340 ? 10.592 11.584 -12.134 1.00 97.56 340 LEU A CA 1
ATOM 2283 C C . LEU A 1 340 ? 10.387 10.354 -11.247 1.00 97.56 340 LEU A C 1
ATOM 2285 O O . LEU A 1 340 ? 9.646 10.429 -10.274 1.00 97.56 340 LEU A O 1
ATOM 2289 N N . CYS A 1 341 ? 11.067 9.247 -11.553 1.00 98.12 341 CYS A N 1
ATOM 2290 C CA . CYS A 1 341 ? 10.925 8.033 -10.761 1.00 98.12 341 CYS A CA 1
ATOM 2291 C C . CYS A 1 341 ? 11.609 8.116 -9.400 1.00 98.12 341 CYS A C 1
ATOM 2293 O O . CYS A 1 341 ? 11.004 7.691 -8.426 1.00 98.12 341 CYS A O 1
ATOM 2295 N N . SER A 1 342 ? 12.797 8.717 -9.297 1.00 96.94 342 SER A N 1
ATOM 2296 C CA . SER A 1 342 ? 13.499 8.849 -8.010 1.00 96.94 342 SER A CA 1
ATOM 2297 C C . SER A 1 342 ? 12.790 9.759 -7.003 1.00 96.94 342 SER A C 1
ATOM 2299 O O . SER A 1 342 ? 13.038 9.671 -5.804 1.00 96.94 342 SER A O 1
ATOM 2301 N N . THR A 1 343 ? 11.911 10.643 -7.479 1.00 95.88 343 THR A N 1
ATOM 2302 C CA . THR A 1 343 ? 11.092 11.527 -6.635 1.00 95.88 343 THR A CA 1
ATOM 2303 C C . THR A 1 343 ? 9.637 11.080 -6.532 1.00 95.88 343 THR A C 1
ATOM 2305 O O . THR A 1 343 ? 8.861 11.702 -5.804 1.00 95.88 343 THR A O 1
ATOM 2308 N N . TYR A 1 344 ? 9.257 10.008 -7.231 1.00 97.06 344 TYR A N 1
ATOM 2309 C CA . TYR A 1 344 ? 7.909 9.470 -7.165 1.00 97.06 344 TYR A CA 1
ATOM 2310 C C . TYR A 1 344 ? 7.646 8.870 -5.783 1.00 97.06 344 TYR A C 1
ATOM 2312 O O . TYR A 1 344 ? 8.487 8.188 -5.197 1.00 97.06 344 TYR A O 1
ATOM 2320 N N . GLN A 1 345 ? 6.458 9.152 -5.258 1.00 96.31 345 GLN A N 1
ATOM 2321 C CA . GLN A 1 345 ? 6.015 8.683 -3.956 1.00 96.31 345 GLN A CA 1
ATOM 2322 C C . GLN A 1 345 ? 4.546 8.301 -4.027 1.00 96.31 345 GLN A C 1
ATOM 2324 O O . GLN A 1 345 ? 3.736 9.021 -4.614 1.00 96.31 345 GLN A O 1
ATOM 2329 N N . VAL A 1 346 ? 4.194 7.193 -3.396 1.00 96.19 346 VAL A N 1
ATOM 2330 C CA . VAL A 1 346 ? 2.809 6.751 -3.246 1.00 96.19 346 VAL A CA 1
ATOM 2331 C C . VAL A 1 346 ? 2.663 6.080 -1.893 1.00 96.19 346 VAL A C 1
ATOM 2333 O O . VAL A 1 346 ? 3.572 5.377 -1.448 1.00 96.19 346 VAL A O 1
ATOM 2336 N N . ASP A 1 347 ? 1.557 6.335 -1.204 1.00 94.44 347 ASP A N 1
ATOM 2337 C CA . ASP A 1 347 ? 1.305 5.703 0.084 1.00 94.44 347 ASP A CA 1
ATOM 2338 C C . ASP A 1 347 ? 0.597 4.344 -0.042 1.00 94.44 347 ASP A C 1
ATOM 2340 O O . ASP A 1 347 ? 0.157 3.930 -1.116 1.00 94.44 347 ASP A O 1
ATOM 2344 N N . SER A 1 348 ? 0.482 3.626 1.075 1.00 90.81 348 SER A N 1
ATOM 2345 C CA . SER A 1 348 ? -0.205 2.332 1.167 1.00 90.81 348 SER A CA 1
ATOM 2346 C C . SER A 1 348 ? -1.665 2.331 0.712 1.00 90.81 348 SER A C 1
ATOM 2348 O O . SER A 1 348 ? -2.211 1.261 0.461 1.00 90.81 348 SER A O 1
ATOM 2350 N N . GLN A 1 349 ? -2.294 3.496 0.571 1.00 89.69 349 GLN A N 1
ATOM 2351 C CA . GLN A 1 349 ? -3.682 3.670 0.152 1.00 89.69 349 GLN A CA 1
ATOM 2352 C C . GLN A 1 349 ? -3.766 4.142 -1.308 1.00 89.69 349 GLN A C 1
ATOM 2354 O O . GLN A 1 349 ? -4.863 4.362 -1.815 1.00 89.69 349 GLN A O 1
ATOM 2359 N N . GLY A 1 350 ? -2.626 4.260 -1.997 1.00 91.44 350 GLY A N 1
ATOM 2360 C CA . GLY A 1 350 ? -2.545 4.677 -3.393 1.00 91.44 350 GLY A CA 1
ATOM 2361 C C . GLY A 1 350 ? -2.539 6.192 -3.596 1.00 91.44 350 GLY A C 1
ATOM 2362 O O . GLY A 1 350 ? -2.734 6.640 -4.725 1.00 91.44 350 GLY A O 1
ATOM 2363 N N . ASN A 1 351 ? -2.325 6.995 -2.547 1.00 91.56 351 ASN A N 1
ATOM 2364 C CA . ASN A 1 351 ? -2.294 8.451 -2.677 1.00 91.56 351 ASN A CA 1
ATOM 2365 C C . ASN A 1 351 ? -0.896 8.956 -3.041 1.00 91.56 351 ASN A C 1
ATOM 2367 O O . ASN A 1 351 ? 0.106 8.568 -2.437 1.00 91.56 351 ASN A O 1
ATOM 2371 N N . THR A 1 352 ? -0.858 9.909 -3.969 1.00 91.25 352 THR A N 1
ATOM 2372 C CA . THR A 1 352 ? 0.331 10.677 -4.341 1.00 91.25 352 THR A CA 1
ATOM 2373 C C . THR A 1 352 ? -0.035 12.169 -4.353 1.00 91.25 352 THR A C 1
ATOM 2375 O O . THR A 1 352 ? -0.933 12.544 -5.109 1.00 91.25 352 THR A O 1
ATOM 2378 N N . PRO A 1 353 ? 0.638 13.046 -3.577 1.00 90.44 353 PRO A N 1
ATOM 2379 C CA . PRO A 1 353 ? 1.677 12.751 -2.583 1.00 90.44 353 PRO A CA 1
ATOM 2380 C C . PRO A 1 353 ? 1.176 11.905 -1.401 1.00 90.44 353 PRO A C 1
ATOM 2382 O O . PRO A 1 353 ? -0.026 11.850 -1.131 1.00 90.44 353 PRO A O 1
ATOM 2385 N N . CYS A 1 354 ? 2.111 11.274 -0.685 1.00 94.31 354 CYS A N 1
ATOM 2386 C CA . CYS A 1 354 ? 1.808 10.457 0.489 1.00 94.31 354 CYS A CA 1
ATOM 2387 C C . CYS A 1 354 ? 1.086 11.263 1.576 1.00 94.31 354 CYS A C 1
ATOM 2389 O O . CYS A 1 354 ? 1.493 12.380 1.902 1.00 94.31 354 CYS A O 1
ATOM 2391 N N . GLN A 1 355 ? 0.043 10.682 2.169 1.00 90.75 355 GLN A N 1
ATOM 2392 C CA . GLN A 1 355 ? -0.685 11.307 3.272 1.00 90.75 355 GLN A CA 1
ATOM 2393 C C . GLN A 1 355 ? -0.072 10.937 4.629 1.00 90.75 355 GLN A C 1
ATOM 2395 O O . GLN A 1 355 ? 0.496 9.858 4.810 1.00 90.75 355 GLN A O 1
ATOM 2400 N N . ALA A 1 356 ? -0.195 11.838 5.606 1.00 88.81 356 ALA A N 1
ATOM 2401 C CA . ALA A 1 356 ? 0.284 11.591 6.963 1.00 88.81 356 ALA A CA 1
ATOM 2402 C C . ALA A 1 356 ? -0.432 10.380 7.595 1.00 88.81 356 ALA A C 1
ATOM 2404 O O . ALA A 1 356 ? -1.643 10.225 7.458 1.00 88.81 356 ALA A O 1
ATOM 2405 N N . GLY A 1 357 ? 0.323 9.533 8.300 1.00 85.12 357 GLY A N 1
ATOM 2406 C CA . GLY A 1 357 ? -0.185 8.316 8.947 1.00 85.12 357 GLY A CA 1
ATOM 2407 C C . GLY A 1 357 ? -0.115 7.049 8.084 1.00 85.12 357 GLY A C 1
ATOM 2408 O O . GLY A 1 357 ? -0.143 5.949 8.630 1.00 85.12 357 GLY A O 1
ATOM 2409 N N . ASN A 1 358 ? 0.061 7.176 6.768 1.00 89.69 358 ASN A N 1
ATOM 2410 C CA . ASN A 1 358 ? 0.188 6.038 5.857 1.00 89.69 358 ASN A CA 1
ATOM 2411 C C . ASN A 1 358 ? 1.665 5.656 5.624 1.00 89.69 358 ASN A C 1
ATOM 2413 O O . ASN A 1 358 ? 2.556 6.502 5.736 1.00 89.69 358 ASN A O 1
ATOM 2417 N N . THR A 1 359 ? 1.952 4.390 5.277 1.00 90.75 359 THR A N 1
ATOM 2418 C CA . THR A 1 359 ? 3.306 4.015 4.820 1.00 90.75 359 THR A CA 1
ATOM 2419 C C . THR A 1 359 ? 3.555 4.692 3.480 1.00 90.75 359 THR A C 1
ATOM 2421 O O . THR A 1 359 ? 2.787 4.474 2.550 1.00 90.75 359 THR A O 1
ATOM 2424 N N . CYS A 1 360 ? 4.626 5.471 3.361 1.00 94.31 360 CYS A N 1
ATOM 2425 C CA . CYS A 1 360 ? 5.032 6.068 2.093 1.00 94.31 360 CYS A CA 1
ATOM 2426 C C . CYS A 1 360 ? 6.104 5.207 1.416 1.00 94.31 360 CYS A C 1
ATOM 2428 O O . CYS A 1 360 ? 7.129 4.910 2.030 1.00 94.31 360 CYS A O 1
ATOM 2430 N N . TYR A 1 361 ? 5.883 4.837 0.156 1.00 95.31 361 TYR A N 1
ATOM 2431 C CA . TYR A 1 361 ? 6.866 4.161 -0.689 1.00 95.31 361 TYR A CA 1
ATOM 2432 C C . TYR A 1 361 ? 7.528 5.199 -1.594 1.00 95.31 361 TYR A C 1
ATOM 2434 O O . TYR A 1 361 ? 6.866 5.782 -2.454 1.00 95.31 361 TYR A O 1
ATOM 2442 N N . ASN A 1 362 ? 8.817 5.452 -1.371 1.00 95.69 362 ASN A N 1
ATOM 2443 C CA . ASN A 1 362 ? 9.604 6.522 -1.997 1.00 95.69 362 ASN A CA 1
ATOM 2444 C C . ASN A 1 362 ? 10.947 6.030 -2.576 1.00 95.69 362 ASN A C 1
ATOM 2446 O O . ASN A 1 362 ? 11.840 6.824 -2.849 1.00 95.69 362 ASN A O 1
ATOM 2450 N N . ASP A 1 363 ? 11.079 4.720 -2.757 1.00 96.31 363 ASP A N 1
ATOM 2451 C CA . ASP A 1 363 ? 12.239 3.989 -3.276 1.00 96.31 363 ASP A CA 1
ATOM 2452 C C . ASP A 1 363 ? 12.051 3.581 -4.752 1.00 96.31 363 ASP A C 1
ATOM 2454 O O . ASP A 1 363 ? 12.522 2.536 -5.203 1.00 96.31 363 ASP A O 1
ATOM 2458 N N . TRP A 1 364 ? 11.321 4.403 -5.507 1.00 98.12 364 TRP A N 1
ATOM 2459 C CA . TRP A 1 364 ? 11.006 4.165 -6.912 1.00 98.12 364 TRP A CA 1
ATOM 2460 C C . TRP A 1 364 ? 12.173 4.538 -7.833 1.00 98.12 364 TRP A C 1
ATOM 2462 O O . TRP A 1 364 ? 12.949 5.456 -7.573 1.00 98.12 364 TRP A O 1
ATOM 2472 N N . PHE A 1 365 ? 12.292 3.829 -8.951 1.00 98.62 365 PHE A N 1
ATOM 2473 C CA . PHE A 1 365 ? 13.325 4.034 -9.957 1.00 98.62 365 PHE A CA 1
ATOM 2474 C C . PHE A 1 365 ? 12.810 3.726 -11.367 1.00 98.62 365 PHE A C 1
ATOM 2476 O O . PHE A 1 365 ? 11.762 3.106 -11.560 1.00 98.62 365 PHE A O 1
ATOM 2483 N N . LEU A 1 366 ? 13.539 4.200 -12.377 1.00 98.75 366 LEU A N 1
ATOM 2484 C CA . LEU A 1 366 ? 13.252 3.902 -13.776 1.00 98.75 366 LEU A CA 1
ATOM 2485 C C . LEU A 1 366 ? 13.831 2.506 -14.104 1.00 98.75 366 LEU A C 1
ATOM 2487 O O . LEU A 1 366 ? 15.032 2.292 -13.896 1.00 98.75 366 LEU A O 1
ATOM 2491 N N . PRO A 1 367 ? 13.029 1.536 -14.586 1.00 98.69 367 PRO A N 1
ATOM 2492 C CA . PRO A 1 367 ? 13.489 0.161 -14.787 1.00 98.69 367 PRO A CA 1
ATOM 2493 C C . PRO A 1 367 ? 14.628 0.098 -15.808 1.00 98.69 367 PRO A C 1
ATOM 2495 O O . PRO A 1 367 ? 14.599 0.797 -16.819 1.00 98.69 367 PRO A O 1
ATOM 2498 N N . ALA A 1 368 ? 15.621 -0.758 -15.575 1.00 98.56 368 ALA A N 1
ATOM 2499 C CA . ALA A 1 368 ? 16.634 -1.075 -16.580 1.00 98.56 368 ALA A CA 1
ATOM 2500 C C . ALA A 1 368 ? 16.027 -1.868 -17.748 1.00 98.56 368 ALA A C 1
ATOM 2502 O O . ALA A 1 368 ? 14.894 -2.346 -17.677 1.00 98.56 368 ALA A O 1
ATOM 2503 N N . ARG A 1 369 ? 16.775 -2.025 -18.840 1.00 97.75 369 ARG A N 1
ATOM 2504 C CA . ARG A 1 369 ? 16.300 -2.642 -20.086 1.00 97.75 369 ARG A CA 1
ATOM 2505 C C . ARG A 1 369 ? 15.632 -4.009 -19.891 1.00 97.75 369 ARG A C 1
ATOM 2507 O O . ARG A 1 369 ? 14.520 -4.202 -20.380 1.00 97.75 369 ARG A O 1
ATOM 2514 N N . ASN A 1 370 ? 16.248 -4.936 -19.154 1.00 96.81 370 ASN A N 1
ATOM 2515 C CA . ASN A 1 370 ? 15.668 -6.268 -18.929 1.00 96.81 370 ASN A CA 1
ATOM 2516 C C . ASN A 1 370 ? 14.482 -6.216 -17.959 1.00 96.81 370 ASN A C 1
ATOM 2518 O O . ASN A 1 370 ? 13.497 -6.922 -18.154 1.00 96.81 370 ASN A O 1
ATOM 2522 N N . GLN A 1 371 ? 14.533 -5.334 -16.960 1.00 98.38 371 GLN A N 1
ATOM 2523 C CA . GLN A 1 371 ? 13.408 -5.090 -16.053 1.00 98.38 371 GLN A CA 1
ATOM 2524 C C . GLN A 1 371 ? 12.189 -4.546 -16.824 1.00 98.38 371 GLN A C 1
ATOM 2526 O O . GLN A 1 371 ? 11.065 -4.999 -16.623 1.00 98.38 371 GLN A O 1
ATOM 2531 N N . LEU A 1 372 ? 12.402 -3.635 -17.778 1.00 98.38 372 LEU A N 1
ATOM 2532 C CA . LEU A 1 372 ? 11.348 -3.106 -18.645 1.00 98.38 372 LEU A CA 1
ATOM 2533 C C . LEU A 1 372 ? 10.798 -4.170 -19.613 1.00 98.38 372 LEU A C 1
ATOM 2535 O O . LEU A 1 372 ? 9.605 -4.174 -19.922 1.00 98.38 372 LEU A O 1
ATOM 2539 N N . ALA A 1 373 ? 11.639 -5.098 -20.074 1.00 96.94 373 ALA A N 1
ATOM 2540 C CA . ALA A 1 373 ? 11.197 -6.254 -20.856 1.00 96.94 373 ALA A CA 1
ATOM 2541 C C . ALA A 1 373 ? 10.314 -7.215 -20.032 1.00 96.94 373 ALA A C 1
ATOM 2543 O O . ALA A 1 373 ? 9.311 -7.724 -20.544 1.00 96.94 373 ALA A O 1
ATOM 2544 N N . ALA A 1 374 ? 10.621 -7.409 -18.745 1.00 96.88 374 ALA A N 1
ATOM 2545 C CA . ALA A 1 374 ? 9.764 -8.164 -17.830 1.00 96.88 374 ALA A CA 1
ATOM 2546 C C . ALA A 1 374 ? 8.399 -7.474 -17.642 1.00 96.88 374 ALA A C 1
ATOM 2548 O O . ALA A 1 374 ? 7.356 -8.122 -17.757 1.00 96.88 374 ALA A O 1
ATOM 2549 N N . LEU A 1 375 ? 8.386 -6.143 -17.481 1.00 98.00 375 LEU A N 1
ATOM 2550 C CA . LEU A 1 375 ? 7.149 -5.350 -17.449 1.00 98.00 375 LEU A CA 1
ATOM 2551 C C . LEU A 1 375 ? 6.306 -5.548 -18.716 1.00 98.00 375 LEU A C 1
ATOM 2553 O O . LEU A 1 375 ? 5.101 -5.758 -18.614 1.00 98.00 375 LEU A O 1
ATOM 2557 N N . TYR A 1 376 ? 6.921 -5.529 -19.903 1.00 97.88 376 TYR A N 1
ATOM 2558 C CA . TYR A 1 376 ? 6.212 -5.801 -21.156 1.00 97.88 376 TYR A CA 1
ATOM 2559 C C . TYR A 1 376 ? 5.596 -7.205 -21.181 1.00 97.88 376 TYR A C 1
ATOM 2561 O O . TYR A 1 376 ? 4.435 -7.365 -21.567 1.00 97.88 376 TYR A O 1
ATOM 2569 N N . THR A 1 377 ? 6.351 -8.220 -20.758 1.00 97.50 377 THR A N 1
ATOM 2570 C CA . THR A 1 377 ? 5.882 -9.615 -20.713 1.00 97.50 377 THR A CA 1
ATOM 2571 C C . THR A 1 377 ? 4.640 -9.743 -19.830 1.00 97.50 377 THR A C 1
ATOM 2573 O O . THR A 1 377 ? 3.656 -10.369 -20.219 1.00 97.50 377 THR A O 1
ATOM 2576 N N . ASN A 1 378 ? 4.645 -9.051 -18.692 1.00 97.69 378 ASN A N 1
ATOM 2577 C CA . ASN A 1 378 ? 3.594 -9.103 -17.681 1.00 97.69 378 ASN A CA 1
ATOM 2578 C C . ASN A 1 378 ? 2.532 -7.995 -17.811 1.00 97.69 378 ASN A C 1
ATOM 2580 O O . ASN A 1 378 ? 1.627 -7.905 -16.980 1.00 97.69 378 ASN A O 1
ATOM 2584 N N . ARG A 1 379 ? 2.589 -7.169 -18.865 1.00 97.38 379 ARG A N 1
ATOM 2585 C CA . ARG A 1 379 ? 1.793 -5.932 -19.002 1.00 97.38 379 ARG A CA 1
ATOM 2586 C C . ARG A 1 379 ? 0.283 -6.125 -18.888 1.00 97.38 379 ARG A C 1
ATOM 2588 O O . ARG A 1 379 ? -0.410 -5.224 -18.432 1.00 97.38 379 ARG A O 1
ATOM 2595 N N . VAL A 1 380 ? -0.227 -7.287 -19.299 1.00 96.50 380 VAL A N 1
ATOM 2596 C CA . VAL A 1 380 ? -1.661 -7.606 -19.217 1.00 96.50 380 VAL A CA 1
ATOM 2597 C C . VAL A 1 380 ? -2.091 -7.806 -17.764 1.00 96.50 380 VAL A C 1
ATOM 2599 O O . VAL A 1 380 ? -3.141 -7.310 -17.374 1.00 96.50 380 VAL A O 1
ATOM 2602 N N . ALA A 1 381 ? -1.274 -8.495 -16.964 1.00 96.88 381 ALA A N 1
ATOM 2603 C CA . ALA A 1 381 ? -1.551 -8.738 -15.551 1.00 96.88 381 ALA A CA 1
ATOM 2604 C C . ALA A 1 381 ? -1.312 -7.487 -14.693 1.00 96.88 381 ALA A C 1
ATOM 2606 O O . ALA A 1 381 ? -2.058 -7.238 -13.754 1.00 96.88 381 ALA A O 1
ATOM 2607 N N . VAL A 1 382 ? -0.294 -6.690 -15.031 1.00 97.06 382 VAL A N 1
ATOM 2608 C CA . VAL A 1 382 ? 0.000 -5.423 -14.341 1.00 97.06 382 VAL A CA 1
ATOM 2609 C C . VAL A 1 382 ? -1.043 -4.350 -14.665 1.00 97.06 382 VAL A C 1
ATOM 2611 O O . VAL A 1 382 ? -1.468 -3.612 -13.780 1.00 97.06 382 VAL A O 1
ATOM 2614 N N . GLY A 1 383 ? -1.479 -4.281 -15.924 1.00 96.50 383 GLY A N 1
ATOM 2615 C CA . GLY A 1 383 ? -2.463 -3.316 -16.396 1.00 96.50 383 GLY A CA 1
ATOM 2616 C C . GLY A 1 383 ? -1.915 -1.897 -16.581 1.00 96.50 383 GLY A C 1
ATOM 2617 O O . GLY A 1 383 ? -0.773 -1.572 -16.263 1.00 96.50 383 GLY A O 1
ATOM 2618 N N . GLY A 1 384 ? -2.753 -1.034 -17.157 1.00 94.69 384 GLY A N 1
ATOM 2619 C CA . GLY A 1 384 ? -2.496 0.404 -17.266 1.00 94.69 384 GLY A CA 1
ATOM 2620 C C . GLY A 1 384 ? -1.461 0.841 -18.307 1.00 94.69 384 GLY A C 1
ATOM 2621 O O . GLY A 1 384 ? -1.241 2.041 -18.410 1.00 94.69 384 GLY A O 1
ATOM 2622 N N . PHE A 1 385 ? -0.822 -0.064 -19.053 1.00 96.44 385 PHE A N 1
ATOM 2623 C CA . PHE A 1 385 ? 0.143 0.287 -20.105 1.00 96.44 385 PHE A CA 1
ATOM 2624 C C . PHE A 1 385 ? -0.536 0.695 -21.418 1.00 96.44 385 PHE A C 1
ATOM 2626 O O . PHE A 1 385 ? -1.514 0.075 -21.840 1.00 96.44 385 PHE A O 1
ATOM 2633 N N . ALA A 1 386 ? 0.033 1.686 -22.106 1.00 94.50 386 ALA A N 1
ATOM 2634 C CA . ALA A 1 386 ? -0.339 2.031 -23.474 1.00 94.50 386 ALA A CA 1
ATOM 2635 C C . ALA A 1 386 ? 0.493 1.246 -24.504 1.00 94.50 386 ALA A C 1
ATOM 2637 O O . ALA A 1 386 ? 1.619 0.830 -24.234 1.00 94.50 386 ALA A O 1
ATOM 2638 N N . ASN A 1 387 ? -0.021 1.127 -25.731 1.00 95.25 387 ASN A N 1
ATOM 2639 C CA . ASN A 1 387 ? 0.764 0.666 -26.881 1.00 95.25 387 ASN A CA 1
ATOM 2640 C C . ASN A 1 387 ? 1.686 1.801 -27.360 1.00 95.25 387 ASN A C 1
ATOM 2642 O O . ASN A 1 387 ? 1.372 2.501 -28.321 1.00 95.25 387 ASN A O 1
ATOM 2646 N N . ALA A 1 388 ? 2.777 2.031 -26.632 1.00 96.69 388 ALA A N 1
ATOM 2647 C CA . ALA A 1 388 ? 3.693 3.149 -26.831 1.00 96.69 388 ALA A CA 1
ATOM 2648 C C . ALA A 1 388 ? 5.146 2.750 -26.522 1.00 96.69 388 ALA A C 1
ATOM 2650 O O . ALA A 1 388 ? 5.416 1.645 -26.055 1.00 96.69 388 ALA A O 1
ATOM 2651 N N . LEU A 1 389 ? 6.086 3.663 -26.770 1.00 98.19 389 LEU A N 1
ATOM 2652 C CA . LEU A 1 389 ? 7.489 3.477 -26.402 1.00 98.19 389 LEU A CA 1
ATOM 2653 C C . LEU A 1 389 ? 7.702 3.886 -24.944 1.00 98.19 389 LEU A C 1
ATOM 2655 O O . LEU A 1 389 ? 7.245 4.955 -24.534 1.00 98.19 389 LEU A O 1
ATOM 2659 N N . TYR A 1 390 ? 8.423 3.057 -24.195 1.00 98.62 390 TYR A N 1
ATOM 2660 C CA . TYR A 1 390 ? 8.730 3.285 -22.786 1.00 98.62 390 TYR A CA 1
ATOM 2661 C C . TYR A 1 390 ? 10.225 3.423 -22.560 1.00 98.62 390 TYR A C 1
ATOM 2663 O O . TYR A 1 390 ? 10.999 2.595 -23.040 1.00 98.62 390 TYR A O 1
ATOM 2671 N N . TRP A 1 391 ? 10.628 4.431 -21.788 1.00 98.75 391 TRP A N 1
ATOM 2672 C CA . TRP A 1 391 ? 12.019 4.582 -21.378 1.00 98.75 391 TRP A CA 1
ATOM 2673 C C . TRP A 1 391 ? 12.457 3.480 -20.417 1.00 98.75 391 TRP A C 1
ATOM 2675 O O . TRP A 1 391 ? 11.754 3.156 -19.460 1.00 98.75 391 TRP A O 1
ATOM 2685 N N . SER A 1 392 ? 13.669 2.970 -20.637 1.00 98.75 392 SER A N 1
ATOM 2686 C CA . SER A 1 392 ? 14.451 2.313 -19.593 1.00 98.75 392 SER A CA 1
ATOM 2687 C C . SER A 1 392 ? 15.490 3.281 -19.023 1.00 98.75 392 SER A C 1
ATOM 2689 O O . SER A 1 392 ? 15.829 4.289 -19.645 1.00 98.75 392 SER A O 1
ATOM 2691 N N . SER A 1 393 ? 16.051 2.965 -17.861 1.00 98.62 393 SER A N 1
ATOM 2692 C CA . SER A 1 393 ? 17.196 3.689 -17.299 1.00 98.62 393 SER A CA 1
ATOM 2693 C C . SER A 1 393 ? 18.528 3.333 -17.950 1.00 98.62 393 SER A C 1
ATOM 2695 O O . SER A 1 393 ? 19.531 3.965 -17.633 1.00 98.62 393 SER A O 1
ATOM 2697 N N . THR A 1 394 ? 18.555 2.357 -18.859 1.00 98.69 394 THR A N 1
ATOM 2698 C CA . THR A 1 394 ? 19.785 1.891 -19.496 1.00 98.69 394 THR A CA 1
ATOM 2699 C C . THR A 1 394 ? 20.197 2.835 -20.632 1.00 98.69 394 THR A C 1
ATOM 2701 O O . THR A 1 394 ? 19.529 2.939 -21.663 1.00 98.69 394 THR A O 1
ATOM 2704 N N . GLU A 1 395 ? 21.323 3.520 -20.459 1.00 98.56 395 GLU A N 1
ATOM 2705 C CA . GLU A 1 395 ? 21.985 4.327 -21.486 1.00 98.56 395 GLU A CA 1
ATOM 2706 C C . GLU A 1 395 ? 22.576 3.426 -22.587 1.00 98.56 395 GLU A C 1
ATOM 2708 O O . GLU A 1 395 ? 23.032 2.310 -22.326 1.00 98.56 395 GLU A O 1
ATOM 2713 N N . SER A 1 396 ? 22.586 3.892 -23.839 1.00 98.06 396 SER A N 1
ATOM 2714 C CA . SER A 1 396 ? 23.244 3.156 -24.921 1.00 98.06 396 SER A CA 1
ATOM 2715 C C . SER A 1 396 ? 24.760 3.184 -24.739 1.00 98.06 396 SER A C 1
ATOM 2717 O O . SER A 1 396 ? 25.370 4.247 -24.787 1.00 98.06 396 SER A O 1
ATOM 2719 N N . SER A 1 397 ? 25.405 2.024 -24.612 1.00 97.44 397 SER A N 1
ATOM 2720 C CA . SER A 1 397 ? 26.873 1.950 -24.586 1.00 97.44 397 SER A CA 1
ATOM 2721 C C . SER A 1 397 ? 27.513 2.268 -25.944 1.00 97.44 397 SER A C 1
ATOM 2723 O O . SER A 1 397 ? 28.655 2.720 -25.991 1.00 97.44 397 SER A O 1
ATOM 2725 N N . ALA A 1 398 ? 26.780 2.084 -27.048 1.00 97.50 398 ALA A N 1
ATOM 2726 C CA . ALA A 1 398 ? 27.252 2.387 -28.400 1.00 97.50 398 ALA A CA 1
ATOM 2727 C C . ALA A 1 398 ? 27.183 3.885 -28.734 1.00 97.50 398 ALA A C 1
ATOM 2729 O O . ALA A 1 398 ? 27.952 4.379 -29.558 1.00 97.50 398 ALA A O 1
ATOM 2730 N N . SER A 1 399 ? 26.248 4.624 -28.132 1.00 97.38 399 SER A N 1
ATOM 2731 C CA . SER A 1 399 ? 26.060 6.061 -28.375 1.00 97.38 399 SER A CA 1
ATOM 2732 C C . SER A 1 399 ? 25.599 6.782 -27.100 1.00 97.38 399 SER A C 1
ATOM 2734 O O . SER A 1 399 ? 24.501 7.339 -27.061 1.00 97.38 399 SER A O 1
ATOM 2736 N N . PRO A 1 400 ? 26.433 6.808 -26.042 1.00 97.19 400 PRO A N 1
ATOM 2737 C CA . PRO A 1 400 ? 26.017 7.262 -24.713 1.00 97.19 400 PRO A CA 1
ATOM 2738 C C . PRO A 1 400 ? 25.734 8.762 -24.640 1.00 97.19 400 PRO A C 1
ATOM 2740 O O . PRO A 1 400 ? 25.023 9.217 -23.754 1.00 97.19 400 PRO A O 1
ATOM 2743 N N . LEU A 1 401 ? 26.249 9.563 -25.574 1.00 97.62 401 LEU A N 1
ATOM 2744 C CA . LEU A 1 401 ? 25.963 10.999 -25.610 1.00 97.62 401 LEU A CA 1
ATOM 2745 C C . LEU A 1 401 ? 24.542 11.298 -26.094 1.00 97.62 401 LEU A C 1
ATOM 2747 O O . LEU A 1 401 ? 23.976 12.320 -25.713 1.00 97.62 401 LEU A O 1
ATOM 2751 N N . THR A 1 402 ? 23.968 10.444 -26.940 1.00 97.81 402 THR A N 1
ATOM 2752 C CA . THR A 1 402 ? 22.745 10.779 -27.678 1.00 97.81 402 THR A CA 1
ATOM 2753 C C . THR A 1 402 ? 21.595 9.838 -27.400 1.00 97.81 402 THR A C 1
ATOM 2755 O O . THR A 1 402 ? 20.465 10.312 -27.442 1.00 97.81 402 THR A O 1
ATOM 2758 N N . ASP A 1 403 ? 21.848 8.569 -27.072 1.00 98.44 403 ASP A N 1
ATOM 2759 C CA . ASP A 1 403 ? 20.832 7.520 -27.146 1.00 98.44 403 ASP A CA 1
ATOM 2760 C C . ASP A 1 403 ? 20.660 6.762 -25.825 1.00 98.44 403 ASP A C 1
ATOM 2762 O O . ASP A 1 403 ? 21.599 6.572 -25.046 1.00 98.44 403 ASP A O 1
ATOM 2766 N N . ALA A 1 404 ? 19.441 6.281 -25.594 1.00 98.56 404 ALA A N 1
ATOM 2767 C CA . ALA A 1 404 ? 19.098 5.399 -24.485 1.00 98.56 404 ALA A CA 1
ATOM 2768 C C . ALA A 1 404 ? 18.130 4.304 -24.944 1.00 98.56 404 ALA A C 1
ATOM 2770 O O . ALA A 1 404 ? 17.487 4.420 -25.991 1.00 98.56 404 ALA A O 1
ATOM 2771 N N . TRP A 1 405 ? 18.056 3.222 -24.173 1.00 98.69 405 TRP A N 1
ATOM 2772 C CA . TRP A 1 405 ? 17.214 2.078 -24.495 1.00 98.69 405 TRP A CA 1
ATOM 2773 C C . TRP A 1 405 ? 15.752 2.330 -24.136 1.00 98.69 405 TRP A C 1
ATOM 2775 O O . TRP A 1 405 ? 15.428 2.808 -23.043 1.00 98.69 405 TRP A O 1
ATOM 2785 N N . ILE A 1 406 ? 14.874 1.923 -25.044 1.00 98.50 406 ILE A N 1
ATOM 2786 C CA . ILE A 1 406 ? 13.428 1.860 -24.853 1.00 98.50 406 ILE A CA 1
ATOM 2787 C C . ILE A 1 406 ? 12.945 0.437 -25.078 1.00 98.50 406 ILE A C 1
ATOM 2789 O O . ILE A 1 406 ? 13.664 -0.388 -25.645 1.00 98.50 406 ILE A O 1
ATOM 2793 N N . ASN A 1 407 ? 11.707 0.169 -24.681 1.00 98.38 407 ASN A N 1
ATOM 2794 C CA . ASN A 1 407 ? 10.960 -0.982 -25.169 1.00 98.38 407 ASN A CA 1
ATOM 2795 C C . ASN A 1 407 ? 9.648 -0.507 -25.806 1.00 98.38 407 ASN A C 1
ATOM 2797 O O . ASN A 1 407 ? 8.954 0.340 -25.239 1.00 98.38 407 ASN A O 1
ATOM 2801 N N . ASP A 1 408 ? 9.321 -1.028 -26.986 1.00 97.31 408 ASP A N 1
ATOM 2802 C CA . ASP A 1 408 ? 8.052 -0.751 -27.660 1.00 97.31 408 ASP A CA 1
ATOM 2803 C C . ASP A 1 408 ? 6.963 -1.680 -27.115 1.00 97.31 408 ASP A C 1
ATOM 2805 O O . ASP A 1 408 ? 6.986 -2.882 -27.365 1.00 97.31 408 ASP A O 1
ATOM 2809 N N . PHE A 1 409 ? 5.979 -1.142 -26.396 1.00 97.38 409 PHE A N 1
ATOM 2810 C CA . PHE A 1 409 ? 4.924 -1.949 -25.781 1.00 97.38 409 PHE A CA 1
ATOM 2811 C C . PHE A 1 409 ? 3.843 -2.423 -26.766 1.00 97.38 409 PHE A C 1
ATOM 2813 O O . PHE A 1 409 ? 2.961 -3.189 -26.374 1.00 97.38 409 PHE A O 1
ATOM 2820 N N . SER A 1 410 ? 3.929 -2.053 -28.049 1.00 95.25 410 SER A N 1
ATOM 2821 C CA . SER A 1 410 ? 3.094 -2.634 -29.106 1.00 95.25 410 SER A CA 1
ATOM 2822 C C . SER A 1 410 ? 3.608 -4.000 -29.583 1.00 95.25 410 SER A C 1
ATOM 2824 O O . SER A 1 410 ? 2.806 -4.899 -29.839 1.00 95.25 410 SER A O 1
ATOM 2826 N N . ILE A 1 411 ? 4.933 -4.192 -29.637 1.00 94.69 411 ILE A N 1
ATOM 2827 C CA . ILE A 1 411 ? 5.574 -5.387 -30.227 1.00 94.69 411 ILE A CA 1
ATOM 2828 C C . ILE A 1 411 ? 6.628 -6.065 -29.336 1.00 94.69 411 ILE A C 1
ATOM 2830 O O . ILE A 1 411 ? 7.068 -7.164 -29.655 1.00 94.69 411 ILE A O 1
ATOM 2834 N N . GLY A 1 412 ? 7.022 -5.447 -28.221 1.00 93.12 412 GLY A N 1
ATOM 2835 C CA . GLY A 1 412 ? 7.990 -5.984 -27.258 1.00 93.12 412 GLY A CA 1
ATOM 2836 C C . GLY A 1 412 ? 9.449 -5.872 -27.677 1.00 93.12 412 GLY A C 1
ATOM 2837 O O . GLY A 1 412 ? 10.271 -6.661 -27.214 1.00 93.12 412 GLY A O 1
ATOM 2838 N N . ASN A 1 413 ? 9.767 -4.955 -28.593 1.00 93.12 413 ASN A N 1
ATOM 2839 C CA . ASN A 1 413 ? 11.099 -4.854 -29.171 1.00 93.12 413 ASN A CA 1
ATOM 2840 C C . ASN A 1 413 ? 11.947 -3.781 -28.461 1.00 93.12 413 ASN A C 1
ATOM 2842 O O . ASN A 1 413 ? 11.569 -2.602 -28.492 1.00 93.12 413 ASN A O 1
ATOM 2846 N N . PRO A 1 414 ? 13.106 -4.141 -27.876 1.00 95.19 414 PRO A N 1
ATOM 2847 C CA . PRO A 1 414 ? 14.039 -3.163 -27.349 1.00 95.19 414 PRO A CA 1
ATOM 2848 C C . PRO A 1 414 ? 14.810 -2.475 -28.482 1.00 95.19 414 PRO A C 1
ATOM 2850 O O . PRO A 1 414 ? 15.389 -3.127 -29.350 1.00 95.19 414 PRO A O 1
ATOM 2853 N N . VAL A 1 415 ? 14.879 -1.147 -28.451 1.00 96.69 415 VAL A N 1
ATOM 2854 C CA . VAL A 1 415 ? 15.658 -0.354 -29.417 1.00 96.69 415 VAL A CA 1
ATOM 2855 C C . VAL A 1 415 ? 16.276 0.856 -28.723 1.00 96.69 415 VAL A C 1
ATOM 2857 O O . VAL A 1 415 ? 15.819 1.276 -27.663 1.00 96.69 415 VAL A O 1
ATOM 2860 N N . THR A 1 416 ? 17.347 1.404 -29.286 1.00 98.06 416 THR A N 1
ATOM 2861 C CA . THR A 1 416 ? 17.919 2.675 -28.837 1.00 98.06 416 THR A CA 1
ATOM 2862 C C . THR A 1 416 ? 17.363 3.816 -29.667 1.00 98.06 416 THR A C 1
ATOM 2864 O O . THR A 1 416 ? 17.310 3.721 -30.894 1.00 98.06 416 THR A O 1
ATOM 2867 N N . ILE A 1 417 ? 16.974 4.903 -29.010 1.00 97.69 417 ILE A N 1
ATOM 2868 C CA . ILE A 1 417 ? 16.527 6.123 -29.686 1.00 97.69 417 ILE A CA 1
ATOM 2869 C C . ILE A 1 417 ? 17.149 7.359 -29.017 1.00 97.69 417 ILE A C 1
ATOM 2871 O O . ILE A 1 417 ? 17.631 7.253 -27.881 1.00 97.69 417 ILE A O 1
ATOM 2875 N N . PRO A 1 418 ? 17.102 8.543 -29.659 1.00 98.00 418 PRO A N 1
ATOM 2876 C CA . PRO A 1 418 ? 17.647 9.762 -29.074 1.00 98.00 418 PRO A CA 1
ATOM 2877 C C . PRO A 1 418 ? 16.996 10.139 -27.734 1.00 98.00 418 PRO A C 1
ATOM 2879 O O . PRO A 1 418 ? 15.772 10.200 -27.619 1.00 98.00 418 PRO A O 1
ATOM 2882 N N . LYS A 1 419 ? 17.815 10.503 -26.741 1.00 97.75 419 LYS A N 1
ATOM 2883 C CA . LYS A 1 419 ? 17.437 10.938 -25.379 1.00 97.75 419 LYS A CA 1
ATOM 2884 C C . LYS A 1 419 ? 16.473 12.134 -25.339 1.00 97.75 419 LYS A C 1
ATOM 2886 O O . LYS A 1 419 ? 15.863 12.393 -24.302 1.00 97.75 419 LYS A O 1
ATOM 2891 N N . THR A 1 420 ? 16.354 12.872 -26.445 1.00 95.56 420 THR A N 1
ATOM 2892 C CA . THR A 1 420 ? 15.478 14.044 -26.615 1.00 95.56 420 THR A CA 1
ATOM 2893 C C . THR A 1 420 ? 14.020 13.695 -26.907 1.00 95.56 420 THR A C 1
ATOM 2895 O O . THR A 1 420 ? 13.182 14.593 -26.902 1.00 95.56 420 THR A O 1
ATOM 2898 N N . GLN A 1 421 ? 13.701 12.427 -27.183 1.00 98.00 421 GLN A N 1
ATOM 2899 C CA . GLN A 1 421 ? 12.326 12.008 -27.455 1.00 98.00 421 GLN A CA 1
ATOM 2900 C C . GLN A 1 421 ? 11.465 12.062 -26.188 1.00 98.00 421 GLN A C 1
ATOM 2902 O O . GLN A 1 421 ? 11.906 11.677 -25.108 1.00 98.00 421 GLN A O 1
ATOM 2907 N N . ASN A 1 422 ? 10.214 12.498 -26.329 1.00 97.44 422 ASN A N 1
ATOM 2908 C CA . ASN A 1 422 ? 9.248 12.522 -25.233 1.00 97.44 422 ASN A CA 1
ATOM 2909 C C . ASN A 1 422 ? 8.442 11.228 -25.242 1.00 97.44 422 ASN A C 1
ATOM 2911 O O . ASN A 1 422 ? 7.577 11.057 -26.099 1.00 97.44 422 ASN A O 1
ATOM 2915 N N . LEU A 1 423 ? 8.725 10.332 -24.298 1.00 98.00 423 LEU A N 1
ATOM 2916 C CA . LEU A 1 423 ? 8.101 9.011 -24.236 1.00 98.00 423 LEU A CA 1
ATOM 2917 C C . LEU A 1 423 ? 7.394 8.750 -22.905 1.00 98.00 423 LEU A C 1
ATOM 2919 O O . LEU A 1 423 ? 7.434 9.572 -21.987 1.00 98.00 423 LEU A O 1
ATOM 2923 N N . GLN A 1 424 ? 6.771 7.575 -22.818 1.00 98.38 424 GLN A N 1
ATOM 2924 C CA . GLN A 1 424 ? 6.156 7.074 -21.603 1.00 98.38 424 GLN A CA 1
ATOM 2925 C C . GLN A 1 424 ? 7.202 6.611 -20.583 1.00 98.38 424 GLN A C 1
ATOM 2927 O O . GLN A 1 424 ? 8.262 6.085 -20.935 1.00 98.38 424 GLN A O 1
ATOM 2932 N N . THR A 1 425 ? 6.857 6.747 -19.306 1.00 97.88 425 THR A N 1
ATOM 2933 C CA . THR A 1 425 ? 7.661 6.266 -18.181 1.00 97.88 425 THR A CA 1
ATOM 2934 C C . THR A 1 425 ? 6.767 5.578 -17.163 1.00 97.88 425 THR A C 1
ATOM 2936 O O . THR A 1 425 ? 5.796 6.161 -16.681 1.00 97.88 425 THR A O 1
ATOM 2939 N N . ARG A 1 426 ? 7.144 4.353 -16.788 1.00 98.25 426 ARG A N 1
ATOM 2940 C CA . ARG A 1 426 ? 6.550 3.613 -15.677 1.00 98.25 426 ARG A CA 1
ATOM 2941 C C . ARG A 1 426 ? 7.621 3.336 -14.635 1.00 98.25 426 ARG A C 1
ATOM 2943 O O . ARG A 1 426 ? 8.574 2.611 -14.908 1.00 98.25 426 ARG A O 1
ATOM 2950 N N . CYS A 1 427 ? 7.461 3.917 -13.457 1.00 98.50 427 CYS A N 1
ATOM 2951 C CA . CYS A 1 427 ? 8.384 3.711 -12.356 1.00 98.50 427 CYS A CA 1
ATOM 2952 C C . CYS A 1 427 ? 8.148 2.347 -11.709 1.00 98.50 427 CYS A C 1
ATOM 2954 O O . CYS A 1 427 ? 7.018 1.850 -11.649 1.00 98.50 427 CYS A O 1
ATOM 2956 N N . VAL A 1 428 ? 9.229 1.748 -11.220 1.00 98.62 428 VAL A N 1
ATOM 2957 C CA . VAL A 1 428 ? 9.213 0.472 -10.505 1.00 98.62 428 VAL A CA 1
ATOM 2958 C C . VAL A 1 428 ? 9.964 0.595 -9.187 1.00 98.62 428 VAL A C 1
ATOM 2960 O O . VAL A 1 428 ? 10.753 1.516 -9.003 1.00 98.62 428 VAL A O 1
ATOM 2963 N N . ARG A 1 429 ? 9.742 -0.343 -8.277 1.00 96.69 429 ARG A N 1
ATOM 2964 C CA . ARG A 1 429 ? 10.543 -0.531 -7.068 1.00 96.69 429 ARG A CA 1
ATOM 2965 C C . ARG A 1 429 ? 10.838 -2.012 -6.869 1.00 96.69 429 ARG A C 1
ATOM 2967 O O . ARG A 1 429 ? 10.082 -2.863 -7.340 1.00 96.69 429 ARG A O 1
ATOM 2974 N N . ALA A 1 430 ? 11.938 -2.314 -6.192 1.00 95.06 430 ALA A N 1
ATOM 2975 C CA . ALA A 1 430 ? 12.316 -3.685 -5.874 1.00 95.06 430 ALA A CA 1
ATOM 2976 C C . ALA A 1 430 ? 11.596 -4.156 -4.603 1.00 95.06 430 ALA A C 1
ATOM 2978 O O . ALA A 1 430 ? 11.270 -3.350 -3.729 1.00 95.06 430 ALA A O 1
ATOM 2979 N N . PHE A 1 431 ? 11.363 -5.460 -4.479 1.00 93.12 431 PHE A N 1
ATOM 2980 C CA . PHE A 1 431 ? 10.828 -6.044 -3.250 1.00 93.12 431 PHE A CA 1
ATOM 2981 C C . PHE A 1 431 ? 11.323 -7.476 -3.033 1.00 93.12 431 PHE A C 1
ATOM 2983 O O . PHE A 1 431 ? 11.764 -8.146 -3.967 1.00 93.12 431 PHE A O 1
ATOM 2990 N N . THR A 1 432 ? 11.229 -7.948 -1.792 1.00 89.00 432 THR A N 1
ATOM 2991 C CA . THR A 1 432 ? 11.513 -9.341 -1.432 1.00 89.00 432 THR A CA 1
ATOM 2992 C C . THR A 1 432 ? 10.185 -10.033 -1.116 1.00 89.00 432 THR A C 1
ATOM 2994 O O . THR A 1 432 ? 9.530 -9.599 -0.166 1.00 89.00 432 THR A O 1
ATOM 2997 N N . PRO A 1 433 ? 9.762 -11.020 -1.930 1.00 81.75 433 PRO A N 1
ATOM 2998 C CA . PRO A 1 433 ? 8.501 -11.736 -1.764 1.00 81.75 433 PRO A CA 1
ATOM 2999 C C . PRO A 1 433 ? 8.347 -12.488 -0.446 1.00 81.75 433 PRO A C 1
ATOM 3001 O O . PRO A 1 433 ? 9.372 -12.933 0.116 1.00 81.75 433 PRO A O 1
#

pLDDT: mean 80.13, std 20.58, range [29.44, 98.75]

Radius of gyration: 38.6 Å; chains: 1; bounding box: 99×83×86 Å

Secondary structure (DSSP, 8-state):
-----------EEEEEEEEEPPPP----TT-HHHHHHHHHHHHHHHHHHHTS--SS-HHHHHHHHHHHHHHHSS-HHHHHHHHHHHS-S--EEEEEEEEEE-TTS--EEE-EEEE--SSS-EEEEEEEPPPHHHHHTT-TT-PPPPPPPPP---SPBP-TT-EE-TT-EEEE-HHHHHHHHHHS--EEEEEESSEEETT---EEEEEEES-TT--EEEETTEEPEEEEEEETTEEEEEPPP--SEEEEEEEEETTEEEEEEEEEEEEPP-TT-EETTEEEEEESSGGGEEEE-SS-SEEEE--S-TT---GGGG--SS-HHHHHHHHHHHH-S-SSHHHHHHT--EETTS-SSPPTTSPEE---BPPPHHHHHHHHHHHHHH----SSEEEEEEE-SSSTTTEEEEEETTTTEEEEEETTS-EEE--EEE---

Foldseek 3Di:
DDDDDDPDPPWPFDWWWFKFFPPPPDPPPPPVVVVVVVVVVVVVVVVVVVPDDDDDCVVVVVVVVVVVVVVVVDDPVVVVVVVPNVDTDGTDIHTFTFAFDQPVHGAFTDKDKDAAQPQAKMAGADTGADAQCSNCVPPPPLDDDDHDDPDPDPAAADDHGDIAGNGHMHIHPNRVRNVVNLVVDKAWDAKPPQEFALQWQAKMKTFTAQQQAWDFKDWQNHTWALWACPDRTITMTTTHRHPFAQTKIWTQGSSGIHIDHSRHGHDYDDFLTDHNLATQLADPDDLLRKGWHLAFLFAWFFQDQQQHFLPPQQADQRCQLSLLVSCCVRRPDDTHQSNSFQAWKAFSVNDPPDDPSTHIRRSKGFAHNVSVLSNLVSDVSRDHDDQWKEFHSHADNVCRNFWGWIAGSNPSDIDIDGSPTTHITMIMHHDDD

Sequence (433 aa):
MLMLLSALPFAASAQTISSGAPAVANVPVDSPLALGALLVAVALAGWWSLRRSHGVRRVASLLLVATVVGLAGQGAGLMAQVVSAFTQPAGETLPIAVSPITAGGFTGFQPADFSNNSGAALRIAAIDPPDLAQCFATNPANTLLPPGPPTPSPHPACGVGAMLANGATCRVDVEAICRSLYVSGATLTAISPTSGTASGGGGVTLTGTGLTAATSVTFDGVPATSVNVVNATTITAVTPAHAAGAVNVAVFTPAGAAQLASGYTYLATAVGQSSGGGVIAALDGGLNNLIAATADNSTGIGWGGFGTAVGPGAQSDTDGASNTAAVGATLSAGVYAAQLCSTYQVDSQGNTPCQAGNTCYNDWFLPARNQLAALYTNRVAVGGFANALYWSSTESSASPLTDAWINDFSIGNPVTIPKTQNLQTRCVRAFTP